Protein AF-A0A812HR71-F1 (afdb_monomer)

Nearest PDB structures (foldseek):
  1yx9-assembly1_A  TM=4.448E-01  e=2.004E-06  Sus scrofa
  5n7q-assembly2_B  TM=4.245E-01  e=3.146E-06  Ixodes ricinus
  4aa9-assembly1_A  TM=3.958E-01  e=3.393E-04  Camelus dromedarius

Solvent-accessible surface area (backbone atoms only — not comparable to full-atom values): 25412 Å² total; per-residue (Å²): 134,88,90,68,90,71,76,53,64,64,48,64,57,68,46,62,92,49,78,86,66,60,76,71,76,72,74,74,78,76,79,73,79,82,77,79,82,80,81,85,82,81,81,86,81,86,80,80,88,84,83,90,80,91,79,88,83,88,82,90,82,84,86,79,84,77,84,78,80,81,75,82,73,82,82,76,83,72,78,77,74,77,74,71,85,74,72,74,53,68,65,66,27,43,32,51,38,48,76,45,66,46,56,92,76,33,93,48,38,30,46,43,30,38,41,32,39,40,75,53,36,79,55,75,39,34,26,36,47,13,56,56,35,88,48,37,30,23,16,70,67,30,49,70,38,39,61,65,89,73,84,73,89,83,76,63,88,67,72,49,54,60,56,71,34,44,46,75,45,48,70,28,22,22,46,96,64,64,26,60,48,74,62,72,43,75,18,38,57,49,80,54,74,67,44,56,56,36,41,78,73,74,39,78,53,21,28,33,44,5,26,59,54,39,47,63,22,12,42,34,37,34,59,86,76,34,28,32,43,31,20,54,68,71,36,63,76,57,57,67,61,68,85,67,37,47,71,27,51,33,36,76,36,52,90,70,34,38,26,32,19,31,37,40,48,60,70,54,96,77,82,76,65,81,85,64,73,42,46,32,46,21,38,48,16,49,61,31,33,42,24,33,29,21,58,57,33,39,39,67,56,68,46,83,45,101,81,27,74,83,49,72,78,35,55,62,48,70,41,49,25,75,86,66,42,83,36,80,15,37,41,46,68,32,30,42,24,51,22,12,41,38,89,90,67,51,83,40,70,56,88,68,55,70,69,58,42,72,73,61,56,77,68,38,26,30,32,69,57,86,41,67,69,27,87,46,65,46,79,47,35,39,36,71,32,30,43,40,67,44,31,80,62,55,50,53,41,32,98,88,54,22,45,59,69,51,36,33,29,40,42,8,22,56,63,54,68,39,29,41,27,44,33,40,29,43,71,80,13,35,38,33,39,17,79,40,77,72,54,57,56,74,84,132

pLDDT: mean 74.42, std 21.67, range [22.12, 97.44]

Structure (mmCIF, N/CA/C/O backbone):
data_AF-A0A812HR71-F1
#
_entry.id   AF-A0A812HR71-F1
#
loop_
_atom_site.group_PDB
_atom_site.id
_atom_site.type_symbol
_atom_site.label_atom_id
_atom_site.label_alt_id
_atom_site.label_comp_id
_atom_site.label_asym_id
_atom_site.label_entity_id
_atom_site.label_seq_id
_atom_site.pdbx_PDB_ins_code
_atom_site.Cartn_x
_atom_site.Cartn_y
_atom_site.Cartn_z
_atom_site.occupancy
_atom_site.B_iso_or_equiv
_atom_site.auth_seq_id
_atom_site.auth_comp_id
_atom_site.auth_asym_id
_atom_site.auth_atom_id
_atom_site.pdbx_PDB_model_num
ATOM 1 N N . MET A 1 1 ? 0.771 29.464 -1.559 1.00 26.23 1 MET A N 1
ATOM 2 C CA . MET A 1 1 ? 1.260 28.122 -1.923 1.00 26.23 1 MET A CA 1
ATOM 3 C C . MET A 1 1 ? 0.328 27.153 -1.230 1.00 26.23 1 MET A C 1
ATOM 5 O O . MET A 1 1 ? 0.119 27.306 -0.035 1.00 26.23 1 MET A O 1
ATOM 9 N N . ALA A 1 2 ? -0.418 26.390 -2.022 1.00 23.38 2 ALA A N 1
ATOM 10 C CA . ALA A 1 2 ? -1.619 25.685 -1.595 1.00 23.38 2 ALA A CA 1
ATOM 11 C C . ALA A 1 2 ? -1.260 24.245 -1.214 1.00 23.38 2 ALA A C 1
ATOM 13 O O . ALA A 1 2 ? -1.321 23.358 -2.055 1.00 23.38 2 ALA A O 1
ATOM 14 N N . ASP A 1 3 ? -0.881 24.038 0.045 1.00 26.89 3 ASP A N 1
ATOM 15 C CA . ASP A 1 3 ? -0.683 22.703 0.607 1.00 26.89 3 ASP A CA 1
ATOM 16 C C . ASP A 1 3 ? -2.006 22.235 1.208 1.00 26.89 3 ASP A C 1
ATOM 18 O O . ASP A 1 3 ? -2.415 22.623 2.304 1.00 26.89 3 ASP A O 1
ATOM 22 N N . GLY A 1 4 ? -2.727 21.450 0.422 1.00 22.52 4 GLY A N 1
ATOM 23 C CA . GLY A 1 4 ? -4.003 20.873 0.797 1.00 22.52 4 GLY A CA 1
ATOM 24 C C . GLY A 1 4 ? -4.553 20.118 -0.392 1.00 22.52 4 GLY A C 1
ATOM 25 O O . GLY A 1 4 ? -5.139 20.720 -1.287 1.00 22.52 4 GLY A O 1
ATOM 26 N N . TRP A 1 5 ? -4.343 18.804 -0.401 1.00 28.28 5 TRP A N 1
ATOM 27 C CA . TRP A 1 5 ? -5.011 17.888 -1.313 1.00 28.28 5 TRP A CA 1
ATOM 28 C C . TRP A 1 5 ? -6.515 17.954 -1.038 1.00 28.28 5 TRP A C 1
ATOM 30 O O . TRP A 1 5 ? -7.055 17.223 -0.212 1.00 28.28 5 TRP A O 1
ATOM 40 N N . VAL A 1 6 ? -7.200 18.888 -1.694 1.00 22.12 6 VAL A N 1
ATOM 41 C CA . VAL A 1 6 ? -8.650 18.847 -1.817 1.00 22.12 6 VAL A CA 1
ATOM 42 C C . VAL A 1 6 ? -8.911 17.788 -2.873 1.00 22.12 6 VAL A C 1
ATOM 44 O O . VAL A 1 6 ? -8.836 18.064 -4.069 1.00 22.12 6 VAL A O 1
ATOM 47 N N . PHE A 1 7 ? -9.180 16.557 -2.437 1.00 28.23 7 PHE A N 1
ATOM 48 C CA . PHE A 1 7 ? -9.950 15.651 -3.275 1.00 28.23 7 PHE A CA 1
ATOM 49 C C . PHE A 1 7 ? -11.278 16.355 -3.506 1.00 28.23 7 PHE A C 1
ATOM 51 O O . PHE A 1 7 ? -12.108 16.463 -2.602 1.00 28.23 7 PHE A O 1
ATOM 58 N N . ASP A 1 8 ? -11.419 16.950 -4.687 1.00 26.59 8 ASP A N 1
ATOM 59 C CA . ASP A 1 8 ? -12.666 17.553 -5.103 1.00 26.59 8 ASP A CA 1
ATOM 60 C C . ASP A 1 8 ? -13.752 16.488 -4.914 1.00 26.59 8 ASP A C 1
ATOM 62 O O . ASP A 1 8 ? -13.660 15.384 -5.464 1.00 26.59 8 ASP A O 1
ATOM 66 N N . GLN A 1 9 ? -14.789 16.807 -4.135 1.00 28.17 9 GLN A N 1
ATOM 67 C CA . GLN A 1 9 ? -15.995 15.984 -4.069 1.00 28.17 9 GLN A CA 1
ATOM 68 C C . GLN A 1 9 ? -16.578 15.748 -5.475 1.00 28.17 9 GLN A C 1
ATOM 70 O O . GLN A 1 9 ? -17.363 14.823 -5.664 1.00 28.17 9 GLN A O 1
ATOM 75 N N . GLY A 1 10 ? -16.164 16.530 -6.482 1.00 25.84 10 GLY A N 1
ATOM 76 C CA . GLY A 1 10 ? -16.406 16.286 -7.898 1.00 25.84 10 GLY A CA 1
ATOM 77 C C . GLY A 1 10 ? -15.868 14.955 -8.438 1.00 25.84 10 GLY A C 1
ATOM 78 O O . GLY A 1 10 ? -16.496 14.402 -9.338 1.00 25.84 10 GLY A O 1
ATOM 79 N N . ILE A 1 11 ? -14.783 14.389 -7.894 1.00 33.44 11 ILE A N 1
ATOM 80 C CA . ILE A 1 11 ? -14.311 13.050 -8.283 1.00 33.44 11 ILE A CA 1
ATOM 81 C C . ILE A 1 11 ? -15.321 12.025 -7.767 1.00 33.44 11 ILE A C 1
ATOM 83 O O . ILE A 1 11 ? -15.997 11.395 -8.574 1.00 33.44 11 ILE A O 1
ATOM 87 N N . ALA A 1 12 ? -15.540 11.951 -6.449 1.00 31.22 12 ALA A N 1
ATOM 88 C CA . ALA A 1 12 ? -16.547 11.079 -5.829 1.00 31.22 12 ALA A CA 1
ATOM 89 C C . ALA A 1 12 ? -17.960 11.259 -6.431 1.00 31.22 12 ALA A C 1
ATOM 91 O O . ALA A 1 12 ? -18.694 10.288 -6.599 1.00 31.22 12 ALA A O 1
ATOM 92 N N . GLY A 1 13 ? -18.327 12.485 -6.815 1.00 31.27 13 GLY A N 1
ATOM 93 C CA . GLY A 1 13 ? -19.579 12.814 -7.499 1.00 31.27 13 GLY A CA 1
ATOM 94 C C . GLY A 1 13 ? -19.643 12.378 -8.968 1.00 31.27 13 GLY A C 1
ATOM 95 O O . GLY A 1 13 ? -20.737 12.113 -9.457 1.00 31.27 13 GLY A O 1
ATOM 96 N N . ARG A 1 14 ? -18.505 12.258 -9.667 1.00 37.59 14 ARG A N 1
ATOM 97 C CA . ARG A 1 14 ? -18.414 11.671 -11.020 1.00 37.59 14 ARG A CA 1
ATOM 98 C C . ARG A 1 14 ? -18.425 10.137 -11.011 1.00 37.59 14 ARG A C 1
ATOM 100 O O . ARG A 1 14 ? -18.769 9.555 -12.039 1.00 37.59 14 ARG A O 1
ATOM 107 N N . TRP A 1 15 ? -18.080 9.510 -9.883 1.00 37.84 15 TRP A N 1
ATOM 108 C CA . TRP A 1 15 ? -18.189 8.058 -9.664 1.00 37.84 15 TRP A CA 1
ATOM 109 C C . TRP A 1 15 ? -19.556 7.634 -9.115 1.00 37.84 15 TRP A C 1
ATOM 111 O O . TRP A 1 15 ? -20.007 6.526 -9.395 1.00 37.84 15 TRP A O 1
ATOM 121 N N . ARG A 1 16 ? -20.261 8.515 -8.386 1.00 35.53 16 ARG A N 1
ATOM 122 C CA . ARG A 1 16 ? -21.628 8.254 -7.904 1.00 35.53 16 ARG A CA 1
ATOM 123 C C . ARG A 1 16 ? -22.560 7.891 -9.067 1.00 35.53 16 ARG A C 1
ATOM 125 O O . ARG A 1 16 ? -22.911 8.739 -9.883 1.00 35.53 16 ARG A O 1
ATOM 132 N N . GLY A 1 17 ? -22.992 6.631 -9.099 1.00 37.91 17 GLY A N 1
ATOM 133 C CA . GLY A 1 17 ? -23.946 6.105 -10.081 1.00 37.91 17 GLY A CA 1
ATOM 134 C C . GLY A 1 17 ? -23.327 5.494 -11.341 1.00 37.91 17 GLY A C 1
ATOM 135 O O . GLY A 1 17 ? -24.084 5.066 -12.210 1.00 37.91 17 GLY A O 1
ATOM 136 N N . LYS A 1 18 ? -21.994 5.420 -11.450 1.00 38.53 18 LYS A N 1
ATOM 137 C CA . LYS A 1 18 ? -21.326 4.581 -12.453 1.00 38.53 18 LYS A CA 1
ATOM 138 C C . LYS A 1 18 ? -20.804 3.310 -11.777 1.00 38.53 18 LYS A C 1
ATOM 140 O O . LYS A 1 18 ? -20.190 3.429 -10.715 1.00 38.53 18 LYS A O 1
ATOM 145 N N . PRO A 1 19 ? -21.024 2.112 -12.345 1.00 36.09 19 PRO A N 1
ATOM 146 C CA . PRO A 1 19 ? -20.286 0.937 -11.904 1.00 36.09 19 PRO A CA 1
ATOM 147 C C . PRO A 1 19 ? -18.791 1.239 -12.066 1.00 36.09 19 PRO A C 1
ATOM 149 O O . PRO A 1 19 ? -18.347 1.644 -13.138 1.00 36.09 19 PRO A O 1
ATOM 152 N N . ILE A 1 20 ? -18.030 1.127 -10.972 1.00 41.75 20 ILE A N 1
ATOM 153 C CA . ILE A 1 20 ? -16.574 1.370 -10.976 1.00 41.75 20 ILE A CA 1
ATOM 154 C C . ILE A 1 20 ? -15.877 0.291 -11.819 1.00 41.75 20 ILE A C 1
ATOM 156 O O . ILE A 1 20 ? -14.780 0.505 -12.326 1.00 41.75 20 ILE A O 1
ATOM 160 N N . VAL A 1 21 ? -16.553 -0.845 -12.005 1.00 39.84 21 VAL A N 1
ATOM 161 C CA . VAL A 1 21 ? -16.034 -2.025 -12.672 1.00 39.84 21 VAL A CA 1
ATOM 162 C C . VAL A 1 21 ? -17.128 -2.609 -13.562 1.00 39.84 21 VAL A C 1
ATOM 164 O O . VAL A 1 21 ? -17.889 -3.483 -13.165 1.00 39.84 21 VAL A O 1
ATOM 167 N N . GLU A 1 22 ? -17.259 -2.074 -14.771 1.00 34.41 22 GLU A N 1
ATOM 168 C CA . GLU A 1 22 ? -17.773 -2.874 -15.879 1.00 34.41 22 GLU A CA 1
ATOM 169 C C . GLU A 1 22 ? -16.550 -3.404 -16.617 1.00 34.41 22 GLU A C 1
ATOM 171 O O . GLU A 1 22 ? -15.737 -2.621 -17.112 1.00 34.41 22 GLU A O 1
ATOM 176 N N . ALA A 1 23 ? -16.413 -4.729 -16.708 1.00 35.84 23 ALA A N 1
ATOM 177 C CA . ALA A 1 23 ? -15.609 -5.321 -17.762 1.00 35.84 23 ALA A CA 1
ATOM 178 C C . ALA A 1 23 ? -16.209 -4.828 -19.084 1.00 35.84 23 ALA A C 1
ATOM 180 O O . ALA A 1 23 ? -17.248 -5.322 -19.533 1.00 35.84 23 ALA A O 1
ATOM 181 N N . VAL A 1 24 ? -15.611 -3.791 -19.673 1.00 35.94 24 VAL A N 1
ATOM 182 C CA . VAL A 1 24 ? -16.010 -3.314 -20.993 1.00 35.94 24 VAL A CA 1
ATOM 183 C C . VAL A 1 24 ? -15.628 -4.427 -21.954 1.00 35.94 24 VAL A C 1
ATOM 185 O O . VAL A 1 24 ? -14.479 -4.525 -22.378 1.00 35.94 24 VAL A O 1
ATOM 188 N N . LYS A 1 25 ? -16.585 -5.313 -22.253 1.00 36.06 25 LYS A N 1
ATOM 189 C CA . LYS A 1 25 ? -16.440 -6.290 -23.327 1.00 36.06 25 LYS A CA 1
ATOM 190 C C . LYS A 1 25 ? -16.158 -5.496 -24.589 1.00 36.06 25 LYS A C 1
ATOM 192 O O . LYS A 1 25 ? -17.037 -4.802 -25.096 1.00 36.06 25 LYS A O 1
ATOM 197 N N . VAL A 1 26 ? -14.920 -5.569 -25.061 1.00 38.50 26 VAL A N 1
ATOM 198 C CA . VAL A 1 26 ? -14.557 -5.052 -26.372 1.00 38.50 26 VAL A CA 1
ATOM 199 C C . VAL A 1 26 ? -15.369 -5.875 -27.365 1.00 38.50 26 VAL A C 1
ATOM 201 O O . VAL A 1 26 ? -15.157 -7.080 -27.500 1.00 38.50 26 VAL A O 1
ATOM 204 N N . GLU A 1 27 ? -16.366 -5.253 -27.997 1.00 35.81 27 GLU A N 1
ATOM 205 C CA . GLU A 1 27 ? -17.019 -5.854 -29.155 1.00 35.81 27 GLU A CA 1
ATOM 206 C C . GLU A 1 27 ? -15.914 -6.180 -30.158 1.00 35.81 27 GLU A C 1
ATOM 208 O O . GLU A 1 27 ? -15.151 -5.295 -30.555 1.00 35.81 27 GLU A O 1
ATOM 213 N N . ALA A 1 28 ? -15.778 -7.465 -30.495 1.00 35.75 28 ALA A N 1
ATOM 214 C CA . ALA A 1 28 ? -14.776 -7.922 -31.442 1.00 35.75 28 ALA A CA 1
ATOM 215 C C . ALA A 1 28 ? -14.864 -7.053 -32.708 1.00 35.75 28 ALA A C 1
ATOM 217 O O . ALA A 1 28 ? -15.974 -6.844 -33.215 1.00 35.75 28 ALA A O 1
ATOM 218 N N . PRO A 1 29 ? -13.741 -6.511 -33.214 1.00 37.47 29 PRO A N 1
ATOM 219 C CA . PRO A 1 29 ? -13.772 -5.739 -34.444 1.00 37.47 29 PRO A CA 1
ATOM 220 C C . PRO A 1 29 ? -14.398 -6.604 -35.539 1.00 37.47 29 PRO A C 1
ATOM 222 O O . PRO A 1 29 ? -14.032 -7.769 -35.699 1.00 37.47 29 PRO A O 1
ATOM 225 N N . ALA A 1 30 ? -15.378 -6.036 -36.247 1.00 44.41 30 ALA A N 1
ATOM 226 C CA . ALA A 1 30 ? -16.062 -6.695 -37.351 1.00 44.41 30 ALA A CA 1
ATOM 227 C C . ALA A 1 30 ? -15.032 -7.350 -38.283 1.00 44.41 30 ALA A C 1
ATOM 229 O O . ALA A 1 30 ? -14.059 -6.696 -38.663 1.00 44.41 30 ALA A O 1
ATOM 230 N N . GLU A 1 31 ? -15.257 -8.634 -38.586 1.00 38.19 31 GLU A N 1
ATOM 231 C CA . GLU A 1 31 ? -14.375 -9.512 -39.360 1.00 38.19 31 GLU A CA 1
ATOM 232 C C . GLU A 1 31 ? -13.612 -8.748 -40.449 1.00 38.19 31 GLU A C 1
ATOM 234 O O . GLU A 1 31 ? -14.194 -8.200 -41.391 1.00 38.19 31 GLU A O 1
ATOM 239 N N . ALA A 1 32 ? -12.286 -8.704 -40.307 1.00 47.69 32 ALA A N 1
ATOM 240 C CA . ALA A 1 32 ? -11.416 -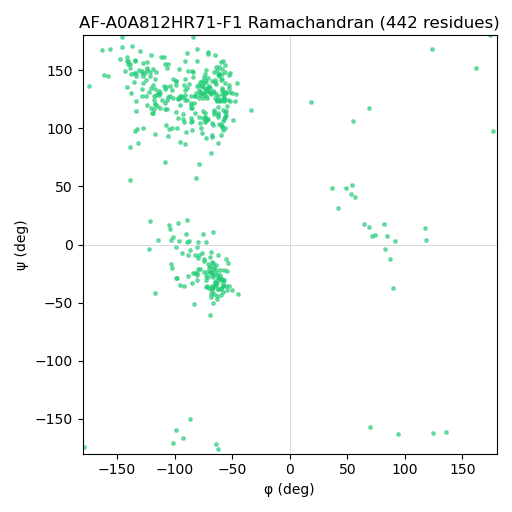8.223 -41.363 1.00 47.69 32 ALA A CA 1
ATOM 241 C C . ALA A 1 32 ? -11.604 -9.108 -42.613 1.00 47.69 32 ALA A C 1
ATOM 243 O O . ALA A 1 32 ? -11.772 -10.324 -42.486 1.00 47.69 32 ALA A O 1
ATOM 244 N N . PRO A 1 33 ? -11.583 -8.528 -43.827 1.00 44.06 33 PRO A N 1
ATOM 245 C CA . PRO A 1 33 ? -11.775 -9.287 -45.055 1.00 44.06 33 PRO A CA 1
ATOM 246 C C . PRO A 1 33 ? -10.706 -10.377 -45.190 1.00 44.06 33 PRO A C 1
ATOM 248 O O . PRO A 1 33 ? -9.518 -10.118 -45.000 1.00 44.06 33 PRO A O 1
ATOM 251 N N . ALA A 1 34 ? -11.162 -11.588 -45.522 1.00 43.38 34 ALA A N 1
ATOM 252 C CA . ALA A 1 34 ? -10.350 -12.792 -45.642 1.00 43.38 34 ALA A CA 1
ATOM 253 C C . ALA A 1 34 ? -9.076 -12.559 -46.473 1.00 43.38 34 ALA A C 1
ATOM 255 O O . ALA A 1 34 ? -9.134 -12.150 -47.636 1.00 43.38 34 ALA A O 1
ATOM 256 N N . VAL A 1 35 ? -7.928 -12.847 -45.859 1.00 53.12 35 VAL A N 1
ATOM 257 C CA . VAL A 1 35 ? -6.633 -12.940 -46.539 1.00 53.12 35 VAL A CA 1
ATOM 258 C C . VAL A 1 35 ? -6.652 -14.207 -47.409 1.00 53.12 35 VAL A C 1
ATOM 260 O O . VAL A 1 35 ? -7.069 -15.255 -46.915 1.00 53.12 35 VAL A O 1
ATOM 263 N N . PRO A 1 36 ? -6.256 -14.141 -48.694 1.00 51.78 36 PRO A N 1
ATOM 264 C CA . PRO A 1 36 ? -6.225 -15.316 -49.559 1.00 51.78 36 PRO A CA 1
ATOM 265 C C . PRO A 1 36 ? -5.193 -16.339 -49.065 1.00 51.78 36 PRO A C 1
ATOM 267 O O . PRO A 1 36 ? -4.102 -15.968 -48.631 1.00 51.78 36 PRO A O 1
ATOM 270 N N . GLU A 1 37 ? -5.568 -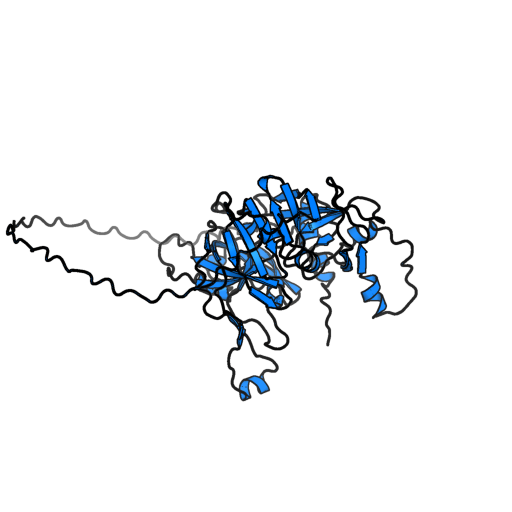17.618 -49.139 1.00 54.00 37 GLU A N 1
ATOM 271 C CA . GLU A 1 37 ? -4.756 -18.768 -48.731 1.00 54.00 37 GLU A CA 1
ATOM 272 C C . GLU A 1 37 ? -3.366 -18.755 -49.400 1.00 54.00 37 GLU A C 1
ATOM 274 O O . GLU A 1 37 ? -3.277 -18.518 -50.609 1.00 54.00 37 GLU A O 1
ATOM 279 N N . PRO A 1 38 ? -2.277 -19.017 -48.651 1.00 53.50 38 PRO A N 1
ATOM 280 C CA . PRO A 1 38 ? -0.954 -19.182 -49.238 1.00 53.50 38 PRO A CA 1
ATOM 281 C C . PRO A 1 38 ? -0.845 -20.519 -49.987 1.00 53.50 38 PRO A C 1
ATOM 283 O O . PRO A 1 38 ? -1.342 -21.551 -49.535 1.00 53.50 38 PRO A O 1
ATOM 286 N N . GLU A 1 39 ? -0.178 -20.485 -51.144 1.00 55.34 39 GLU A N 1
ATOM 287 C CA . GLU A 1 39 ? 0.136 -21.667 -51.953 1.00 55.34 39 GLU A CA 1
ATOM 288 C C . GLU A 1 39 ? 1.049 -22.649 -51.189 1.00 55.34 39 GLU A C 1
ATOM 290 O O . GLU A 1 39 ? 1.885 -22.216 -50.393 1.00 55.34 39 GLU A O 1
ATOM 295 N N . PRO A 1 40 ? 0.910 -23.969 -51.418 1.00 56.28 40 PRO A N 1
ATOM 296 C CA . PRO A 1 40 ? 1.666 -24.980 -50.686 1.00 56.28 40 PRO A CA 1
ATOM 297 C C . PRO A 1 40 ? 3.151 -24.994 -51.078 1.00 56.28 40 PRO A C 1
ATOM 299 O O . PRO A 1 40 ? 3.495 -25.054 -52.260 1.00 56.28 40 PRO A O 1
ATOM 302 N N . ASP A 1 41 ? 4.017 -25.008 -50.062 1.00 55.88 41 ASP A N 1
ATOM 303 C CA . ASP A 1 41 ? 5.461 -25.201 -50.204 1.00 55.88 41 ASP A CA 1
ATOM 304 C C . ASP A 1 41 ? 5.807 -26.575 -50.818 1.00 55.88 41 ASP A C 1
ATOM 306 O O . ASP A 1 41 ? 5.134 -27.575 -50.540 1.00 55.88 41 ASP A O 1
ATOM 310 N N . PRO A 1 42 ? 6.874 -26.662 -51.636 1.00 50.16 42 PRO A N 1
ATOM 311 C CA . PRO A 1 42 ? 7.310 -27.913 -52.240 1.00 50.16 42 PRO A CA 1
ATOM 312 C C . PRO A 1 42 ? 8.009 -28.845 -51.235 1.00 50.16 42 PRO A C 1
ATOM 314 O O . PRO A 1 42 ? 8.756 -28.416 -50.357 1.00 50.16 42 PRO A O 1
ATOM 317 N N . GLU A 1 43 ? 7.777 -30.147 -51.421 1.00 48.12 43 GLU A N 1
ATOM 318 C CA . GLU A 1 43 ? 8.278 -31.256 -50.600 1.00 48.12 43 GLU A CA 1
ATOM 319 C C . GLU A 1 43 ? 9.810 -31.259 -50.392 1.00 48.12 43 GLU A C 1
ATOM 321 O O . GLU A 1 43 ? 10.574 -30.946 -51.315 1.00 48.12 43 GLU A O 1
ATOM 326 N N . PRO A 1 44 ? 10.293 -31.700 -49.212 1.00 45.25 44 PRO A N 1
ATOM 327 C CA . PRO A 1 44 ? 11.716 -31.787 -48.927 1.00 45.25 44 PRO A CA 1
ATOM 328 C C . PRO A 1 44 ? 12.356 -32.989 -49.635 1.00 45.25 44 PRO A C 1
ATOM 330 O O . PRO A 1 44 ? 11.950 -34.139 -49.464 1.00 45.25 44 PRO A O 1
ATOM 333 N N . GLN A 1 45 ? 13.414 -32.719 -50.401 1.00 41.06 45 GLN A N 1
ATOM 334 C CA . GLN A 1 45 ? 14.272 -33.747 -50.983 1.00 41.06 45 GLN A CA 1
ATOM 335 C C . GLN A 1 45 ? 15.139 -34.412 -49.907 1.00 41.06 45 GLN A C 1
ATOM 337 O O . GLN A 1 45 ? 15.884 -33.757 -49.178 1.00 41.06 45 GLN A O 1
ATOM 342 N N . SER A 1 46 ? 15.062 -35.739 -49.861 1.00 46.25 46 SER A N 1
ATOM 343 C CA . SER A 1 46 ? 15.933 -36.636 -49.106 1.00 46.25 46 SER A CA 1
ATOM 344 C C . SER A 1 46 ? 17.403 -36.456 -49.498 1.00 46.25 46 SER A C 1
ATOM 346 O O . SER A 1 46 ? 17.748 -36.607 -50.673 1.00 46.25 46 SER A O 1
ATOM 348 N N . ARG A 1 47 ? 18.277 -36.205 -48.517 1.00 41.06 47 ARG A N 1
ATOM 349 C CA . ARG A 1 47 ? 19.726 -36.395 -48.659 1.00 41.06 47 ARG A CA 1
ATOM 350 C C . ARG A 1 47 ? 20.165 -37.628 -47.883 1.00 41.06 47 ARG A C 1
ATOM 352 O O . ARG A 1 47 ? 19.879 -37.770 -46.699 1.00 41.06 47 ARG A O 1
ATOM 359 N N . GLU A 1 48 ? 20.811 -38.509 -48.630 1.00 38.19 48 GLU A N 1
ATOM 360 C CA . GLU A 1 48 ? 21.421 -39.761 -48.216 1.00 38.19 48 GLU A CA 1
ATOM 361 C C . GLU A 1 48 ? 22.703 -39.532 -47.402 1.00 38.19 48 GLU A C 1
ATOM 363 O O . GLU A 1 48 ? 23.407 -38.546 -47.607 1.00 38.19 48 GLU A O 1
ATOM 368 N N . ASN A 1 49 ? 22.949 -40.485 -46.496 1.00 44.62 49 ASN A N 1
ATOM 369 C CA . ASN A 1 49 ? 24.224 -41.038 -46.031 1.00 44.62 49 ASN A CA 1
ATOM 370 C C . ASN A 1 49 ? 25.515 -40.247 -46.285 1.00 44.62 49 ASN A C 1
ATOM 372 O O . ASN A 1 49 ? 25.963 -40.139 -47.422 1.00 44.62 49 ASN A O 1
ATOM 376 N N . GLU A 1 50 ? 26.226 -39.943 -45.200 1.00 43.69 50 GLU A N 1
ATOM 377 C CA . GLU A 1 50 ? 27.688 -40.012 -45.190 1.00 43.69 50 GLU A CA 1
ATOM 378 C C . GLU A 1 50 ? 28.190 -40.516 -43.830 1.00 43.69 50 GLU A C 1
ATOM 380 O O . GLU A 1 50 ? 27.511 -40.418 -42.808 1.00 43.69 50 GLU A O 1
ATOM 385 N N . GLU A 1 51 ? 29.327 -41.193 -43.904 1.00 41.28 51 GLU A N 1
ATOM 386 C CA . GLU A 1 51 ? 29.760 -42.318 -43.088 1.00 41.28 51 GLU A CA 1
ATOM 387 C C . GLU A 1 51 ? 30.339 -41.941 -41.718 1.00 41.28 51 GLU A C 1
ATOM 389 O O . GLU A 1 51 ? 30.813 -40.834 -41.474 1.00 41.28 51 GLU A O 1
ATOM 394 N N . ALA A 1 52 ? 30.305 -42.929 -40.823 1.00 42.88 52 ALA A N 1
ATOM 395 C CA . ALA A 1 52 ? 30.997 -42.930 -39.548 1.00 42.88 52 ALA A CA 1
ATOM 396 C C . ALA A 1 52 ? 32.506 -43.124 -39.756 1.00 42.88 52 ALA A C 1
ATOM 398 O O . ALA A 1 52 ? 32.916 -44.066 -40.433 1.00 42.88 52 ALA A O 1
ATOM 399 N N . GLU A 1 53 ? 33.318 -42.292 -39.105 1.00 43.34 53 GLU A N 1
ATOM 400 C CA . GLU A 1 53 ? 34.753 -42.524 -38.950 1.00 43.34 53 GLU A CA 1
ATOM 401 C C . GLU A 1 53 ? 35.090 -42.589 -37.451 1.00 43.34 53 GLU A C 1
ATOM 403 O O . GLU A 1 53 ? 34.838 -41.657 -36.684 1.00 43.34 53 GLU A O 1
ATOM 408 N N . GLU A 1 54 ? 35.588 -43.756 -37.038 1.00 42.62 54 GLU A N 1
ATOM 409 C CA . GLU A 1 54 ? 36.148 -44.046 -35.720 1.00 42.62 54 GLU A CA 1
ATOM 410 C C . GLU A 1 54 ? 37.481 -43.311 -35.537 1.00 42.62 54 GLU A C 1
ATOM 412 O O . GLU A 1 54 ? 38.362 -43.392 -36.391 1.00 42.62 54 GLU A O 1
ATOM 417 N N . VAL A 1 55 ? 37.676 -42.676 -34.379 1.00 41.91 55 VAL A N 1
ATOM 418 C CA . VAL A 1 55 ? 39.009 -42.305 -33.888 1.00 41.91 55 VAL A CA 1
ATOM 419 C C . VAL A 1 55 ? 39.121 -42.719 -32.421 1.00 41.91 55 VAL A C 1
ATOM 421 O O . VAL A 1 55 ? 38.640 -42.034 -31.520 1.00 41.91 55 VAL A O 1
ATOM 424 N N . GLU A 1 56 ? 39.770 -43.859 -32.188 1.00 44.62 56 GLU A N 1
ATOM 425 C CA . GLU A 1 56 ? 40.529 -44.113 -30.961 1.00 44.62 56 GLU A CA 1
ATOM 426 C C . GLU A 1 56 ? 41.854 -43.339 -31.039 1.00 44.62 56 GLU A C 1
ATOM 428 O O . GLU A 1 56 ? 42.461 -43.307 -32.104 1.00 44.62 56 GLU A O 1
ATOM 433 N N . VAL A 1 57 ? 42.317 -42.754 -29.929 1.00 39.66 57 VAL A N 1
ATOM 434 C CA . VAL A 1 57 ? 43.649 -42.979 -29.321 1.00 39.66 57 VAL A CA 1
ATOM 435 C C . VAL A 1 57 ? 43.714 -42.222 -27.982 1.00 39.66 57 VAL A C 1
ATOM 437 O O . VAL A 1 57 ? 43.257 -41.090 -27.849 1.00 39.66 57 VAL A O 1
ATOM 440 N N . ALA A 1 58 ? 44.273 -42.921 -26.997 1.00 40.22 58 ALA A N 1
ATOM 441 C CA . ALA A 1 58 ? 44.568 -42.529 -25.626 1.00 40.22 58 ALA A CA 1
ATOM 442 C C . ALA A 1 58 ? 45.526 -41.331 -25.486 1.00 40.22 58 ALA A C 1
ATOM 444 O O . ALA A 1 58 ? 46.386 -41.137 -26.336 1.00 40.22 58 ALA A O 1
ATOM 445 N N . ASP A 1 59 ? 45.475 -40.632 -24.347 1.00 37.88 59 ASP A N 1
ATOM 446 C CA . ASP A 1 59 ? 46.674 -40.535 -23.506 1.00 37.88 59 ASP A CA 1
ATOM 447 C C . ASP A 1 59 ? 46.359 -40.116 -22.064 1.00 37.88 59 ASP A C 1
ATOM 449 O O . ASP A 1 59 ? 45.419 -39.370 -21.780 1.00 37.88 59 ASP A O 1
ATOM 453 N N . GLU A 1 60 ? 47.163 -40.665 -21.161 1.00 44.50 60 GLU A N 1
ATOM 454 C CA . GLU A 1 60 ? 47.147 -40.472 -19.716 1.00 44.50 60 GLU A CA 1
ATOM 455 C C . GLU A 1 60 ? 47.638 -39.060 -19.351 1.00 44.50 60 GLU A C 1
ATOM 457 O O . GLU A 1 60 ? 48.658 -38.596 -19.856 1.00 44.50 60 GLU A O 1
ATOM 462 N N . ALA A 1 61 ? 46.947 -38.381 -18.428 1.00 41.41 61 ALA A N 1
ATOM 463 C CA . ALA A 1 61 ? 47.437 -37.146 -17.820 1.00 41.41 61 ALA A CA 1
ATOM 464 C C . ALA A 1 61 ? 47.572 -37.311 -16.301 1.00 41.41 61 ALA A C 1
ATOM 466 O O . ALA A 1 61 ? 46.608 -37.490 -15.556 1.00 41.41 61 ALA A O 1
ATOM 467 N N . GLU A 1 62 ? 48.835 -37.265 -15.904 1.00 41.38 62 GLU A N 1
ATOM 468 C CA . GLU A 1 62 ? 49.446 -37.358 -14.589 1.00 41.38 62 GLU A CA 1
ATOM 469 C C . GLU A 1 62 ? 48.912 -36.295 -13.606 1.00 41.38 62 GLU A C 1
ATOM 471 O O . GLU A 1 62 ? 48.963 -35.090 -13.857 1.00 41.38 62 GLU A O 1
ATOM 476 N N . VAL A 1 63 ? 48.400 -36.744 -12.455 1.00 38.44 63 VAL A N 1
ATOM 477 C CA . VAL A 1 63 ? 47.923 -35.882 -11.364 1.00 38.44 63 VAL A CA 1
ATOM 478 C C . VAL A 1 63 ? 49.114 -35.507 -10.482 1.00 38.44 63 VAL A C 1
ATOM 480 O O . VAL A 1 63 ? 49.526 -36.276 -9.614 1.00 38.44 63 VAL A O 1
ATOM 483 N N . VAL A 1 64 ? 49.677 -34.319 -10.699 1.00 41.47 64 VAL A N 1
ATOM 484 C CA . VAL A 1 64 ? 50.699 -33.746 -9.814 1.00 41.47 64 VAL A CA 1
ATOM 485 C C . VAL A 1 64 ? 50.003 -33.087 -8.624 1.00 41.47 64 VAL A C 1
ATOM 487 O O . VAL A 1 64 ? 49.287 -32.097 -8.764 1.00 41.47 64 VAL A O 1
ATOM 490 N N . ALA A 1 65 ? 50.211 -33.660 -7.439 1.00 39.44 65 ALA A N 1
ATOM 491 C CA . ALA A 1 65 ? 49.797 -33.089 -6.167 1.00 39.44 65 ALA A CA 1
ATOM 492 C C . ALA A 1 65 ? 50.586 -31.798 -5.893 1.00 39.44 65 ALA A C 1
ATOM 494 O O . ALA A 1 65 ? 51.800 -31.834 -5.696 1.00 39.44 65 ALA A O 1
ATOM 495 N N . ALA A 1 66 ? 49.893 -30.661 -5.878 1.00 39.56 66 ALA A N 1
ATOM 496 C CA . ALA A 1 66 ? 50.435 -29.408 -5.376 1.00 39.56 66 ALA A CA 1
ATOM 497 C C . ALA A 1 66 ? 50.230 -29.346 -3.855 1.00 39.56 66 ALA A C 1
ATOM 499 O O . ALA A 1 66 ? 49.100 -29.356 -3.363 1.00 39.56 66 ALA A O 1
ATOM 500 N N . GLU A 1 67 ? 51.338 -29.298 -3.118 1.00 38.12 67 GLU A N 1
ATOM 501 C CA . GLU A 1 67 ? 51.376 -28.954 -1.700 1.00 38.12 67 GLU A CA 1
ATOM 502 C C . GLU A 1 67 ? 50.860 -27.519 -1.514 1.00 38.12 67 GLU A C 1
ATOM 504 O O . GLU A 1 67 ? 51.427 -26.560 -2.036 1.00 38.12 67 GLU A O 1
ATOM 509 N N . VAL A 1 68 ? 49.761 -27.373 -0.774 1.00 39.66 68 VAL A N 1
ATOM 510 C CA . VAL A 1 68 ? 49.244 -26.074 -0.339 1.00 39.66 68 VAL A CA 1
ATOM 511 C C . VAL A 1 68 ? 49.963 -25.698 0.956 1.00 39.66 68 VAL A C 1
ATOM 513 O O . VAL A 1 68 ? 49.677 -26.249 2.020 1.00 39.66 68 VAL A O 1
ATOM 516 N N . GLU A 1 69 ? 50.901 -24.754 0.867 1.00 34.97 69 GLU A N 1
ATOM 517 C CA . GLU A 1 69 ? 51.435 -24.041 2.028 1.00 34.97 69 GLU A CA 1
ATOM 518 C C . GLU A 1 69 ? 50.307 -23.249 2.703 1.00 34.97 69 GLU A C 1
ATOM 520 O O . GLU A 1 69 ? 49.783 -22.267 2.173 1.00 34.97 69 GLU A O 1
ATOM 525 N N . VAL A 1 70 ? 49.932 -23.681 3.907 1.00 40.09 70 VAL A N 1
ATOM 526 C CA . VAL A 1 70 ? 49.031 -22.949 4.798 1.00 40.09 70 VAL A CA 1
ATOM 527 C C . VAL A 1 70 ? 49.789 -21.746 5.357 1.00 40.09 70 VAL A C 1
ATOM 529 O O . VAL A 1 70 ? 50.465 -21.827 6.383 1.00 40.09 70 VAL A O 1
ATOM 532 N N . VAL A 1 71 ? 49.682 -20.608 4.672 1.00 39.84 71 VAL A N 1
ATOM 533 C CA . VAL A 1 71 ? 50.103 -19.314 5.212 1.00 39.84 71 VAL A CA 1
ATOM 534 C C . VAL A 1 71 ? 49.074 -18.893 6.260 1.00 39.84 71 VAL A C 1
ATOM 536 O O . VAL A 1 71 ? 47.946 -18.513 5.946 1.00 39.84 71 VAL A O 1
ATOM 539 N N . ALA A 1 72 ? 49.470 -19.001 7.527 1.00 39.78 72 ALA A N 1
ATOM 540 C CA . ALA A 1 72 ? 48.708 -18.527 8.670 1.00 39.78 72 ALA A CA 1
ATOM 541 C C . ALA A 1 72 ? 48.397 -17.029 8.513 1.00 39.78 72 ALA A C 1
ATOM 543 O O . ALA A 1 72 ? 49.282 -16.178 8.608 1.00 39.78 72 ALA A O 1
ATOM 544 N N . SER A 1 73 ? 47.124 -16.718 8.276 1.00 38.16 73 SER A N 1
ATOM 545 C CA . SER A 1 73 ? 46.610 -15.354 8.369 1.00 38.16 73 SER A CA 1
ATOM 546 C C . SER A 1 73 ? 46.486 -14.959 9.846 1.00 38.16 73 SER A C 1
ATOM 548 O O . SER A 1 73 ? 46.080 -15.789 10.665 1.00 38.16 73 SER A O 1
ATOM 550 N N . PRO A 1 74 ? 46.845 -13.719 10.222 1.00 37.81 74 PRO A N 1
ATOM 551 C CA . PRO A 1 74 ? 46.802 -13.275 11.606 1.00 37.81 74 PRO A CA 1
ATOM 552 C C . PRO A 1 74 ? 45.356 -13.255 12.106 1.00 37.81 74 PRO A C 1
ATOM 554 O O . PRO A 1 74 ? 44.483 -12.632 11.503 1.00 37.81 74 PRO A O 1
ATOM 557 N N . SER A 1 75 ? 45.121 -13.938 13.227 1.00 36.19 75 SER A N 1
ATOM 558 C CA . SER A 1 75 ? 43.857 -13.912 13.951 1.00 36.19 75 SER A CA 1
ATOM 559 C C . SER A 1 75 ? 43.555 -12.477 14.387 1.00 36.19 75 SER A C 1
ATOM 561 O O . SER A 1 75 ? 44.139 -11.970 15.348 1.00 36.19 75 SER A O 1
ATOM 563 N N . SER A 1 76 ? 42.643 -11.822 13.676 1.00 40.53 76 SER A N 1
ATOM 564 C CA . SER A 1 76 ? 41.943 -10.649 14.179 1.00 40.53 76 SER A CA 1
ATOM 565 C C . SER A 1 76 ? 41.040 -11.126 15.311 1.00 40.53 76 SER A C 1
ATOM 567 O O . SER A 1 76 ? 40.039 -11.804 15.087 1.00 40.53 76 SER A O 1
ATOM 569 N N . SER A 1 77 ? 41.447 -10.840 16.544 1.00 41.28 77 SER A N 1
ATOM 570 C CA . SER A 1 77 ? 40.614 -10.954 17.733 1.00 41.28 77 SER A CA 1
ATOM 571 C C . SER A 1 77 ? 39.527 -9.881 17.656 1.00 41.28 77 SER A C 1
ATOM 573 O O . SER A 1 77 ? 39.650 -8.817 18.264 1.00 41.28 77 SER A O 1
ATOM 575 N N . ALA A 1 78 ? 38.495 -10.137 16.855 1.00 42.91 78 ALA A N 1
ATOM 576 C CA . ALA A 1 78 ? 37.223 -9.462 17.006 1.00 42.91 78 ALA A CA 1
ATOM 577 C C . ALA A 1 78 ? 36.595 -10.020 18.282 1.00 42.91 78 ALA A C 1
ATOM 579 O O . ALA A 1 78 ? 36.226 -11.190 18.360 1.00 42.91 78 ALA A O 1
ATOM 580 N N . THR A 1 79 ? 36.574 -9.194 19.319 1.00 42.31 79 THR A N 1
ATOM 581 C CA . THR A 1 79 ? 35.778 -9.426 20.513 1.00 42.31 79 THR A CA 1
ATOM 582 C C . THR A 1 79 ? 34.321 -9.524 20.058 1.00 42.31 79 THR A C 1
ATOM 584 O O . THR A 1 79 ? 33.710 -8.504 19.756 1.00 42.31 79 THR A O 1
ATOM 587 N N . GLU A 1 80 ? 33.784 -10.742 19.943 1.00 46.22 80 GLU A N 1
ATOM 588 C CA . GLU A 1 80 ? 32.339 -10.970 19.941 1.00 46.22 80 GLU A CA 1
ATOM 589 C C . GLU A 1 80 ? 31.830 -10.439 21.281 1.00 46.22 80 GLU A C 1
ATOM 591 O O . GLU A 1 80 ? 31.918 -11.103 22.318 1.00 46.22 80 GLU A O 1
ATOM 596 N N . GLU A 1 81 ? 31.384 -9.184 21.290 1.00 45.03 81 GLU A N 1
ATOM 597 C CA . GLU A 1 81 ? 30.542 -8.684 22.362 1.00 45.03 81 GLU A CA 1
ATOM 598 C C . GLU A 1 81 ? 29.334 -9.613 22.409 1.00 45.03 81 GLU A C 1
ATOM 600 O O . GLU A 1 81 ? 28.535 -9.665 21.475 1.00 45.03 81 GLU A O 1
ATOM 605 N N . ALA A 1 82 ? 29.263 -10.417 23.470 1.00 45.09 82 ALA A N 1
ATOM 606 C CA . ALA A 1 82 ? 28.138 -11.288 23.733 1.00 45.09 82 ALA A CA 1
ATOM 607 C C . ALA A 1 82 ? 26.881 -10.414 23.785 1.00 45.09 82 ALA A C 1
ATOM 609 O O . ALA A 1 82 ? 26.639 -9.739 24.785 1.00 45.09 82 ALA A O 1
ATOM 610 N N . GLN A 1 83 ? 26.121 -10.389 22.686 1.00 51.22 83 GLN A N 1
ATOM 611 C CA . GLN A 1 83 ? 24.814 -9.751 22.641 1.00 51.22 83 GLN A CA 1
ATOM 612 C C . GLN A 1 83 ? 23.984 -10.367 23.762 1.00 51.22 83 GLN A C 1
ATOM 614 O O . GLN A 1 83 ? 23.730 -11.575 23.773 1.00 51.22 83 GLN A O 1
ATOM 619 N N . GLU A 1 84 ? 23.621 -9.541 24.744 1.00 58.25 84 GLU A N 1
ATOM 620 C CA . GLU A 1 84 ? 22.710 -9.956 25.800 1.00 58.25 84 GLU A CA 1
ATOM 621 C C . GLU A 1 84 ? 21.446 -10.536 25.149 1.00 58.25 84 GLU A C 1
ATOM 623 O O . GLU A 1 84 ? 20.968 -9.980 24.154 1.00 58.25 84 GLU A O 1
ATOM 628 N N . PRO A 1 85 ? 20.913 -11.659 25.664 1.00 60.38 85 PRO A N 1
ATOM 629 C CA . PRO A 1 85 ? 19.720 -12.274 25.106 1.00 60.38 85 PRO A CA 1
ATOM 630 C C . PRO A 1 85 ? 18.585 -11.252 25.139 1.00 60.38 85 PRO A C 1
ATOM 632 O O . PRO A 1 85 ? 18.056 -10.923 26.203 1.00 60.38 85 PRO A O 1
ATOM 635 N N . GLN A 1 86 ? 18.244 -10.727 23.964 1.00 64.62 86 GLN A N 1
ATOM 636 C CA . GLN A 1 86 ? 17.157 -9.775 23.820 1.00 64.62 86 GLN A CA 1
ATOM 637 C C . GLN A 1 86 ? 15.865 -10.467 24.250 1.00 64.62 86 GLN A C 1
ATOM 639 O O . GLN A 1 86 ? 15.561 -11.585 23.824 1.00 64.62 86 GLN A O 1
ATOM 644 N N . SER A 1 87 ? 15.129 -9.827 25.158 1.00 72.00 87 SER A N 1
ATOM 645 C CA . SER A 1 87 ? 13.821 -10.313 25.586 1.00 72.00 87 SER A CA 1
ATOM 646 C C . SER A 1 87 ? 12.918 -10.473 24.363 1.00 72.00 87 SER A C 1
ATOM 648 O O . SER A 1 87 ? 12.933 -9.587 23.505 1.00 72.00 87 SER A O 1
ATOM 650 N N . PRO A 1 88 ? 12.117 -11.551 24.277 1.00 76.31 88 PRO A N 1
ATOM 651 C CA . PRO A 1 88 ? 11.178 -11.701 23.177 1.00 76.31 88 PRO A CA 1
ATOM 652 C C . PRO A 1 88 ? 10.265 -10.477 23.159 1.00 76.31 88 PRO A C 1
ATOM 654 O O . PRO A 1 88 ? 9.725 -10.093 24.201 1.00 76.31 88 PRO A O 1
ATOM 657 N N . ALA A 1 89 ? 10.120 -9.851 21.992 1.00 82.31 89 ALA A N 1
ATOM 658 C CA . ALA A 1 89 ? 9.192 -8.744 21.843 1.00 82.31 89 ALA A CA 1
ATOM 659 C C . ALA A 1 89 ? 7.768 -9.204 22.226 1.00 82.31 89 ALA A C 1
ATOM 661 O O . ALA A 1 89 ? 7.436 -10.397 22.192 1.00 82.31 89 ALA A O 1
ATOM 662 N N . VAL A 1 90 ? 6.894 -8.271 22.586 1.00 86.25 90 VAL A N 1
ATOM 663 C CA . VAL A 1 90 ? 5.505 -8.578 22.951 1.00 86.25 90 VAL A CA 1
ATOM 664 C C . VAL A 1 90 ? 4.603 -7.677 22.129 1.00 86.25 90 VAL A C 1
ATOM 666 O O . VAL A 1 90 ? 4.799 -6.469 22.111 1.00 86.25 90 VAL A O 1
ATOM 669 N N . ALA A 1 91 ? 3.618 -8.261 21.443 1.00 90.62 91 ALA A N 1
ATOM 670 C CA . ALA A 1 91 ? 2.644 -7.470 20.702 1.00 90.62 91 ALA A CA 1
ATOM 671 C C . ALA A 1 91 ? 1.913 -6.525 21.667 1.00 90.62 91 ALA A C 1
ATOM 673 O O . ALA A 1 91 ? 1.393 -6.958 22.699 1.00 90.62 91 ALA A O 1
ATOM 674 N N . LEU A 1 92 ? 1.859 -5.242 21.315 1.00 91.44 92 LEU A N 1
ATOM 675 C CA . LEU A 1 92 ? 1.094 -4.221 22.029 1.00 91.44 92 LEU A CA 1
ATOM 676 C C . LEU A 1 92 ? -0.409 -4.508 21.940 1.00 91.44 92 LEU A C 1
ATOM 678 O O . LEU A 1 92 ? -1.169 -4.229 22.868 1.00 91.44 92 LEU A O 1
ATOM 682 N N . GLY A 1 93 ? -0.834 -5.094 20.822 1.00 92.81 93 GLY A N 1
ATOM 683 C CA . GLY A 1 93 ? -2.209 -5.494 20.591 1.00 92.81 93 GLY A CA 1
ATOM 684 C C . GLY A 1 93 ? -2.335 -6.477 19.438 1.00 92.81 93 GLY A C 1
ATOM 685 O O . GLY A 1 93 ? -1.402 -6.669 18.665 1.00 92.81 93 GLY A O 1
ATOM 686 N N . ALA A 1 94 ? -3.511 -7.081 19.325 1.00 94.94 94 ALA A N 1
ATOM 687 C CA . ALA A 1 94 ? -3.886 -7.883 18.172 1.00 94.94 94 ALA A CA 1
ATOM 688 C C . ALA A 1 94 ? -5.237 -7.405 17.638 1.00 94.94 94 ALA A C 1
ATOM 690 O O . ALA A 1 94 ? -6.102 -6.996 18.413 1.00 94.94 94 ALA A O 1
ATOM 691 N N . ALA A 1 95 ? -5.438 -7.493 16.332 1.00 96.31 95 ALA A N 1
ATOM 692 C CA . ALA A 1 95 ? -6.696 -7.210 15.660 1.00 96.31 95 ALA A CA 1
ATOM 693 C C . ALA A 1 95 ? -7.160 -8.447 14.898 1.00 96.31 95 ALA A C 1
ATOM 695 O O . ALA A 1 95 ? -6.346 -9.171 14.324 1.00 96.31 95 ALA A O 1
ATOM 696 N N . ARG A 1 96 ? -8.474 -8.668 14.833 1.00 96.31 96 ARG A N 1
ATOM 697 C CA . ARG A 1 96 ? -9.032 -9.547 13.805 1.00 96.31 96 ARG A CA 1
ATOM 698 C C . ARG A 1 96 ? -9.014 -8.789 12.479 1.00 96.31 96 ARG A C 1
ATOM 700 O O . ARG A 1 96 ? -9.489 -7.657 12.428 1.00 96.31 96 ARG A O 1
ATOM 707 N N . VAL A 1 97 ? -8.487 -9.424 11.439 1.00 96.25 97 VAL A N 1
AT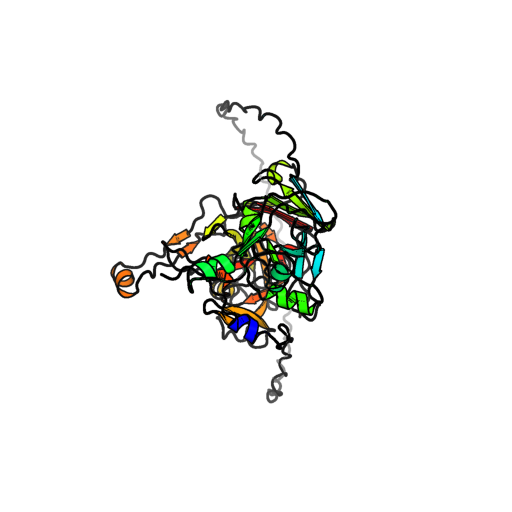OM 708 C CA . VAL A 1 97 ? -8.464 -8.872 10.082 1.00 96.25 97 VAL A CA 1
ATOM 709 C C . VAL A 1 97 ? -9.525 -9.575 9.256 1.00 96.25 97 VAL A C 1
ATOM 711 O O . VAL A 1 97 ? -9.580 -10.804 9.206 1.00 96.25 97 VAL A O 1
ATOM 714 N N . GLU A 1 98 ? -10.373 -8.790 8.610 1.00 94.75 98 GLU A N 1
ATOM 715 C CA . GLU A 1 98 ? -11.298 -9.273 7.597 1.00 94.75 98 GLU A CA 1
ATOM 716 C C . GLU A 1 98 ? -10.700 -8.996 6.220 1.00 94.75 98 GLU A C 1
ATOM 718 O O . GLU A 1 98 ? -10.512 -7.847 5.827 1.00 94.75 98 GLU A O 1
ATOM 723 N N . MET A 1 99 ? -10.366 -10.067 5.504 1.00 92.19 99 MET A N 1
ATOM 724 C CA . MET A 1 99 ? -9.929 -9.985 4.117 1.00 92.19 99 MET A CA 1
ATOM 725 C C . MET A 1 99 ? -11.146 -10.124 3.215 1.00 92.19 99 MET A C 1
ATOM 727 O O . MET A 1 99 ? -11.860 -11.127 3.271 1.00 92.19 99 MET A O 1
ATOM 731 N N . VAL A 1 100 ? -11.336 -9.144 2.344 1.00 90.44 100 VAL A N 1
ATOM 732 C CA . VAL A 1 100 ? -12.393 -9.157 1.338 1.00 90.44 100 VAL A CA 1
ATOM 733 C C . VAL A 1 100 ? -11.718 -9.259 -0.007 1.00 90.44 100 VAL A C 1
ATOM 735 O O . VAL A 1 100 ? -10.972 -8.359 -0.382 1.00 90.44 100 VAL A O 1
ATOM 738 N N . ARG A 1 101 ? -11.982 -10.350 -0.723 1.00 88.19 101 ARG A N 1
ATOM 739 C CA . ARG A 1 101 ? -11.541 -10.501 -2.107 1.00 88.19 101 ARG A CA 1
ATOM 740 C C . ARG A 1 101 ? -12.531 -9.841 -3.049 1.00 88.19 101 ARG A C 1
ATOM 742 O O . ARG A 1 101 ? -13.735 -9.869 -2.792 1.00 88.19 101 ARG A O 1
ATOM 749 N N . LEU A 1 102 ? -12.014 -9.254 -4.119 1.00 83.56 102 LEU A N 1
ATOM 750 C CA . LEU A 1 102 ? -12.872 -8.786 -5.198 1.00 83.56 102 LEU A CA 1
ATOM 751 C C . LEU A 1 102 ? -13.443 -10.003 -5.950 1.00 83.56 102 LEU A C 1
ATOM 753 O O . LEU A 1 102 ? -12.756 -11.023 -6.036 1.00 83.56 102 LEU A O 1
ATOM 757 N N . PRO A 1 103 ? -14.707 -9.944 -6.413 1.00 78.81 103 PRO A N 1
ATOM 758 C CA . PRO A 1 103 ? -15.277 -10.973 -7.282 1.00 78.81 103 PRO A CA 1
ATOM 759 C C . PRO A 1 103 ? -14.430 -11.171 -8.543 1.00 78.81 103 PRO A C 1
ATOM 761 O O . PRO A 1 103 ? -13.788 -10.224 -8.980 1.00 78.81 103 PRO A O 1
ATOM 764 N N . ASP A 1 104 ? -14.476 -12.353 -9.161 1.00 71.31 104 ASP A N 1
ATOM 765 C CA . ASP A 1 104 ? -13.675 -12.658 -10.360 1.00 71.31 104 ASP A CA 1
ATOM 766 C C . ASP A 1 104 ? -14.001 -11.716 -11.539 1.00 71.31 104 ASP A C 1
ATOM 768 O O . ASP A 1 104 ? -13.153 -11.445 -12.384 1.00 71.31 104 ASP A O 1
ATOM 772 N N . GLU A 1 105 ? -15.220 -11.165 -11.584 1.00 68.25 105 GLU A N 1
ATOM 773 C CA . GLU A 1 105 ? -15.632 -10.177 -12.589 1.00 68.25 105 GLU A CA 1
ATOM 774 C C . GLU A 1 105 ? -15.038 -8.780 -12.349 1.00 68.25 105 GLU A C 1
ATOM 776 O O . GLU A 1 105 ? -15.144 -7.894 -13.205 1.00 68.25 105 GLU A O 1
ATOM 781 N N . VAL A 1 106 ? -14.453 -8.565 -11.171 1.00 69.75 106 VAL A N 1
ATOM 782 C CA . VAL A 1 106 ? -13.834 -7.318 -10.756 1.00 69.75 106 VAL A CA 1
ATOM 783 C C . VAL A 1 106 ? -12.327 -7.500 -10.724 1.00 69.75 106 VAL A C 1
ATOM 785 O O . VAL A 1 106 ? -11.779 -8.247 -9.923 1.00 69.75 106 VAL A O 1
ATOM 788 N N . LEU A 1 107 ? -11.639 -6.744 -11.573 1.00 69.94 107 LEU A N 1
ATOM 789 C CA . LEU A 1 107 ? -10.187 -6.693 -11.548 1.00 69.94 107 LEU A CA 1
ATOM 790 C C . LEU A 1 107 ? -9.711 -6.241 -10.149 1.00 69.94 107 LEU A C 1
ATOM 792 O O . LEU A 1 107 ? -10.218 -5.264 -9.592 1.00 69.94 107 LEU A O 1
ATOM 796 N N . GLY A 1 108 ? -8.734 -6.974 -9.603 1.00 74.31 108 GLY A N 1
ATOM 797 C CA . GLY A 1 108 ? -8.010 -6.654 -8.367 1.00 74.31 108 GLY A CA 1
ATOM 798 C C . GLY A 1 108 ? -8.097 -7.776 -7.340 1.00 74.31 108 GLY A C 1
ATOM 799 O O . GLY A 1 108 ? -8.877 -8.709 -7.488 1.00 74.31 108 GLY A O 1
ATOM 800 N N . ALA A 1 109 ? -7.285 -7.710 -6.286 1.00 81.44 109 ALA A N 1
ATOM 801 C CA . ALA A 1 109 ? -7.255 -8.792 -5.299 1.00 81.44 109 ALA A CA 1
ATOM 802 C C . ALA A 1 109 ? -8.215 -8.589 -4.127 1.00 81.44 109 ALA A C 1
ATOM 804 O O . ALA A 1 109 ? -8.774 -9.566 -3.626 1.00 81.44 109 ALA A O 1
ATOM 805 N N . GLY A 1 110 ? -8.410 -7.344 -3.677 1.00 89.56 110 GLY A N 1
ATOM 806 C CA . GLY A 1 110 ? -9.213 -7.055 -2.493 1.00 89.56 110 GLY A CA 1
ATOM 807 C C . GLY A 1 110 ? -8.620 -6.039 -1.534 1.00 89.56 110 GLY A C 1
ATOM 808 O O . GLY A 1 110 ? -7.740 -5.259 -1.890 1.00 89.56 110 GLY A O 1
ATOM 809 N N . PHE A 1 111 ? -9.144 -6.067 -0.309 1.00 93.44 111 PHE A N 1
ATOM 810 C CA . PHE A 1 111 ? -8.774 -5.171 0.783 1.00 93.44 111 PHE A CA 1
ATOM 811 C C . PHE A 1 111 ? -8.734 -5.910 2.122 1.00 93.44 111 PHE A C 1
ATOM 813 O O . PHE A 1 111 ? -9.376 -6.948 2.306 1.00 93.44 111 PHE A O 1
ATOM 820 N N . GLU A 1 112 ? -7.999 -5.337 3.071 1.00 95.94 112 GLU A N 1
ATOM 821 C CA . GLU A 1 112 ? -7.932 -5.797 4.456 1.00 95.94 112 GLU A CA 1
ATOM 822 C C . GLU A 1 112 ? -8.562 -4.757 5.377 1.00 95.94 112 GLU A C 1
ATOM 824 O O . GLU A 1 112 ? -8.238 -3.566 5.317 1.00 95.94 112 GLU A O 1
ATOM 829 N N . PHE A 1 113 ? -9.459 -5.226 6.239 1.00 97.06 113 PHE A N 1
ATOM 830 C CA . PHE A 1 113 ? -10.203 -4.399 7.172 1.00 97.06 113 PHE A CA 1
ATOM 831 C C . PHE A 1 113 ? -9.962 -4.822 8.614 1.00 97.06 113 PHE A C 1
ATOM 833 O O . PHE A 1 113 ? -9.793 -6.001 8.926 1.00 97.06 113 PHE A O 1
ATOM 840 N N . VAL A 1 114 ? -10.023 -3.844 9.508 1.00 97.44 114 VAL A N 1
ATOM 841 C CA . VAL A 1 114 ? -10.102 -4.037 10.956 1.00 97.44 114 VAL A CA 1
ATOM 842 C C . VAL A 1 114 ? -11.331 -3.314 11.485 1.00 97.44 114 VAL A C 1
ATOM 844 O O . VAL A 1 114 ? -11.773 -2.315 10.920 1.00 97.44 114 VAL A O 1
ATOM 847 N N . GLN A 1 115 ? -11.888 -3.803 12.587 1.00 97.19 115 GLN A N 1
ATOM 848 C CA . GLN A 1 115 ? -12.993 -3.137 13.269 1.00 97.19 115 GLN A CA 1
ATOM 849 C C . GLN A 1 115 ? -12.506 -2.515 14.570 1.00 97.19 115 GLN A C 1
ATOM 851 O O . GLN A 1 115 ? -11.760 -3.141 15.327 1.00 97.19 115 GLN A O 1
ATOM 856 N N . LEU A 1 116 ? -12.933 -1.281 14.817 1.00 96.19 116 LEU A N 1
ATOM 857 C CA . LEU A 1 116 ? -12.508 -0.467 15.944 1.00 96.19 116 LEU A CA 1
ATOM 858 C C . LEU A 1 116 ? -13.706 -0.083 16.812 1.00 96.19 116 LEU A C 1
ATOM 860 O O . LEU A 1 116 ? -14.732 0.370 16.308 1.00 96.19 116 LEU A O 1
ATOM 864 N N . GLU A 1 117 ? -13.554 -0.211 18.124 1.00 95.12 117 GLU A N 1
ATOM 865 C CA . GLU A 1 117 ? -14.395 0.471 19.104 1.00 95.12 117 GLU A CA 1
ATOM 866 C C . GLU A 1 117 ? -13.735 1.807 19.453 1.00 95.12 117 GLU A C 1
ATOM 868 O O . GLU A 1 117 ? -12.550 1.855 19.782 1.00 95.12 117 GLU A O 1
ATOM 873 N N . VAL A 1 118 ? -14.499 2.895 19.380 1.00 92.00 118 VAL A N 1
ATOM 874 C CA . VAL A 1 118 ? -14.046 4.252 19.720 1.00 92.00 118 VAL A CA 1
ATOM 875 C C . VAL A 1 118 ? -14.916 4.750 20.868 1.00 92.00 118 VAL A C 1
ATOM 877 O O . VAL A 1 118 ? -16.127 4.546 20.836 1.00 92.00 118 VAL A O 1
ATOM 880 N N . ALA A 1 119 ? -14.342 5.408 21.881 1.00 87.62 119 ALA A N 1
ATOM 881 C CA . ALA A 1 119 ? -15.075 5.745 23.111 1.00 87.62 119 ALA A CA 1
ATOM 882 C C . ALA A 1 119 ? -16.341 6.599 22.898 1.00 87.62 119 ALA A C 1
ATOM 884 O O . ALA A 1 119 ? -17.296 6.477 23.661 1.00 87.62 119 ALA A O 1
ATOM 885 N N . LYS A 1 120 ? -16.358 7.447 21.862 1.00 84.00 120 LYS A N 1
ATOM 886 C CA . LYS A 1 120 ? -17.514 8.272 21.449 1.00 84.00 120 LYS A CA 1
ATOM 887 C C . LYS A 1 120 ? -18.219 7.719 20.198 1.00 84.00 120 LYS A C 1
ATOM 889 O O . LYS A 1 120 ? -18.986 8.423 19.551 1.00 84.00 120 LYS A O 1
ATOM 894 N N . GLY A 1 121 ? -17.919 6.483 19.809 1.00 87.50 121 GLY A N 1
ATOM 895 C CA . GLY A 1 121 ? -18.552 5.811 18.681 1.00 87.50 121 GLY A CA 1
ATOM 896 C C . GLY A 1 121 ? -19.934 5.282 19.059 1.00 87.50 121 GLY A C 1
ATOM 897 O O . GLY A 1 121 ? -20.094 4.616 20.079 1.00 87.50 121 GLY A O 1
ATOM 898 N N . LEU A 1 122 ? -20.929 5.540 18.213 1.00 90.12 122 LEU A N 1
ATOM 899 C CA . LEU A 1 122 ? -22.281 4.987 18.340 1.00 90.12 122 LEU A CA 1
ATOM 900 C C . LEU A 1 122 ? -22.316 3.475 18.060 1.00 90.12 122 LEU A C 1
ATOM 902 O O . LEU A 1 122 ? -23.223 2.781 18.516 1.00 90.12 122 LEU A O 1
ATOM 906 N N . GLN A 1 123 ? -21.341 2.974 17.299 1.00 93.19 123 GLN A N 1
ATOM 907 C CA . GLN A 1 123 ? -21.159 1.566 16.954 1.00 93.19 123 GLN A CA 1
ATOM 908 C C . GLN A 1 123 ? -19.689 1.282 16.593 1.00 93.19 123 GLN A C 1
ATOM 910 O O . GLN A 1 123 ? -18.924 2.234 16.396 1.00 93.19 123 GLN A O 1
ATOM 915 N N . PRO A 1 124 ? -19.279 0.004 16.475 1.00 95.19 124 PRO A N 1
ATOM 916 C CA . PRO A 1 124 ? -17.975 -0.339 15.924 1.00 95.19 124 PRO A CA 1
ATOM 917 C C . PRO A 1 124 ? -17.799 0.194 14.500 1.00 95.19 124 PRO A C 1
ATOM 919 O O . PRO A 1 124 ? -18.731 0.180 13.696 1.00 95.19 124 PRO A O 1
ATOM 922 N N . LEU A 1 125 ? -16.588 0.642 14.188 1.00 95.94 125 LEU A N 1
ATOM 923 C CA . LEU A 1 125 ? -16.240 1.261 12.916 1.00 95.94 125 LEU A CA 1
ATOM 924 C C . LEU A 1 125 ? -15.264 0.373 12.141 1.00 95.94 125 LEU A C 1
ATOM 926 O O . LEU A 1 125 ? -14.221 -0.020 12.655 1.00 95.94 125 LEU A O 1
ATOM 930 N N . THR A 1 126 ? -15.586 0.087 10.887 1.00 97.31 126 THR A N 1
ATOM 931 C CA . THR A 1 126 ? -14.733 -0.649 9.941 1.00 97.31 126 THR A CA 1
ATOM 932 C C . THR A 1 126 ? -13.712 0.277 9.284 1.00 97.31 126 THR A C 1
ATOM 934 O O . THR A 1 126 ? -14.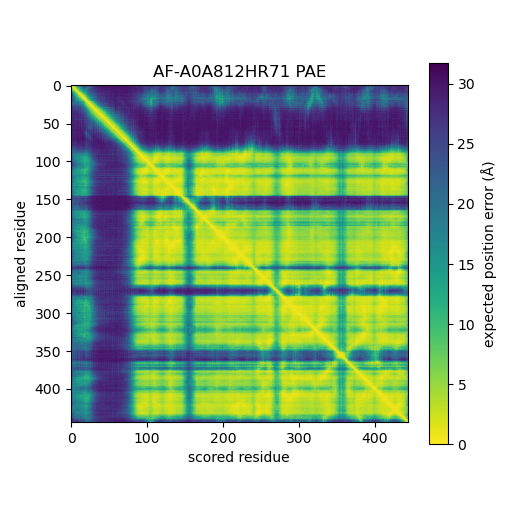089 1.233 8.603 1.00 97.31 126 THR A O 1
ATOM 937 N N . PHE A 1 127 ? -12.429 -0.031 9.440 1.00 97.38 127 PHE A N 1
ATOM 938 C CA . PHE A 1 127 ? -11.322 0.701 8.837 1.00 97.38 127 PHE A CA 1
ATOM 939 C C . PHE A 1 127 ? -10.544 -0.181 7.867 1.00 97.38 127 PHE A C 1
ATOM 941 O O . PHE A 1 127 ? -10.179 -1.305 8.202 1.00 97.38 127 PHE A O 1
ATOM 948 N N . MET A 1 128 ? -10.252 0.352 6.684 1.00 97.38 128 MET A N 1
ATOM 949 C CA . MET A 1 128 ? -9.304 -0.251 5.745 1.00 97.38 128 MET A CA 1
ATOM 950 C C . MET A 1 128 ? -7.866 -0.058 6.239 1.00 97.38 128 MET A C 1
ATOM 952 O O . MET A 1 128 ? -7.547 0.975 6.829 1.00 97.38 128 MET A O 1
ATOM 956 N N . LEU A 1 129 ? -6.988 -1.020 5.972 1.00 97.06 129 LEU A N 1
ATOM 957 C CA . LEU A 1 129 ? -5.549 -0.906 6.210 1.00 97.06 129 LEU A CA 1
ATOM 958 C C . LEU A 1 129 ? -4.838 -0.391 4.946 1.00 97.06 129 LEU A C 1
ATOM 960 O O . LEU A 1 129 ? -4.782 -1.101 3.944 1.00 97.06 129 LEU A O 1
ATOM 964 N N . GLY A 1 130 ? -4.286 0.828 4.976 1.00 95.38 130 GLY A N 1
ATOM 965 C CA . GLY A 1 130 ? -3.676 1.472 3.803 1.00 95.38 130 GLY A CA 1
ATOM 966 C C . GLY A 1 130 ? -2.302 2.082 4.039 1.00 95.38 130 GLY A C 1
ATOM 967 O O . GLY A 1 130 ? -2.197 3.281 4.290 1.00 95.38 130 GLY A O 1
ATOM 968 N N . SER A 1 131 ? -1.238 1.292 3.891 1.00 95.06 131 SER A N 1
ATOM 969 C CA . SER A 1 131 ? 0.145 1.752 4.093 1.00 95.06 131 SER A CA 1
ATOM 970 C C . SER A 1 131 ? 0.544 2.928 3.194 1.00 95.06 131 SER A C 1
ATOM 972 O O . SER A 1 131 ? 1.303 3.788 3.638 1.00 95.06 131 SER A O 1
ATOM 974 N N . GLY A 1 132 ? 0.012 2.994 1.967 1.00 90.56 132 GLY A N 1
ATOM 975 C CA . GLY A 1 132 ? 0.281 4.071 1.008 1.00 90.56 132 GLY A CA 1
ATOM 976 C C . GLY A 1 132 ? -0.635 5.290 1.154 1.00 90.56 132 GLY A C 1
ATOM 977 O O . GLY A 1 132 ? -0.433 6.300 0.479 1.00 90.56 132 GLY A O 1
ATOM 978 N N . PHE A 1 133 ? -1.639 5.241 2.038 1.00 90.19 133 PHE A N 1
ATOM 979 C CA . PHE A 1 133 ? -2.561 6.358 2.225 1.00 90.19 133 PHE A CA 1
ATOM 980 C C . PHE A 1 133 ? -1.944 7.411 3.168 1.00 90.19 133 PHE A C 1
ATOM 982 O O . PHE A 1 133 ? -1.520 7.072 4.272 1.00 90.19 133 PHE A O 1
ATOM 989 N N . PRO A 1 134 ? -1.885 8.705 2.802 1.00 88.06 134 PRO A N 1
ATOM 990 C CA . PRO A 1 134 ? -1.011 9.679 3.472 1.00 88.06 134 PRO A CA 1
ATOM 991 C C . PRO A 1 134 ? -1.419 10.050 4.907 1.00 88.06 134 PRO A C 1
ATOM 993 O O . PRO A 1 134 ? -0.598 10.562 5.670 1.00 88.06 134 PRO A O 1
ATOM 996 N N . SER A 1 135 ? -2.675 9.826 5.296 1.00 90.56 135 SER A N 1
ATOM 997 C CA . SER A 1 135 ? -3.212 10.201 6.608 1.00 90.56 135 SER A CA 1
ATOM 998 C C . SER A 1 135 ? -4.161 9.140 7.166 1.00 90.56 135 SER A C 1
ATOM 1000 O O . SER A 1 135 ? -4.699 8.325 6.433 1.00 90.56 135 SER A O 1
ATOM 1002 N N . ASN A 1 136 ? -4.416 9.148 8.474 1.00 94.19 136 ASN A N 1
ATOM 1003 C CA . ASN A 1 136 ? -5.605 8.461 8.977 1.00 94.19 136 ASN A CA 1
ATOM 1004 C C . ASN A 1 136 ? -6.832 9.284 8.575 1.00 94.19 136 ASN A C 1
ATOM 1006 O O . ASN A 1 136 ? -6.839 10.513 8.742 1.00 94.19 136 ASN A O 1
ATOM 1010 N N . ALA A 1 137 ? -7.861 8.624 8.057 1.00 92.81 137 ALA A N 1
ATOM 1011 C CA . ALA A 1 137 ? -9.066 9.302 7.608 1.00 92.81 137 ALA A CA 1
ATOM 1012 C C . ALA A 1 137 ? -10.341 8.552 7.994 1.00 92.81 137 ALA A C 1
ATOM 1014 O O . ALA A 1 137 ? -10.350 7.331 8.130 1.00 92.81 137 ALA A O 1
ATOM 1015 N N . VAL A 1 138 ? -11.421 9.311 8.157 1.00 93.31 138 VAL A N 1
ATOM 1016 C CA . VAL A 1 138 ? -12.787 8.825 8.355 1.00 93.31 138 VAL A CA 1
ATOM 1017 C C . VAL A 1 138 ? -13.657 9.286 7.193 1.00 93.31 138 VAL A C 1
ATOM 1019 O O . VAL A 1 138 ? -13.510 10.408 6.704 1.00 93.31 138 VAL A O 1
ATOM 1022 N N . THR A 1 139 ? -14.575 8.434 6.756 1.00 91.56 139 THR A N 1
ATOM 1023 C CA . THR A 1 139 ? -15.566 8.802 5.741 1.00 91.56 139 THR A CA 1
ATOM 1024 C C . THR A 1 139 ? -16.583 9.780 6.322 1.00 91.56 139 THR A C 1
ATOM 1026 O O . THR A 1 139 ? -16.702 9.933 7.546 1.00 91.56 139 THR A O 1
ATOM 1029 N N . SER A 1 140 ? -17.364 10.427 5.454 1.00 88.75 140 SER A N 1
ATOM 1030 C CA . SER A 1 140 ? -18.489 11.266 5.896 1.00 88.75 140 SER A CA 1
ATOM 1031 C C . SER A 1 140 ? -19.432 10.473 6.810 1.00 88.75 140 SER A C 1
ATOM 1033 O O . SER A 1 140 ? -19.866 10.967 7.850 1.00 88.75 140 SER A O 1
ATOM 1035 N N . ARG A 1 141 ? -19.658 9.200 6.466 1.00 88.50 141 ARG A N 1
ATOM 1036 C CA . ARG A 1 141 ? -20.458 8.260 7.248 1.00 88.50 141 ARG A CA 1
ATOM 1037 C C . ARG A 1 141 ? -19.802 7.877 8.577 1.00 88.50 141 ARG A C 1
ATOM 1039 O O . ARG A 1 141 ? -20.469 7.893 9.607 1.00 88.50 141 ARG A O 1
ATOM 1046 N N . GLY A 1 142 ? -18.502 7.580 8.579 1.00 91.00 142 GLY A N 1
ATOM 1047 C CA . GLY A 1 142 ? -17.754 7.296 9.807 1.00 91.00 142 GLY A CA 1
ATOM 1048 C C . GLY A 1 142 ? -17.822 8.451 10.806 1.00 91.00 142 GLY A C 1
ATOM 1049 O O . GLY A 1 142 ? -18.054 8.227 11.991 1.00 91.00 142 GLY A O 1
ATOM 1050 N N . ARG A 1 143 ? -17.726 9.695 10.320 1.00 90.06 143 ARG A N 1
ATOM 1051 C CA . ARG A 1 143 ? -17.899 10.898 11.144 1.00 90.06 143 ARG A CA 1
ATOM 1052 C C . ARG A 1 143 ? -19.277 10.978 11.801 1.00 90.06 143 ARG A C 1
ATOM 1054 O O . ARG A 1 143 ? -19.340 11.346 12.965 1.00 90.06 143 ARG A O 1
ATOM 1061 N N . GLU A 1 144 ? -20.360 10.675 11.087 1.00 88.00 144 GLU A N 1
ATOM 1062 C CA . GLU A 1 144 ? -21.721 10.701 11.660 1.00 88.00 144 GLU A CA 1
ATOM 1063 C C . GLU A 1 144 ? -21.888 9.722 12.828 1.00 88.00 144 GLU A C 1
ATOM 1065 O O . GLU A 1 144 ? -22.713 9.941 13.712 1.00 88.00 144 GLU A O 1
ATOM 1070 N N . LEU A 1 145 ? -21.116 8.636 12.816 1.00 90.38 145 LEU A N 1
ATOM 1071 C CA . LEU A 1 145 ? -21.161 7.584 13.825 1.00 90.38 145 LEU A CA 1
ATOM 1072 C C . LEU A 1 145 ? -20.234 7.844 15.010 1.00 90.38 145 LEU A C 1
ATOM 1074 O O . LEU A 1 145 ? -20.304 7.122 16.001 1.00 90.38 145 LEU A O 1
ATOM 1078 N N . ILE A 1 146 ? -19.374 8.853 14.924 1.00 88.19 146 ILE A N 1
ATOM 1079 C CA . ILE A 1 146 ? -18.557 9.329 16.034 1.00 88.19 146 ILE A CA 1
ATOM 1080 C C . ILE A 1 146 ? -19.305 10.538 16.589 1.00 88.19 146 ILE A C 1
ATOM 1082 O O . ILE A 1 146 ? -19.286 11.614 15.995 1.00 88.19 146 ILE A O 1
ATOM 1086 N N . ASP A 1 147 ? -20.035 10.340 17.685 1.00 65.56 147 ASP A N 1
ATOM 1087 C CA . ASP A 1 147 ? -20.929 11.342 18.262 1.00 65.56 147 ASP A CA 1
ATOM 1088 C C . ASP A 1 147 ? -20.120 12.516 18.823 1.00 65.56 147 ASP A C 1
ATOM 1090 O O . ASP A 1 147 ? -19.635 12.507 19.958 1.00 65.56 147 ASP A O 1
ATOM 1094 N N . ILE A 1 148 ? -19.924 13.537 17.992 1.00 58.94 148 ILE A N 1
ATOM 1095 C CA . ILE A 1 148 ? -19.412 14.824 18.441 1.00 58.94 148 ILE A CA 1
ATOM 1096 C C . ILE A 1 148 ? -20.629 15.676 18.789 1.00 58.94 148 ILE A C 1
ATOM 1098 O O . ILE A 1 148 ? -21.101 16.477 17.972 1.00 58.94 148 ILE A O 1
ATOM 1102 N N . GLU A 1 149 ? -21.114 15.557 20.026 1.00 49.62 149 GLU A N 1
ATOM 1103 C CA . GLU A 1 149 ? -21.852 16.652 20.649 1.00 49.62 149 GLU A CA 1
ATOM 1104 C C . GLU A 1 149 ? -21.025 17.942 20.461 1.00 49.62 149 GLU A C 1
ATOM 1106 O O . GLU A 1 149 ? -19.991 18.138 21.096 1.00 49.62 149 GLU A O 1
ATOM 1111 N N . GLY A 1 150 ? -21.458 18.846 19.574 1.00 47.81 150 GLY A N 1
ATOM 1112 C CA . GLY A 1 150 ? -21.053 20.251 19.669 1.00 47.81 150 GLY A CA 1
ATOM 1113 C C . GLY A 1 150 ? -20.244 20.896 18.544 1.00 47.81 150 GLY A C 1
ATOM 1114 O O . GLY A 1 150 ? -19.820 22.031 18.742 1.00 47.81 150 GLY A O 1
ATOM 1115 N N . ALA A 1 151 ? -20.112 20.331 17.343 1.00 45.03 151 ALA A N 1
ATOM 1116 C CA . ALA A 1 151 ? -19.662 21.141 16.198 1.00 45.03 151 ALA A CA 1
ATOM 1117 C C . ALA A 1 151 ? -20.831 21.945 15.577 1.00 45.03 151 ALA A C 1
ATOM 1119 O O . ALA A 1 151 ? -21.147 21.812 14.395 1.00 45.03 151 ALA A O 1
ATOM 1120 N N . LYS A 1 152 ? -21.515 22.784 16.373 1.00 43.59 152 LYS A N 1
ATOM 1121 C CA . LYS A 1 152 ? -22.403 23.818 15.814 1.00 43.59 152 LYS A CA 1
ATOM 1122 C C . LYS A 1 152 ? -21.524 24.916 15.224 1.00 43.59 152 LYS A C 1
ATOM 1124 O O . LYS A 1 152 ? -20.869 25.650 15.952 1.00 43.59 152 LYS A O 1
ATOM 1129 N N . PHE A 1 153 ? -21.517 25.001 13.898 1.00 43.91 153 PHE A N 1
ATOM 1130 C CA . PHE A 1 153 ? -20.777 25.991 13.123 1.00 43.91 153 PHE A CA 1
ATOM 1131 C C . PHE A 1 153 ? -21.151 27.425 13.536 1.00 43.91 153 PHE A C 1
ATOM 1133 O O . PHE A 1 153 ? -22.281 27.866 13.318 1.00 43.91 153 PHE A O 1
ATOM 1140 N N . THR A 1 154 ? -20.201 28.156 14.123 1.00 36.66 154 THR A N 1
ATOM 1141 C CA . THR A 1 154 ? -20.354 29.575 14.477 1.00 36.66 154 THR A CA 1
ATOM 1142 C C . THR A 1 154 ? -19.077 30.379 14.168 1.00 36.66 154 THR A C 1
ATOM 1144 O O . THR A 1 154 ? -18.542 31.017 15.068 1.00 36.66 154 THR A O 1
ATOM 1147 N N . GLY A 1 155 ? -18.553 30.371 12.930 1.00 34.84 155 GLY A N 1
ATOM 1148 C CA . GLY A 1 155 ? -17.432 31.261 12.551 1.00 34.84 155 GLY A CA 1
ATOM 1149 C C . GLY A 1 155 ? -16.629 30.888 11.289 1.00 34.84 155 GLY A C 1
ATOM 1150 O O . GLY A 1 155 ? -16.590 29.730 10.910 1.00 34.84 155 GLY A O 1
ATOM 1151 N N . GLY A 1 156 ? -16.057 31.911 10.621 1.00 35.16 156 GLY A N 1
ATOM 1152 C CA . GLY A 1 156 ? -14.829 31.909 9.786 1.00 35.16 156 GLY A CA 1
ATOM 1153 C C . GLY A 1 156 ? -14.639 30.939 8.595 1.00 35.16 156 GLY A C 1
ATOM 1154 O O . GLY A 1 156 ? -14.235 29.800 8.769 1.00 35.16 156 GLY A O 1
ATOM 1155 N N . TRP A 1 157 ? -14.739 31.427 7.344 1.00 34.34 157 TRP A N 1
ATOM 1156 C CA . TRP A 1 157 ? -14.796 30.604 6.108 1.00 34.34 157 TRP A CA 1
ATOM 1157 C C . TRP A 1 157 ? -13.570 29.711 5.771 1.00 34.34 157 TRP A C 1
ATOM 1159 O O . TRP A 1 157 ? -13.770 28.700 5.110 1.00 34.34 157 TRP A O 1
ATOM 1169 N N . LEU A 1 158 ? -12.319 30.012 6.164 1.00 37.00 158 LEU A N 1
ATOM 1170 C CA . LEU A 1 158 ? -11.148 29.277 5.614 1.00 37.00 158 LEU A CA 1
ATOM 1171 C C . LEU A 1 158 ? -10.298 28.454 6.597 1.00 37.00 158 LEU A C 1
ATOM 1173 O O . LEU A 1 158 ? -9.921 27.340 6.250 1.00 37.00 158 LEU A O 1
ATOM 1177 N N . SER A 1 159 ? -9.991 28.939 7.802 1.00 39.69 159 SER A N 1
ATOM 1178 C CA . SER A 1 159 ? -9.150 28.188 8.755 1.00 39.69 159 SER A CA 1
ATOM 1179 C C . SER A 1 159 ? -9.948 27.183 9.590 1.00 39.69 159 SER A C 1
ATOM 1181 O O . SER A 1 159 ? -9.459 26.102 9.907 1.00 39.69 159 SER A O 1
ATOM 1183 N N . GLU A 1 160 ? -11.203 27.504 9.909 1.00 43.44 160 GLU A N 1
ATOM 1184 C CA . GLU A 1 160 ? -12.085 26.636 10.698 1.00 43.44 160 GLU A CA 1
ATOM 1185 C C . GLU A 1 160 ? -12.745 25.552 9.837 1.00 43.44 160 GLU A C 1
ATOM 1187 O O . GLU A 1 160 ? -13.025 24.478 10.349 1.00 43.44 160 GLU A O 1
ATOM 1192 N N . ALA A 1 161 ? -12.892 25.753 8.520 1.00 45.25 161 ALA A N 1
ATOM 1193 C CA . ALA A 1 161 ? -13.337 24.707 7.591 1.00 45.25 161 ALA A CA 1
ATOM 1194 C C . ALA A 1 161 ? -12.334 23.540 7.497 1.00 45.25 161 ALA A C 1
ATOM 1196 O O . ALA A 1 161 ? -12.735 22.384 7.390 1.00 45.25 161 ALA A O 1
ATOM 1197 N N . GLN A 1 162 ? -11.029 23.825 7.598 1.00 47.69 162 GLN A N 1
ATOM 1198 C CA . GLN A 1 162 ? -9.987 22.793 7.655 1.00 47.69 162 GLN A CA 1
ATOM 1199 C C . GLN A 1 162 ? -9.966 22.056 9.004 1.00 47.69 162 GLN A C 1
ATOM 1201 O O . GLN A 1 162 ? -9.768 20.844 9.021 1.00 47.69 162 GLN A O 1
ATOM 1206 N N . ALA A 1 163 ? -10.215 22.748 10.125 1.00 50.25 163 ALA A N 1
ATOM 1207 C CA . ALA A 1 163 ? -10.346 22.121 11.447 1.00 50.25 163 ALA A CA 1
ATOM 1208 C C . ALA A 1 163 ? -11.659 21.325 11.593 1.00 50.25 163 ALA A C 1
ATOM 1210 O O . ALA A 1 163 ? -11.669 20.243 12.171 1.00 50.25 163 ALA A O 1
ATOM 1211 N N . ALA A 1 164 ? -12.753 21.806 10.995 1.00 55.94 164 ALA A N 1
ATOM 1212 C CA . ALA A 1 164 ? -14.043 21.120 10.930 1.00 55.94 164 ALA A CA 1
ATOM 1213 C C . ALA A 1 164 ? -14.023 19.872 10.031 1.00 55.94 164 ALA A C 1
ATOM 1215 O O . ALA A 1 164 ? -14.982 19.100 10.061 1.00 55.94 164 ALA A O 1
ATOM 1216 N N . ASN A 1 165 ? -12.953 19.669 9.257 1.00 72.38 165 ASN A N 1
ATOM 1217 C CA . ASN A 1 165 ? -12.696 18.473 8.453 1.00 72.38 165 ASN A CA 1
ATOM 1218 C C . ASN A 1 165 ? -11.773 17.479 9.163 1.00 72.38 165 ASN A C 1
ATOM 1220 O O . ASN A 1 165 ? -11.200 16.614 8.505 1.00 72.38 165 ASN A O 1
ATOM 1224 N N . LYS A 1 166 ? -11.612 17.586 10.485 1.00 82.75 166 LYS A N 1
ATOM 1225 C CA . LYS A 1 166 ? -10.912 16.582 11.280 1.00 82.75 166 LYS A CA 1
ATOM 1226 C C . LYS A 1 166 ? -11.789 16.049 12.404 1.00 82.75 166 LYS A C 1
ATOM 1228 O O . LYS A 1 166 ? -12.666 16.749 12.908 1.00 82.75 166 LYS A O 1
ATOM 1233 N N . VAL A 1 167 ? -11.555 14.797 12.772 1.00 87.00 167 VAL A N 1
ATOM 1234 C CA . VAL A 1 167 ? -12.225 14.096 13.869 1.00 87.00 167 VAL A CA 1
ATOM 1235 C C . VAL A 1 167 ? -11.158 13.398 14.698 1.00 87.00 167 VAL A C 1
ATOM 1237 O O . VAL A 1 167 ? -10.379 12.614 14.164 1.00 87.00 167 VAL A O 1
ATOM 1240 N N . GLY A 1 168 ? -11.119 13.690 15.995 1.00 88.12 168 GLY A N 1
ATOM 1241 C CA . GLY A 1 168 ? -10.248 12.985 16.930 1.00 88.12 168 GLY A CA 1
ATOM 1242 C C . GLY A 1 168 ? -10.790 11.589 17.228 1.00 88.12 168 GLY A C 1
ATOM 1243 O O . GLY A 1 168 ? -11.965 11.448 17.574 1.00 88.12 168 GLY A O 1
ATOM 1244 N N . LEU A 1 169 ? -9.940 10.569 17.108 1.00 89.62 169 LEU A N 1
ATOM 1245 C CA . LEU A 1 169 ? -10.251 9.205 17.540 1.00 89.62 169 LEU A CA 1
ATOM 1246 C C . LEU A 1 169 ? -9.448 8.883 18.806 1.00 89.62 169 LEU A C 1
ATOM 1248 O O . LEU A 1 169 ? -8.246 8.616 18.744 1.00 89.62 169 LEU A O 1
ATOM 1252 N N . GLU A 1 170 ? -10.135 8.936 19.944 1.00 90.06 170 GLU A N 1
ATOM 1253 C CA . GLU A 1 170 ? -9.587 8.709 21.286 1.00 90.06 170 GLU A CA 1
ATOM 1254 C C . GLU A 1 170 ? -10.034 7.347 21.836 1.00 90.06 170 GLU A C 1
ATOM 1256 O O . GLU A 1 170 ? -11.126 6.862 21.507 1.00 90.06 170 GLU A O 1
ATOM 1261 N N . ASP A 1 171 ? -9.214 6.759 22.714 1.00 89.44 171 ASP A N 1
ATOM 1262 C CA . ASP A 1 171 ? -9.529 5.515 23.437 1.00 89.44 171 ASP A CA 1
ATOM 1263 C C . ASP A 1 171 ? -9.953 4.362 22.507 1.00 89.44 171 ASP A C 1
ATOM 1265 O O . ASP A 1 171 ? -10.903 3.617 22.765 1.00 89.44 171 ASP A O 1
ATOM 1269 N N . VAL A 1 172 ? -9.217 4.216 21.408 1.00 92.81 172 VAL A N 1
ATOM 1270 C CA . VAL A 1 172 ? -9.526 3.258 20.349 1.00 92.81 172 VAL A CA 1
ATOM 1271 C C . VAL A 1 172 ? -9.100 1.842 20.750 1.00 92.81 172 VAL A C 1
ATOM 1273 O O . VAL A 1 172 ? -8.040 1.627 21.350 1.00 92.81 172 VAL A O 1
ATOM 1276 N N . ARG A 1 173 ? -9.929 0.849 20.422 1.00 95.50 173 ARG A N 1
ATOM 1277 C CA . ARG A 1 173 ? -9.653 -0.575 20.667 1.00 95.50 173 ARG A CA 1
ATOM 1278 C C . ARG A 1 173 ? -9.999 -1.412 19.452 1.00 95.50 173 ARG A C 1
ATOM 1280 O O . ARG A 1 173 ? -10.965 -1.112 18.760 1.00 95.50 173 ARG A O 1
ATOM 1287 N N . PHE A 1 174 ? -9.270 -2.498 19.228 1.00 96.19 174 PHE A N 1
ATOM 1288 C CA . PHE A 1 174 ? -9.674 -3.484 18.229 1.00 96.19 174 PHE A CA 1
ATOM 1289 C C . PHE A 1 174 ? -10.872 -4.294 18.721 1.00 96.19 174 PHE A C 1
ATOM 1291 O O . PHE A 1 174 ? -10.842 -4.887 19.805 1.00 96.19 174 PHE A O 1
ATOM 1298 N N . LEU A 1 175 ? -11.919 -4.356 17.901 1.00 93.81 175 LEU A N 1
ATOM 1299 C CA . LEU A 1 175 ? -13.080 -5.189 18.175 1.00 93.81 175 LEU A CA 1
ATOM 1300 C C . LEU A 1 175 ? -12.678 -6.674 18.160 1.00 93.81 175 LEU A C 1
ATOM 1302 O O . LEU A 1 175 ? -11.875 -7.127 17.344 1.00 93.81 175 LEU A O 1
ATOM 1306 N N . GLY A 1 176 ? -13.256 -7.452 19.075 1.00 89.25 176 GLY A N 1
ATOM 1307 C CA . GLY A 1 176 ? -13.035 -8.896 19.194 1.00 89.25 176 GLY A CA 1
ATOM 1308 C C . GLY A 1 176 ? -11.872 -9.279 20.110 1.00 89.25 176 GLY A C 1
ATOM 1309 O O . GLY A 1 176 ? -12.005 -10.238 20.867 1.00 89.25 176 GLY A O 1
ATOM 1310 N N . THR A 1 177 ? -10.772 -8.522 20.107 1.00 90.44 177 THR A N 1
ATOM 1311 C CA . THR A 1 177 ? -9.639 -8.737 21.030 1.00 90.44 177 THR A CA 1
ATOM 1312 C C . THR A 1 177 ? -9.679 -7.797 22.235 1.00 90.44 177 THR A C 1
ATOM 1314 O O . THR A 1 177 ? -9.182 -8.149 23.304 1.00 90.44 177 THR A O 1
ATOM 1317 N N . GLY A 1 178 ? -10.263 -6.603 22.079 1.00 90.56 178 GLY A N 1
ATOM 1318 C CA . GLY A 1 178 ? -10.278 -5.553 23.097 1.00 90.56 178 GLY A CA 1
ATOM 1319 C C . GLY A 1 178 ? -8.916 -4.887 23.321 1.00 90.56 178 GLY A C 1
ATOM 1320 O O . GLY A 1 178 ? -8.785 -4.090 24.254 1.00 90.56 178 GLY A O 1
ATOM 1321 N N . SER A 1 179 ? -7.909 -5.203 22.497 1.00 92.31 179 SER A N 1
ATOM 1322 C CA . SER A 1 179 ? -6.578 -4.601 22.575 1.00 92.31 179 SER A CA 1
ATOM 1323 C C . SER A 1 179 ? -6.675 -3.094 22.369 1.00 92.31 179 SER A C 1
ATOM 1325 O O . SER A 1 179 ? -7.216 -2.635 21.362 1.00 92.31 179 SER A O 1
ATOM 1327 N N . LYS A 1 180 ? -6.155 -2.329 23.332 1.00 91.50 180 LYS A N 1
ATOM 1328 C CA . LYS A 1 180 ? -6.087 -0.872 23.233 1.00 91.50 180 LYS A CA 1
ATOM 1329 C C . LYS A 1 180 ? -4.981 -0.490 22.253 1.00 91.50 180 LYS A C 1
ATOM 1331 O O . LYS A 1 180 ? -3.880 -1.024 22.344 1.00 91.50 180 LYS A O 1
ATOM 1336 N N . ILE A 1 181 ? -5.282 0.446 21.365 1.00 86.81 181 ILE A N 1
ATOM 1337 C CA . ILE A 1 181 ? -4.267 1.182 20.614 1.00 86.81 181 ILE A CA 1
ATOM 1338 C C . ILE A 1 181 ? -4.182 2.593 21.184 1.00 86.81 181 ILE A C 1
ATOM 1340 O O . ILE A 1 181 ? -5.128 3.079 21.811 1.00 86.81 181 ILE A O 1
ATOM 1344 N N . ASP A 1 182 ? -3.040 3.246 21.017 1.00 85.81 182 ASP A N 1
ATOM 1345 C CA . ASP A 1 182 ? -2.946 4.649 21.405 1.00 85.81 182 ASP A CA 1
ATOM 1346 C C . ASP A 1 182 ? -3.876 5.494 20.530 1.00 85.81 182 ASP A C 1
ATOM 1348 O O . ASP A 1 182 ? -4.251 5.095 19.424 1.00 85.81 182 ASP A O 1
ATOM 1352 N N . ASP A 1 183 ? -4.166 6.711 20.987 1.00 85.88 183 ASP A N 1
ATOM 1353 C CA . ASP A 1 183 ? -4.978 7.656 20.229 1.00 85.88 183 ASP A CA 1
ATOM 1354 C C . ASP A 1 183 ? -4.428 7.828 18.804 1.00 85.88 183 ASP A C 1
ATOM 1356 O O . ASP A 1 183 ? -3.222 8.036 18.585 1.00 85.88 183 ASP A O 1
ATOM 1360 N N . LEU A 1 184 ? -5.334 7.724 17.827 1.00 86.06 184 LEU A N 1
ATOM 1361 C CA . LEU A 1 184 ? -5.013 7.866 16.403 1.00 86.06 184 LEU A CA 1
ATOM 1362 C C . LEU A 1 184 ? -4.908 9.341 15.982 1.00 86.06 184 LEU A C 1
ATOM 1364 O O . LEU A 1 184 ? -4.570 9.628 14.832 1.00 86.06 184 LEU A O 1
ATOM 1368 N N . GLY A 1 185 ? -5.158 10.259 16.923 1.00 83.00 185 GLY A N 1
ATOM 1369 C CA . GLY A 1 185 ? -5.085 11.703 16.739 1.00 83.00 185 GLY A CA 1
ATOM 1370 C C . GLY A 1 185 ? -6.193 12.245 15.839 1.00 83.00 185 GLY A C 1
ATOM 1371 O O . GLY A 1 185 ? -7.253 11.634 15.680 1.00 83.00 185 GLY A O 1
ATOM 1372 N N . ASP A 1 186 ? -5.933 13.414 15.253 1.00 85.62 186 ASP A N 1
ATOM 1373 C CA . ASP A 1 186 ? -6.845 14.059 14.315 1.00 85.62 186 ASP A CA 1
ATOM 1374 C C . ASP A 1 186 ? -6.873 13.309 12.973 1.00 85.62 186 ASP A C 1
ATOM 1376 O O . ASP A 1 186 ? -5.946 13.410 12.162 1.00 85.62 186 ASP A O 1
ATOM 1380 N N . CYS A 1 187 ? -7.966 12.599 12.709 1.00 90.19 187 CYS A N 1
ATOM 1381 C CA . CYS A 1 187 ? -8.224 11.942 11.432 1.00 90.19 187 CYS A CA 1
ATOM 1382 C C . CYS A 1 187 ? -8.907 12.907 10.46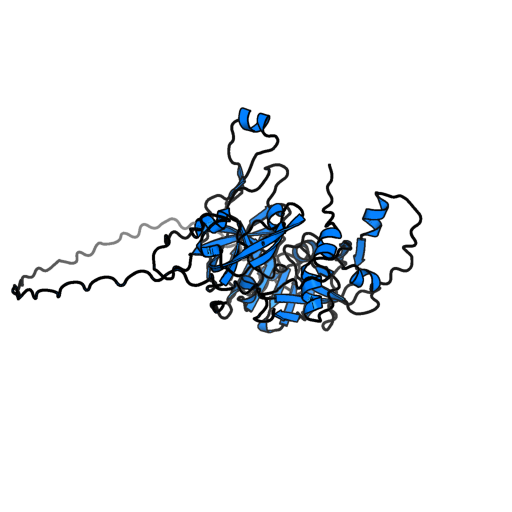4 1.00 90.19 187 CYS A C 1
ATOM 1384 O O . CYS A 1 187 ? -9.811 13.646 10.852 1.00 90.19 187 CYS A O 1
ATOM 1386 N N . SER A 1 188 ? -8.503 12.900 9.195 1.00 89.81 188 SER A N 1
ATOM 1387 C CA . SER A 1 188 ? -9.136 13.741 8.168 1.00 89.81 188 SER A CA 1
ATOM 1388 C C . SER A 1 188 ? -10.509 13.185 7.789 1.00 89.81 188 SER A C 1
ATOM 1390 O O . SER A 1 188 ? -10.675 11.976 7.689 1.00 89.81 188 SER A O 1
ATOM 1392 N N . VAL A 1 189 ? -11.495 14.044 7.551 1.00 88.69 189 VAL A N 1
ATOM 1393 C CA . VAL A 1 189 ? -12.820 13.642 7.066 1.00 88.69 189 VAL A CA 1
ATOM 1394 C C . VAL A 1 189 ? -12.813 13.716 5.547 1.00 88.69 189 VAL A C 1
ATOM 1396 O O . VAL A 1 189 ? -12.789 14.813 4.983 1.00 88.69 189 VAL A O 1
ATOM 1399 N N . MET A 1 190 ? -12.819 12.564 4.885 1.00 85.62 190 MET A N 1
ATOM 1400 C CA . MET A 1 190 ? -12.845 12.479 3.427 1.00 85.62 190 MET A CA 1
ATOM 1401 C C . MET A 1 190 ? -13.378 11.129 2.955 1.00 85.62 190 MET A C 1
ATOM 1403 O O . MET A 1 190 ? -13.105 10.092 3.554 1.00 85.62 190 MET A O 1
ATOM 1407 N N . ASP A 1 191 ? -14.097 11.149 1.838 1.00 80.75 191 ASP A N 1
ATOM 1408 C CA . ASP A 1 191 ? -14.487 9.934 1.132 1.00 80.75 191 ASP A CA 1
ATOM 1409 C C . ASP A 1 191 ? -13.413 9.589 0.094 1.00 80.75 191 ASP A C 1
ATOM 1411 O O . ASP A 1 191 ? -12.837 10.474 -0.544 1.00 80.75 191 ASP A O 1
ATOM 1415 N N . PHE A 1 192 ? -13.142 8.298 -0.078 1.00 81.44 192 PHE A N 1
ATOM 1416 C CA . PHE A 1 192 ? -12.110 7.786 -0.979 1.00 81.44 192 PHE A CA 1
ATOM 1417 C C . PHE A 1 192 ? -12.675 6.665 -1.870 1.00 81.44 192 PHE A C 1
ATOM 1419 O O . PHE A 1 192 ? -13.609 5.973 -1.453 1.00 81.44 192 PHE A O 1
ATOM 1426 N N . PRO A 1 193 ? -12.155 6.476 -3.102 1.00 81.25 193 PRO A N 1
ATOM 1427 C CA . PRO A 1 193 ? -12.725 5.532 -4.070 1.00 81.25 193 PRO A CA 1
ATOM 1428 C C . PRO A 1 193 ? -12.846 4.096 -3.549 1.00 81.25 193 PRO A C 1
ATOM 1430 O O . PRO A 1 193 ? -13.831 3.417 -3.828 1.00 81.25 193 PRO A O 1
ATOM 1433 N N . GLN A 1 194 ? -11.889 3.648 -2.737 1.00 82.81 194 GLN A N 1
ATOM 1434 C CA . GLN A 1 194 ? -11.885 2.296 -2.183 1.00 82.81 194 GLN A CA 1
ATOM 1435 C C . GLN A 1 194 ? -13.061 2.046 -1.226 1.00 82.81 194 GLN A C 1
ATOM 1437 O O . GLN A 1 194 ? -13.594 0.941 -1.202 1.00 82.81 194 GLN A O 1
ATOM 1442 N N . ALA A 1 195 ? -13.523 3.064 -0.485 1.00 85.44 195 ALA A N 1
ATOM 1443 C CA . ALA A 1 195 ? -14.725 2.945 0.344 1.00 85.44 195 ALA A CA 1
ATOM 1444 C C . ALA A 1 195 ? -15.987 2.757 -0.513 1.00 85.44 195 ALA A C 1
ATOM 1446 O O . ALA A 1 195 ? -16.856 1.972 -0.151 1.00 85.44 195 ALA A O 1
ATOM 1447 N N . GLN A 1 196 ? -16.066 3.428 -1.668 1.00 82.38 196 GLN A N 1
ATOM 1448 C CA . GLN A 1 196 ? -17.192 3.278 -2.598 1.00 82.38 196 GLN A CA 1
ATOM 1449 C C . GLN A 1 196 ? -17.215 1.886 -3.235 1.00 82.38 196 GLN A C 1
ATOM 1451 O O . GLN A 1 196 ? -18.281 1.294 -3.380 1.00 82.38 196 GLN A O 1
ATOM 1456 N N . LEU A 1 197 ? -16.043 1.351 -3.595 1.00 80.56 197 LEU A N 1
ATOM 1457 C CA . LEU A 1 197 ? -15.931 -0.014 -4.105 1.00 80.56 197 LEU A CA 1
ATOM 1458 C C . LEU A 1 197 ? -16.350 -1.038 -3.040 1.00 80.56 197 LEU A C 1
ATOM 1460 O O . LEU A 1 197 ? -17.126 -1.939 -3.333 1.00 80.56 197 LEU A O 1
ATOM 1464 N N . ALA A 1 198 ? -15.903 -0.872 -1.794 1.00 86.25 198 ALA A N 1
ATOM 1465 C CA . ALA A 1 198 ? -16.317 -1.740 -0.693 1.00 86.25 198 ALA A CA 1
ATOM 1466 C C . ALA A 1 198 ? -17.835 -1.672 -0.423 1.00 86.25 198 ALA A C 1
ATOM 1468 O O . ALA A 1 198 ? -18.465 -2.706 -0.203 1.00 86.25 198 ALA A O 1
ATOM 1469 N N . GLU A 1 199 ? -18.448 -0.489 -0.527 1.00 86.88 199 GLU A N 1
ATOM 1470 C CA . GLU A 1 199 ? -19.901 -0.318 -0.385 1.00 86.88 199 GLU A CA 1
ATOM 1471 C C . GLU A 1 199 ? -20.679 -1.091 -1.466 1.00 86.88 199 GLU A C 1
ATOM 1473 O O . GLU A 1 199 ? -21.694 -1.718 -1.163 1.00 86.88 199 GLU A O 1
ATOM 1478 N N . GLN A 1 200 ? -20.177 -1.133 -2.708 1.00 84.44 200 GLN A N 1
ATOM 1479 C CA . GLN A 1 200 ? -20.764 -1.944 -3.790 1.00 84.44 200 GLN A CA 1
ATOM 1480 C C . GLN A 1 200 ? -20.724 -3.451 -3.494 1.00 84.44 200 GLN A C 1
ATOM 1482 O O . GLN A 1 200 ? -21.576 -4.194 -3.980 1.00 84.44 200 GLN A O 1
ATOM 1487 N N . LEU A 1 201 ? -19.780 -3.890 -2.661 1.00 85.06 201 LEU A N 1
ATOM 1488 C CA . LEU A 1 201 ? -19.667 -5.267 -2.171 1.00 85.06 201 LEU A CA 1
ATOM 1489 C C . LEU A 1 201 ? -20.492 -5.510 -0.894 1.00 85.06 201 LEU A C 1
ATOM 1491 O O . LEU A 1 201 ? -20.450 -6.602 -0.331 1.00 85.06 201 LEU A O 1
ATOM 1495 N N . GLY A 1 202 ? -21.240 -4.507 -0.423 1.00 89.31 202 GLY A N 1
ATOM 1496 C CA . GLY A 1 202 ? -22.052 -4.587 0.791 1.00 89.31 202 GLY A CA 1
ATOM 1497 C C . GLY A 1 202 ? -21.274 -4.368 2.091 1.00 89.31 202 GLY A C 1
ATOM 1498 O O . GLY A 1 202 ? -21.775 -4.725 3.157 1.00 89.31 202 GLY A O 1
ATOM 1499 N N . ILE A 1 203 ? -20.069 -3.793 2.025 1.00 91.38 203 ILE A N 1
ATOM 1500 C CA . ILE A 1 203 ? -19.224 -3.520 3.193 1.00 91.38 203 ILE A CA 1
ATOM 1501 C C . ILE A 1 203 ? -19.231 -2.022 3.489 1.00 91.38 203 ILE A C 1
ATOM 1503 O O . ILE A 1 203 ? -18.754 -1.209 2.700 1.00 91.38 203 ILE A O 1
ATOM 1507 N N . GLU A 1 204 ? -19.741 -1.648 4.662 1.00 93.81 204 GLU A N 1
ATOM 1508 C CA . GLU A 1 204 ? -19.719 -0.257 5.121 1.00 93.81 204 GLU A CA 1
ATOM 1509 C C . GLU A 1 204 ? -18.325 0.094 5.666 1.00 93.81 204 GLU A C 1
ATOM 1511 O O . GLU A 1 204 ? -17.906 -0.386 6.726 1.00 93.81 204 GLU A O 1
ATOM 1516 N N . VAL A 1 205 ? -17.597 0.938 4.930 1.00 94.25 205 VAL A N 1
ATOM 1517 C CA . VAL A 1 205 ? -16.271 1.435 5.320 1.00 94.25 205 VAL A CA 1
ATOM 1518 C C . VAL A 1 205 ? -16.394 2.809 5.970 1.00 94.25 205 VAL A C 1
ATOM 1520 O O . VAL A 1 205 ? -16.926 3.765 5.402 1.00 94.25 205 VAL A O 1
ATOM 1523 N N . HIS A 1 206 ? -15.851 2.917 7.177 1.00 95.88 206 HIS A N 1
ATOM 1524 C CA . HIS A 1 206 ? -15.950 4.103 8.022 1.00 95.88 206 HIS A CA 1
ATOM 1525 C C . HIS A 1 206 ? -14.668 4.937 8.024 1.00 95.88 206 HIS A C 1
ATOM 1527 O O . HIS A 1 206 ? -14.693 6.105 8.410 1.00 95.88 206 HIS A O 1
ATOM 1533 N N . GLY A 1 207 ? -13.552 4.363 7.579 1.00 95.69 207 GLY A N 1
ATOM 1534 C CA . GLY A 1 207 ? -12.277 5.056 7.501 1.00 95.69 207 GLY A CA 1
ATOM 1535 C C . GLY A 1 207 ? -11.153 4.197 6.940 1.00 95.69 207 GLY A C 1
ATOM 1536 O O . GLY A 1 207 ? -11.361 3.067 6.495 1.00 95.69 207 GLY A O 1
ATOM 1537 N N . ILE A 1 208 ? -9.952 4.756 6.969 1.00 96.06 208 ILE A N 1
ATOM 1538 C CA . ILE A 1 208 ? -8.705 4.117 6.558 1.00 96.06 208 ILE A CA 1
ATOM 1539 C C . ILE A 1 208 ? -7.611 4.464 7.571 1.00 96.06 208 ILE A C 1
ATOM 1541 O O . ILE A 1 208 ? -7.436 5.627 7.953 1.00 96.06 208 ILE A O 1
ATOM 1545 N N . LEU A 1 209 ? -6.906 3.437 8.044 1.00 96.94 209 LEU A N 1
ATOM 1546 C CA . LEU A 1 209 ? -5.679 3.583 8.819 1.00 96.94 209 LEU A CA 1
ATOM 1547 C C . LEU A 1 209 ? -4.536 3.730 7.823 1.00 96.94 209 LEU A C 1
ATOM 1549 O O . LEU A 1 209 ? -4.176 2.774 7.136 1.00 96.94 209 LEU A O 1
ATOM 1553 N N . GLY A 1 210 ? -4.037 4.955 7.710 1.00 95.19 210 GLY A N 1
ATOM 1554 C CA . GLY A 1 210 ? -3.021 5.331 6.744 1.00 95.19 210 GLY A CA 1
ATOM 1555 C C . GLY A 1 210 ? -1.607 5.222 7.297 1.00 95.19 210 GLY A C 1
ATOM 1556 O O . GLY A 1 210 ? -1.358 4.727 8.399 1.00 95.19 210 GLY A O 1
ATOM 1557 N N . LYS A 1 211 ? -0.669 5.811 6.566 1.00 93.12 211 LYS A N 1
ATOM 1558 C CA . LYS A 1 211 ? 0.744 5.919 6.913 1.00 93.12 211 LYS A CA 1
ATOM 1559 C C . LYS A 1 211 ? 1.014 6.328 8.375 1.00 93.12 211 LYS A C 1
ATOM 1561 O O . LYS A 1 211 ? 1.900 5.715 8.972 1.00 93.12 211 LYS A O 1
ATOM 1566 N N . PRO A 1 212 ? 0.316 7.300 9.007 1.00 94.12 212 PRO A N 1
ATOM 1567 C CA . PRO A 1 212 ? 0.588 7.639 10.407 1.00 94.12 212 PRO A CA 1
ATOM 1568 C C . PRO A 1 212 ? 0.432 6.453 11.365 1.00 94.12 212 PRO A C 1
ATOM 1570 O O . PRO A 1 212 ? 1.212 6.335 12.307 1.00 94.12 212 PRO A O 1
ATOM 1573 N N . PHE A 1 213 ? -0.527 5.556 11.109 1.00 96.00 213 PHE A N 1
ATOM 1574 C CA . PHE A 1 213 ? -0.692 4.323 11.877 1.00 96.00 213 PHE A CA 1
ATOM 1575 C C . PHE A 1 213 ? 0.498 3.374 11.670 1.00 96.00 213 PHE A C 1
ATOM 1577 O O . PHE A 1 213 ? 1.135 2.979 12.643 1.00 96.00 213 PHE A O 1
ATOM 1584 N N . PHE A 1 214 ? 0.870 3.100 10.418 1.00 95.81 214 PHE A N 1
ATOM 1585 C CA . PHE A 1 214 ? 1.994 2.211 10.091 1.00 95.81 214 PHE A CA 1
ATOM 1586 C C . PHE A 1 214 ? 3.385 2.784 10.417 1.00 95.81 214 PHE A C 1
ATOM 1588 O O . PHE A 1 214 ? 4.365 2.054 10.473 1.00 95.81 214 PHE A O 1
ATOM 1595 N N . THR A 1 215 ? 3.500 4.097 10.622 1.00 93.94 215 THR A N 1
ATOM 1596 C CA . THR A 1 215 ? 4.737 4.727 11.122 1.00 93.94 215 THR A CA 1
ATOM 1597 C C . THR A 1 215 ? 4.847 4.587 12.641 1.00 93.94 215 THR A C 1
ATOM 1599 O O . THR A 1 215 ? 5.944 4.555 13.197 1.00 93.94 215 THR A O 1
ATOM 1602 N N . LYS A 1 216 ? 3.700 4.547 13.329 1.00 94.44 216 LYS A N 1
ATOM 1603 C CA . LYS A 1 216 ? 3.621 4.437 14.788 1.00 94.44 216 LYS A CA 1
ATOM 1604 C C . LYS A 1 216 ? 3.798 3.002 15.274 1.00 94.44 216 LYS A C 1
ATOM 1606 O O . LYS A 1 216 ? 4.243 2.823 16.404 1.00 94.44 216 LYS A O 1
ATOM 1611 N N . TYR A 1 217 ? 3.469 2.021 14.441 1.00 95.62 217 TYR A N 1
ATOM 1612 C CA . TYR A 1 217 ? 3.505 0.609 14.791 1.00 95.62 217 TYR A CA 1
ATOM 1613 C C . TYR A 1 217 ? 4.094 -0.235 13.673 1.00 95.62 217 TYR A C 1
ATOM 1615 O O . TYR A 1 217 ? 3.813 0.020 12.502 1.00 95.62 217 TYR A O 1
ATOM 1623 N N . ASP A 1 218 ? 4.794 -1.302 14.050 1.00 95.25 218 ASP A N 1
ATOM 1624 C CA . ASP A 1 218 ? 4.993 -2.406 13.118 1.00 95.25 218 ASP A CA 1
ATOM 1625 C C . ASP A 1 218 ? 3.694 -3.212 13.048 1.00 95.25 218 ASP A C 1
ATOM 1627 O O . ASP A 1 218 ? 3.068 -3.503 14.077 1.00 95.25 218 ASP A O 1
ATOM 1631 N N . VAL A 1 219 ? 3.293 -3.587 11.837 1.00 95.94 219 VAL A N 1
ATOM 1632 C CA . VAL A 1 219 ? 2.053 -4.333 11.596 1.00 95.94 219 VAL A CA 1
ATOM 1633 C C . VAL A 1 219 ? 2.396 -5.676 10.977 1.00 95.94 219 VAL A C 1
ATOM 1635 O O . VAL A 1 219 ? 2.922 -5.730 9.868 1.00 95.94 219 VAL A O 1
ATOM 1638 N N . ASP A 1 220 ? 2.081 -6.752 11.691 1.00 95.50 220 ASP A N 1
ATOM 1639 C CA . ASP A 1 220 ? 2.267 -8.137 11.263 1.00 95.50 220 ASP A CA 1
ATOM 1640 C C . ASP A 1 220 ? 0.924 -8.759 10.878 1.00 95.50 220 ASP A C 1
ATOM 1642 O O . ASP A 1 220 ? 0.138 -9.171 11.731 1.00 95.50 220 ASP A O 1
ATOM 1646 N N . LEU A 1 221 ? 0.658 -8.799 9.577 1.00 95.38 221 LEU A N 1
ATOM 1647 C CA . LEU A 1 221 ? -0.528 -9.391 8.978 1.00 95.38 221 LEU A CA 1
ATOM 1648 C C . LEU A 1 221 ? -0.309 -10.889 8.770 1.00 95.38 221 LEU A C 1
ATOM 1650 O O . LEU A 1 221 ? 0.433 -11.307 7.882 1.00 95.38 221 LEU A O 1
ATOM 1654 N N . ASP A 1 222 ? -1.002 -11.701 9.562 1.00 93.56 222 ASP A N 1
ATOM 1655 C CA . ASP A 1 222 ? -1.035 -13.160 9.479 1.00 93.56 222 ASP A CA 1
ATOM 1656 C C . ASP A 1 222 ? -2.384 -13.583 8.887 1.00 93.56 222 ASP A C 1
ATOM 1658 O O . ASP A 1 222 ? -3.397 -13.718 9.588 1.00 93.56 222 ASP A O 1
ATOM 1662 N N . ARG A 1 223 ? -2.404 -13.757 7.562 1.00 92.00 223 ARG A N 1
ATOM 1663 C CA . ARG A 1 223 ? -3.631 -14.018 6.791 1.00 92.00 223 ARG A CA 1
ATOM 1664 C C . ARG A 1 223 ? -4.159 -15.423 7.011 1.00 92.00 223 ARG A C 1
ATOM 1666 O O . ARG A 1 223 ? -5.372 -15.613 7.024 1.00 92.00 223 ARG A O 1
ATOM 1673 N N . TYR A 1 224 ? -3.274 -16.385 7.277 1.00 89.50 224 TYR A N 1
ATOM 1674 C CA . TYR A 1 224 ? -3.671 -17.742 7.652 1.00 89.50 224 TYR A CA 1
ATOM 1675 C C . TYR A 1 224 ? -4.511 -17.746 8.937 1.00 89.50 224 TYR A C 1
ATOM 1677 O O . TYR A 1 224 ? -5.481 -18.497 9.049 1.00 89.50 224 TYR A O 1
ATOM 1685 N N . ARG A 1 225 ? -4.168 -16.887 9.907 1.00 91.62 225 ARG A N 1
ATOM 1686 C CA . ARG A 1 225 ? -4.926 -16.733 11.161 1.00 91.62 225 ARG A CA 1
ATOM 1687 C C . ARG A 1 225 ? -5.934 -15.579 11.150 1.00 91.62 225 ARG A C 1
ATOM 1689 O O . ARG A 1 225 ? -6.566 -15.354 12.181 1.00 91.62 225 ARG A O 1
ATOM 1696 N N . ALA A 1 226 ? -6.092 -14.875 10.027 1.00 94.44 226 ALA A N 1
ATOM 1697 C CA . ALA A 1 226 ? -6.962 -13.706 9.877 1.00 94.44 226 ALA A CA 1
ATOM 1698 C C . ALA A 1 226 ? -6.773 -12.665 11.001 1.00 94.44 226 ALA A C 1
ATOM 1700 O O . ALA A 1 226 ? -7.734 -12.219 11.641 1.00 94.44 226 ALA A O 1
ATOM 1701 N N . ARG A 1 227 ? -5.514 -12.310 11.286 1.00 95.25 227 ARG A N 1
ATOM 1702 C CA . ARG A 1 227 ? -5.157 -11.396 12.379 1.00 95.25 227 ARG A CA 1
ATOM 1703 C C . ARG A 1 227 ? -4.027 -10.442 12.005 1.00 95.25 227 ARG A C 1
ATOM 1705 O O . ARG A 1 227 ? -3.198 -10.771 11.163 1.00 95.25 227 ARG A O 1
ATOM 1712 N N . ALA A 1 228 ? -3.985 -9.306 12.690 1.00 95.81 228 ALA A N 1
ATOM 1713 C CA . ALA A 1 228 ? -2.852 -8.393 12.695 1.00 95.81 228 ALA A CA 1
ATOM 1714 C C . ALA A 1 228 ? -2.290 -8.310 14.113 1.00 95.81 228 ALA A C 1
ATOM 1716 O O . ALA A 1 228 ? -3.027 -7.929 15.023 1.00 95.81 228 ALA A O 1
ATOM 1717 N N . ASP A 1 229 ? -1.020 -8.646 14.310 1.00 95.12 229 ASP A N 1
ATOM 1718 C CA . ASP A 1 229 ? -0.312 -8.356 15.557 1.00 95.12 229 ASP A CA 1
ATOM 1719 C C . ASP A 1 229 ? 0.374 -6.978 15.411 1.00 95.12 229 ASP A C 1
ATOM 1721 O O . ASP A 1 229 ? 0.968 -6.667 14.377 1.00 95.12 229 ASP A O 1
ATOM 1725 N N . ILE A 1 230 ? 0.232 -6.118 16.421 1.00 95.62 230 ILE A N 1
ATOM 1726 C CA . ILE A 1 230 ? 0.711 -4.728 16.419 1.00 95.62 230 ILE A CA 1
ATOM 1727 C C . ILE A 1 230 ? 1.859 -4.607 17.414 1.00 95.62 230 ILE A C 1
ATOM 1729 O O . ILE A 1 230 ? 1.679 -4.919 18.594 1.00 95.62 230 ILE A O 1
ATOM 1733 N N . TYR A 1 231 ? 3.017 -4.127 16.969 1.00 94.31 231 TYR A N 1
ATOM 1734 C CA . TYR A 1 231 ? 4.215 -3.988 17.802 1.00 94.31 231 TYR A CA 1
ATOM 1735 C C . TYR A 1 231 ? 4.686 -2.539 17.874 1.00 94.31 231 TYR A C 1
ATOM 1737 O O . TYR A 1 231 ? 4.302 -1.700 17.054 1.00 94.31 231 TYR A O 1
ATOM 1745 N N . ALA A 1 232 ? 5.537 -2.238 18.856 1.00 92.19 232 ALA A N 1
ATOM 1746 C CA . ALA A 1 232 ? 6.272 -0.984 18.821 1.00 92.19 232 ALA A CA 1
ATOM 1747 C C . ALA A 1 232 ? 7.224 -0.976 17.606 1.00 92.19 232 ALA A C 1
ATOM 1749 O O . ALA A 1 232 ? 7.658 -2.046 17.174 1.00 92.19 232 ALA A O 1
ATOM 1750 N N . PRO A 1 233 ? 7.568 0.201 17.055 1.00 90.31 233 PRO A N 1
ATOM 1751 C CA . PRO A 1 233 ? 8.425 0.272 15.878 1.00 90.31 233 PRO A CA 1
ATOM 1752 C C . PRO A 1 233 ? 9.781 -0.412 16.082 1.00 90.31 233 PRO A C 1
ATOM 1754 O O . PRO A 1 233 ? 10.495 -0.077 17.033 1.00 90.31 233 PRO A O 1
ATOM 1757 N N . GLY A 1 234 ? 10.134 -1.329 15.183 1.00 86.69 234 GLY A N 1
ATOM 1758 C CA . GLY A 1 234 ? 11.363 -2.128 15.222 1.00 86.69 234 GLY A CA 1
ATOM 1759 C C . GLY A 1 234 ? 11.264 -3.426 16.031 1.00 86.69 234 GLY A C 1
ATOM 1760 O O . GLY A 1 234 ? 12.145 -4.281 15.921 1.00 86.69 234 GLY A O 1
ATOM 1761 N N . GLU A 1 235 ? 10.212 -3.624 16.829 1.00 89.38 235 GLU A N 1
ATOM 1762 C CA . GLU A 1 235 ? 10.086 -4.812 17.680 1.00 89.38 235 GLU A CA 1
ATOM 1763 C C . GLU A 1 235 ? 9.587 -6.047 16.928 1.00 89.38 235 GLU A C 1
ATOM 1765 O O . GLU A 1 235 ? 9.897 -7.170 17.341 1.00 89.38 235 GLU A O 1
ATOM 1770 N N . ALA A 1 236 ? 8.862 -5.886 15.815 1.00 84.88 236 ALA A N 1
ATOM 1771 C CA . ALA A 1 236 ? 8.408 -7.041 15.038 1.00 84.88 236 ALA A CA 1
ATOM 1772 C C . ALA A 1 236 ? 9.596 -7.841 14.468 1.00 84.88 236 ALA A C 1
ATOM 1774 O O . ALA A 1 236 ? 9.536 -9.069 14.379 1.00 84.88 236 ALA A O 1
ATOM 1775 N N . ALA A 1 237 ? 10.713 -7.164 14.181 1.00 77.25 237 ALA A N 1
ATOM 1776 C CA . ALA A 1 237 ? 11.963 -7.792 13.759 1.00 77.25 237 ALA A CA 1
ATOM 1777 C C . ALA A 1 237 ? 12.599 -8.663 14.864 1.00 77.25 237 ALA A C 1
ATOM 1779 O O . ALA A 1 237 ? 13.326 -9.610 14.571 1.00 77.25 237 ALA A O 1
ATOM 1780 N N . LEU A 1 238 ? 12.330 -8.403 16.147 1.00 76.56 238 LEU A N 1
ATOM 1781 C CA . LEU A 1 238 ? 12.960 -9.124 17.265 1.00 76.56 238 LEU A CA 1
ATOM 1782 C C . LEU A 1 238 ? 12.290 -10.470 17.583 1.00 76.56 238 LEU A C 1
ATOM 1784 O O . LEU A 1 238 ? 12.808 -11.267 18.361 1.00 76.56 238 LEU A O 1
ATOM 1788 N N . GLN A 1 239 ? 11.141 -10.754 16.977 1.00 70.56 239 GLN A N 1
ATOM 1789 C CA . GLN A 1 239 ? 10.285 -11.900 17.304 1.00 70.56 239 GLN A CA 1
ATOM 1790 C C . GLN A 1 239 ? 10.816 -13.273 16.860 1.00 70.56 239 GLN A C 1
ATOM 1792 O O . GLN A 1 239 ? 10.136 -14.285 17.029 1.00 70.56 239 GLN A O 1
ATOM 1797 N N . GLY A 1 240 ? 12.004 -13.351 16.254 1.00 57.84 240 GLY A N 1
ATOM 1798 C CA . GLY A 1 240 ? 12.538 -14.630 15.780 1.00 57.84 240 GLY A CA 1
ATOM 1799 C C . GLY A 1 240 ? 11.706 -15.261 14.651 1.00 57.84 240 GLY A C 1
ATOM 1800 O O . GLY A 1 240 ? 11.847 -16.453 14.376 1.00 57.84 240 GLY A O 1
ATOM 1801 N N . PHE A 1 241 ? 10.852 -14.478 13.972 1.00 62.31 241 PHE A N 1
ATOM 1802 C CA . PHE A 1 241 ? 10.012 -14.934 12.853 1.00 62.31 241 PHE A CA 1
ATOM 1803 C C . PHE A 1 241 ? 10.814 -15.442 11.643 1.00 62.31 241 PHE A C 1
ATOM 1805 O O . PHE A 1 241 ? 10.238 -16.052 10.747 1.00 62.31 241 PHE A O 1
ATOM 1812 N N . TYR A 1 242 ? 12.136 -15.251 11.649 1.00 60.12 242 TYR A N 1
ATOM 1813 C CA . TYR A 1 242 ? 13.100 -15.571 10.593 1.00 60.12 242 TYR A CA 1
ATOM 1814 C C . TYR A 1 242 ? 13.107 -17.026 10.102 1.00 60.12 242 TYR A C 1
ATOM 1816 O O . TYR A 1 242 ? 13.672 -17.306 9.049 1.00 60.12 242 TYR A O 1
ATOM 1824 N N . SER A 1 243 ? 12.452 -17.965 10.794 1.00 60.91 243 SER A N 1
ATOM 1825 C CA . SER A 1 243 ? 12.222 -19.311 10.251 1.00 60.91 243 SER A CA 1
ATOM 1826 C C . SER A 1 243 ? 11.049 -19.311 9.257 1.00 60.91 243 SER A C 1
ATOM 1828 O O . SER A 1 243 ? 9.975 -19.848 9.512 1.00 60.91 243 SER A O 1
ATOM 1830 N N . GLY A 1 244 ? 11.247 -18.677 8.098 1.00 76.25 244 GLY A N 1
ATOM 1831 C CA . GLY A 1 244 ? 10.333 -18.782 6.953 1.00 76.25 244 GLY A CA 1
ATOM 1832 C C . GLY A 1 244 ? 9.675 -17.485 6.485 1.00 76.25 244 GLY A C 1
ATOM 1833 O O . GLY A 1 244 ? 8.858 -17.544 5.571 1.00 76.25 244 GLY A O 1
ATOM 1834 N N . VAL A 1 245 ? 10.015 -16.333 7.066 1.00 86.12 245 VAL A N 1
ATOM 1835 C CA . VAL A 1 245 ? 9.809 -15.028 6.413 1.00 86.12 245 VAL A CA 1
ATOM 1836 C C . VAL A 1 245 ? 11.127 -14.588 5.784 1.00 86.12 245 VAL A C 1
ATOM 1838 O O . VAL A 1 245 ? 12.191 -14.772 6.377 1.00 86.12 245 VAL A O 1
ATOM 1841 N N . LYS A 1 246 ? 11.064 -13.998 4.596 1.00 90.00 246 LYS A N 1
ATOM 1842 C CA . LYS A 1 246 ? 12.196 -13.349 3.944 1.00 90.00 246 LYS A CA 1
ATOM 1843 C C . LYS A 1 246 ? 12.148 -11.860 4.257 1.00 90.00 246 LYS A C 1
ATOM 1845 O O . LYS A 1 246 ? 11.113 -11.222 4.077 1.00 90.00 246 LYS A O 1
ATOM 1850 N N . HIS A 1 247 ? 13.248 -11.343 4.783 1.00 91.31 247 HIS A N 1
ATOM 1851 C CA . HIS A 1 247 ? 13.434 -9.918 5.012 1.00 91.31 247 HIS A CA 1
ATOM 1852 C C . HIS A 1 247 ? 13.741 -9.249 3.672 1.00 91.31 247 HIS A C 1
ATOM 1854 O O . HIS A 1 247 ? 14.506 -9.798 2.892 1.00 91.31 247 HIS A O 1
ATOM 1860 N N . LEU A 1 248 ? 13.140 -8.099 3.389 1.00 91.62 248 LEU A N 1
ATOM 1861 C CA . LEU A 1 248 ? 13.524 -7.256 2.263 1.00 91.62 248 LEU A CA 1
ATOM 1862 C C . LEU A 1 248 ? 13.762 -5.842 2.808 1.00 91.62 248 LEU A C 1
ATOM 1864 O O . LEU A 1 248 ? 12.801 -5.112 3.064 1.00 91.62 248 LEU A O 1
ATOM 1868 N N . PRO A 1 249 ? 15.026 -5.442 3.020 1.00 91.56 249 PRO A N 1
ATOM 1869 C CA . PRO A 1 249 ? 15.354 -4.046 3.268 1.00 91.56 249 PRO A CA 1
ATOM 1870 C C . PRO A 1 249 ? 14.794 -3.170 2.147 1.00 91.56 249 PRO A C 1
ATOM 1872 O O . PRO A 1 249 ? 15.056 -3.423 0.969 1.00 91.56 249 PRO A O 1
ATOM 1875 N N . GLY A 1 250 ? 13.992 -2.173 2.505 1.00 92.50 250 GLY A N 1
ATOM 1876 C CA . GLY A 1 250 ? 13.444 -1.211 1.564 1.00 92.50 250 GLY A CA 1
ATOM 1877 C C . GLY A 1 250 ? 14.228 0.092 1.551 1.00 92.50 250 GLY A C 1
ATOM 1878 O O . GLY A 1 250 ? 15.383 0.177 1.967 1.00 92.50 250 GLY A O 1
ATOM 1879 N N . LEU A 1 251 ? 13.564 1.127 1.059 1.00 90.50 251 LEU A N 1
ATOM 1880 C CA . LEU A 1 251 ? 14.061 2.489 0.996 1.00 90.50 251 LEU A CA 1
ATOM 1881 C C . LEU A 1 251 ? 12.968 3.447 1.461 1.00 90.50 251 LEU A C 1
ATOM 1883 O O . LEU A 1 251 ? 11.811 3.319 1.059 1.00 90.50 251 LEU A O 1
ATOM 1887 N N . GLU A 1 252 ? 13.357 4.463 2.224 1.00 90.50 252 GLU A N 1
ATOM 1888 C CA . GLU A 1 252 ? 12.477 5.586 2.523 1.00 90.50 252 GLU A CA 1
ATOM 1889 C C . GLU A 1 252 ? 12.319 6.488 1.285 1.00 90.50 252 GLU A C 1
ATOM 1891 O O . GLU A 1 252 ? 13.257 7.140 0.820 1.00 90.50 252 GLU A O 1
ATOM 1896 N N . LEU A 1 253 ? 11.107 6.522 0.742 1.00 88.69 253 LEU A N 1
ATOM 1897 C CA . LEU A 1 253 ? 10.690 7.398 -0.349 1.00 88.69 253 LEU A CA 1
ATOM 1898 C C . LEU A 1 253 ? 10.157 8.731 0.198 1.00 88.69 253 LEU A C 1
ATOM 1900 O O . LEU A 1 253 ? 9.817 8.817 1.385 1.00 88.69 253 LEU A O 1
ATOM 1904 N N . PRO A 1 254 ? 10.021 9.778 -0.646 1.00 85.81 254 PRO A N 1
ATOM 1905 C CA . PRO A 1 254 ? 9.467 11.049 -0.205 1.00 85.81 254 PRO A CA 1
ATOM 1906 C C . PRO A 1 254 ? 8.128 10.876 0.508 1.00 85.81 254 PRO A C 1
ATOM 1908 O O . PRO A 1 254 ? 7.338 9.976 0.212 1.00 85.81 254 PRO A O 1
ATOM 1911 N N . GLN A 1 255 ? 7.893 11.757 1.481 1.00 83.75 255 GLN A N 1
ATOM 1912 C CA . GLN A 1 255 ? 6.768 11.644 2.404 1.00 83.75 255 GLN A CA 1
ATOM 1913 C C . GLN A 1 255 ? 6.783 10.300 3.152 1.00 83.75 255 GLN A C 1
ATOM 1915 O O . GLN A 1 255 ? 5.722 9.717 3.341 1.00 83.75 255 GLN A O 1
ATOM 1920 N N . ASN A 1 256 ? 7.959 9.827 3.594 1.00 86.94 256 ASN A N 1
ATOM 1921 C CA . ASN A 1 256 ? 8.269 8.577 4.320 1.00 86.94 256 ASN A CA 1
ATOM 1922 C C . ASN A 1 256 ? 7.425 7.378 3.863 1.00 86.94 256 ASN A C 1
ATOM 1924 O O . ASN A 1 256 ? 6.768 6.707 4.660 1.00 86.94 256 ASN A O 1
ATOM 1928 N N . ASN A 1 257 ? 7.359 7.194 2.555 1.00 89.81 257 ASN A N 1
ATOM 1929 C CA . ASN A 1 257 ? 6.715 6.038 1.965 1.00 89.81 257 ASN A CA 1
ATOM 1930 C C . ASN A 1 257 ? 7.710 4.874 1.903 1.00 89.81 257 ASN A C 1
ATOM 1932 O O . ASN A 1 257 ? 8.905 5.100 1.729 1.00 89.81 257 ASN A O 1
ATOM 1936 N N . LEU A 1 258 ? 7.231 3.635 2.007 1.00 93.25 258 LEU A N 1
ATOM 1937 C CA . LEU A 1 258 ? 8.090 2.460 1.875 1.00 93.25 258 LEU A CA 1
ATOM 1938 C C . LEU A 1 258 ? 8.261 2.086 0.400 1.00 93.25 258 LEU A C 1
ATOM 1940 O O . LEU A 1 258 ? 7.293 1.746 -0.284 1.00 93.25 258 LEU A O 1
ATOM 1944 N N . GLY A 1 259 ? 9.503 2.161 -0.071 1.00 93.69 259 GLY A N 1
ATOM 1945 C CA . GLY A 1 259 ? 9.932 1.725 -1.391 1.00 93.69 259 GLY A CA 1
ATOM 1946 C C . GLY A 1 259 ? 10.635 0.371 -1.371 1.00 93.69 259 GLY A C 1
ATOM 1947 O O . GLY A 1 259 ? 11.425 0.093 -0.474 1.00 93.69 259 GLY A O 1
ATOM 1948 N N . LEU A 1 260 ? 10.395 -0.450 -2.389 1.00 94.19 260 LEU A N 1
ATOM 1949 C CA . LEU A 1 260 ? 11.103 -1.709 -2.641 1.00 94.19 260 LEU A CA 1
ATOM 1950 C C . LEU A 1 260 ? 11.631 -1.733 -4.072 1.00 94.19 260 LEU A C 1
ATOM 1952 O O . LEU A 1 260 ? 11.081 -1.069 -4.949 1.00 94.19 260 LEU A O 1
ATOM 1956 N N . ALA A 1 261 ? 12.669 -2.522 -4.334 1.00 93.38 261 ALA A N 1
ATOM 1957 C CA . ALA A 1 261 ? 13.052 -2.806 -5.709 1.00 93.38 261 ALA A CA 1
ATOM 1958 C C . ALA A 1 261 ? 12.055 -3.813 -6.301 1.00 93.38 261 ALA A C 1
ATOM 1960 O O . ALA A 1 261 ? 11.776 -4.853 -5.710 1.00 93.38 261 ALA A O 1
ATOM 1961 N N . VAL A 1 262 ? 11.514 -3.512 -7.473 1.00 92.88 262 VAL A N 1
ATOM 1962 C CA . VAL A 1 262 ? 10.665 -4.414 -8.251 1.00 92.88 262 VAL A CA 1
ATOM 1963 C C . VAL A 1 262 ? 11.475 -4.870 -9.448 1.00 92.88 262 VAL A C 1
ATOM 1965 O O . VAL A 1 262 ? 11.929 -4.037 -10.233 1.00 92.88 262 VAL A O 1
ATOM 1968 N N . LYS A 1 263 ? 11.660 -6.182 -9.588 1.00 90.12 263 LYS A N 1
ATOM 1969 C CA . LYS A 1 263 ? 12.205 -6.790 -10.805 1.00 90.12 263 LYS A CA 1
ATOM 1970 C C . LYS A 1 263 ? 11.050 -7.324 -11.631 1.00 90.12 263 LYS A C 1
ATOM 1972 O O . LYS A 1 263 ? 10.111 -7.903 -11.094 1.00 90.12 263 LYS A O 1
ATOM 1977 N N . GLY A 1 264 ? 11.107 -7.095 -12.932 1.00 81.62 264 GLY A N 1
ATOM 1978 C CA . GLY A 1 264 ? 10.072 -7.526 -13.852 1.00 81.62 264 GLY A CA 1
ATOM 1979 C C . GLY A 1 264 ? 10.631 -8.330 -15.009 1.00 81.62 264 GLY A C 1
ATOM 1980 O O . GLY A 1 264 ? 11.708 -8.019 -15.519 1.00 81.62 264 GLY A O 1
ATOM 1981 N N . ALA A 1 265 ? 9.858 -9.318 -15.447 1.00 73.12 265 ALA A N 1
ATOM 1982 C CA . ALA A 1 265 ? 10.017 -9.949 -16.747 1.00 73.12 265 ALA A CA 1
ATOM 1983 C C . ALA A 1 265 ? 8.664 -9.946 -17.466 1.00 73.12 265 ALA A C 1
ATOM 1985 O O . ALA A 1 265 ? 7.623 -10.261 -16.879 1.00 73.12 265 ALA A O 1
ATOM 1986 N N . ALA A 1 266 ? 8.667 -9.563 -18.741 1.00 63.34 266 ALA A N 1
ATOM 1987 C CA . ALA A 1 266 ? 7.468 -9.674 -19.556 1.00 63.34 266 ALA A CA 1
ATOM 1988 C C . ALA A 1 266 ? 7.175 -11.155 -19.823 1.00 63.34 266 ALA A C 1
ATOM 1990 O O . ALA A 1 266 ? 8.083 -11.925 -20.135 1.00 63.34 266 ALA A O 1
ATOM 1991 N N . VAL A 1 267 ? 5.908 -11.554 -19.717 1.00 61.41 267 VAL A N 1
ATOM 1992 C CA . VAL A 1 267 ? 5.479 -12.886 -20.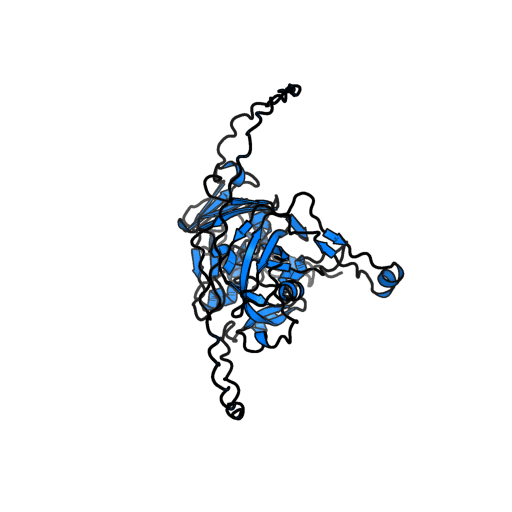151 1.00 61.41 267 VAL A CA 1
ATOM 1993 C C . VAL A 1 267 ? 5.365 -12.826 -21.670 1.00 61.41 267 VAL A C 1
ATOM 1995 O O . VAL A 1 267 ? 4.458 -12.185 -22.190 1.00 61.41 267 VAL A O 1
ATOM 1998 N N . SER A 1 268 ? 6.314 -13.408 -22.404 1.00 56.31 268 SER A N 1
ATOM 1999 C CA . SER A 1 268 ? 6.156 -13.536 -23.855 1.00 56.31 268 SER A CA 1
ATOM 2000 C C . SER A 1 268 ? 5.445 -14.846 -24.176 1.00 56.31 268 SER A C 1
ATOM 2002 O O . SER A 1 268 ? 5.958 -15.906 -23.822 1.00 56.31 268 SER A O 1
ATOM 2004 N N . GLU A 1 269 ? 4.335 -14.784 -24.905 1.00 50.53 269 GLU A N 1
ATOM 2005 C CA . GLU A 1 269 ? 3.718 -15.976 -25.506 1.00 50.53 269 GLU A CA 1
ATOM 2006 C C . GLU A 1 269 ? 4.596 -16.574 -26.629 1.00 50.53 269 GLU A C 1
ATOM 2008 O O . GLU A 1 269 ? 4.537 -17.771 -26.883 1.00 50.53 269 GLU A O 1
ATOM 2013 N N . GLU A 1 270 ? 5.481 -15.773 -27.246 1.00 48.16 270 GLU A N 1
ATOM 2014 C CA . GLU A 1 270 ? 6.304 -16.161 -28.412 1.00 48.16 270 GLU A CA 1
ATOM 2015 C C . GLU A 1 270 ? 7.836 -16.048 -28.209 1.00 48.16 270 GLU A C 1
ATOM 2017 O O . GLU A 1 270 ? 8.602 -15.987 -29.166 1.00 48.16 270 GLU A O 1
ATOM 2022 N N . GLY A 1 271 ? 8.332 -16.025 -26.969 1.00 40.62 271 GLY A N 1
ATOM 2023 C CA . GLY A 1 271 ? 9.775 -16.140 -26.669 1.00 40.62 271 GLY A CA 1
ATOM 2024 C C . GLY A 1 271 ? 10.672 -14.954 -27.073 1.00 40.62 271 GLY A C 1
ATOM 2025 O O . GLY A 1 271 ? 11.887 -15.119 -27.144 1.00 40.62 271 GLY A O 1
ATOM 2026 N N . GLY A 1 272 ? 10.111 -13.777 -27.377 1.00 44.19 272 GLY A N 1
ATOM 2027 C CA . GLY A 1 272 ? 10.840 -12.690 -28.053 1.00 44.19 272 GLY A CA 1
ATOM 2028 C C . GLY A 1 272 ? 11.077 -11.387 -27.278 1.00 44.19 272 GLY A C 1
ATOM 2029 O O . GLY A 1 272 ? 11.588 -10.438 -27.873 1.00 44.19 272 GLY A O 1
ATOM 2030 N N . LEU A 1 273 ? 10.699 -11.278 -26.000 1.00 47.31 273 LEU A N 1
ATOM 2031 C CA . LEU A 1 273 ? 10.963 -10.057 -25.220 1.00 47.31 273 LEU A CA 1
ATOM 2032 C C . LEU A 1 273 ? 12.301 -10.180 -24.476 1.00 47.31 273 LEU A C 1
ATOM 2034 O O . LEU A 1 273 ? 12.600 -11.253 -23.957 1.00 47.31 273 LEU A O 1
ATOM 2038 N N . PRO A 1 274 ? 13.131 -9.119 -24.447 1.00 44.09 274 PRO A N 1
ATOM 2039 C CA . PRO A 1 274 ? 14.483 -9.205 -23.909 1.00 44.09 274 PRO A CA 1
ATOM 2040 C C . PRO A 1 274 ? 14.471 -9.642 -22.439 1.00 44.09 274 PRO A C 1
ATOM 2042 O O . PRO A 1 274 ? 13.875 -8.984 -21.590 1.00 44.09 274 PRO A O 1
ATOM 2045 N N . GLU A 1 275 ? 15.193 -10.729 -22.158 1.00 53.19 275 GLU A N 1
ATOM 2046 C CA . GLU A 1 275 ? 15.393 -11.344 -20.838 1.00 53.19 275 GLU A CA 1
ATOM 2047 C C . GLU A 1 275 ? 16.194 -10.476 -19.855 1.00 53.19 275 GLU A C 1
ATOM 2049 O O . GLU A 1 275 ? 16.621 -10.974 -18.821 1.00 53.19 275 GLU A O 1
ATOM 2054 N N . THR A 1 276 ? 16.466 -9.200 -20.140 1.00 54.25 276 THR A N 1
ATOM 2055 C CA . THR A 1 276 ? 17.193 -8.356 -19.185 1.00 54.25 276 THR A CA 1
ATOM 2056 C C . THR A 1 276 ? 16.267 -7.991 -18.028 1.00 54.25 276 THR A C 1
ATOM 2058 O O . THR A 1 276 ? 15.371 -7.161 -18.229 1.00 54.25 276 THR A O 1
ATOM 2061 N N . PRO A 1 277 ? 16.469 -8.571 -16.825 1.00 62.31 277 PRO A N 1
ATOM 2062 C CA . PRO A 1 277 ? 15.637 -8.260 -15.680 1.00 62.31 277 PRO A CA 1
ATOM 2063 C C . PRO A 1 277 ? 15.832 -6.784 -15.377 1.00 62.31 277 PRO A C 1
ATOM 2065 O O . PRO A 1 277 ? 16.924 -6.331 -15.032 1.00 62.31 277 PRO A O 1
ATOM 2068 N N . SER A 1 278 ? 14.768 -6.021 -15.577 1.00 75.25 278 SER A N 1
ATOM 2069 C CA . SER A 1 278 ? 14.794 -4.589 -15.340 1.00 75.25 278 SER A CA 1
ATOM 2070 C C . SER A 1 278 ? 14.267 -4.336 -13.938 1.00 75.25 278 SER A C 1
ATOM 2072 O O . SER A 1 278 ? 13.207 -4.845 -13.568 1.00 75.25 278 SER A O 1
ATOM 2074 N N . ALA A 1 279 ? 15.036 -3.586 -13.153 1.00 87.69 279 ALA A N 1
ATOM 2075 C CA . ALA A 1 279 ? 14.683 -3.222 -11.792 1.00 87.69 279 ALA A CA 1
ATOM 2076 C C . ALA A 1 279 ? 14.222 -1.762 -11.737 1.00 87.69 279 ALA A C 1
ATOM 2078 O O . ALA A 1 279 ? 14.831 -0.881 -12.346 1.00 87.69 279 ALA A O 1
ATOM 2079 N N . PHE A 1 280 ? 13.151 -1.503 -11.002 1.00 91.75 280 PHE A N 1
ATOM 2080 C CA . PHE A 1 280 ? 12.598 -0.169 -10.791 1.00 91.75 280 PHE A CA 1
ATOM 2081 C C . PHE A 1 280 ? 12.005 -0.055 -9.387 1.00 91.75 280 PHE A C 1
ATOM 2083 O O . PHE A 1 280 ? 11.924 -1.042 -8.663 1.00 91.75 280 PHE A O 1
ATOM 2090 N N . ILE A 1 281 ? 11.638 1.152 -8.957 1.00 93.44 281 ILE A N 1
ATOM 2091 C CA . ILE A 1 281 ? 11.114 1.353 -7.601 1.00 93.44 281 ILE A CA 1
ATOM 2092 C C . ILE A 1 281 ? 9.630 0.975 -7.527 1.00 93.44 281 ILE A C 1
ATOM 2094 O O . ILE A 1 281 ? 8.841 1.350 -8.389 1.00 93.44 281 ILE A O 1
ATOM 2098 N N . GLY A 1 282 ? 9.224 0.268 -6.484 1.00 95.00 282 GLY A N 1
ATOM 2099 C CA . GLY A 1 282 ? 7.828 0.022 -6.148 1.00 95.00 282 GLY A CA 1
ATOM 2100 C C . GLY A 1 282 ? 7.458 0.700 -4.837 1.00 95.00 282 GLY A C 1
ATOM 2101 O O . GLY A 1 282 ? 8.161 0.542 -3.846 1.00 95.00 282 GLY A O 1
ATOM 2102 N N . LEU A 1 283 ? 6.358 1.443 -4.829 1.00 95.38 283 LEU A N 1
ATOM 2103 C CA . LEU A 1 283 ? 5.732 2.036 -3.653 1.00 95.38 283 LEU A CA 1
ATOM 2104 C C . LEU A 1 283 ? 4.781 1.019 -3.011 1.00 95.38 283 LEU A C 1
ATOM 2106 O O . LEU A 1 283 ? 3.835 0.588 -3.664 1.00 95.38 283 LEU A O 1
ATOM 2110 N N . LEU A 1 284 ? 4.988 0.662 -1.745 1.00 95.69 284 LEU A N 1
ATOM 2111 C CA . LEU A 1 284 ? 4.115 -0.277 -1.037 1.00 95.69 284 LEU A CA 1
ATOM 2112 C C . LEU A 1 284 ? 2.781 0.371 -0.621 1.00 95.69 284 LEU A C 1
ATOM 2114 O O . LEU A 1 284 ? 2.758 1.233 0.262 1.00 95.69 284 LEU A O 1
ATOM 2118 N N . ASP A 1 285 ? 1.663 -0.101 -1.178 1.00 95.25 285 ASP A N 1
ATOM 2119 C CA . ASP A 1 285 ? 0.324 0.398 -0.846 1.00 95.25 285 ASP A CA 1
ATOM 2120 C C . ASP A 1 285 ? -0.690 -0.734 -0.614 1.00 95.25 285 ASP A C 1
ATOM 2122 O O . ASP A 1 285 ? -1.336 -1.233 -1.536 1.00 95.25 285 ASP A O 1
ATOM 2126 N N . SER A 1 286 ? -0.912 -1.085 0.656 1.00 94.50 286 SER A N 1
ATOM 2127 C CA . SER A 1 286 ? -1.919 -2.081 1.049 1.00 94.50 286 SER A CA 1
ATOM 2128 C C . SER A 1 286 ? -3.375 -1.634 0.821 1.00 94.50 286 SER A C 1
ATOM 2130 O O . SER A 1 286 ? -4.293 -2.433 0.995 1.00 94.50 286 SER A O 1
ATOM 2132 N N . SER A 1 287 ? -3.624 -0.379 0.435 1.00 91.69 287 SER A N 1
ATOM 2133 C CA . SER A 1 287 ? -4.961 0.095 0.045 1.00 91.69 287 SER A CA 1
ATOM 2134 C C . SER A 1 287 ? -5.182 0.138 -1.464 1.00 91.69 287 SER A C 1
ATOM 2136 O O . SER A 1 287 ? -6.284 0.462 -1.916 1.00 91.69 287 SER A O 1
ATOM 2138 N N . ALA A 1 288 ? -4.171 -0.204 -2.263 1.00 90.75 288 ALA A N 1
ATOM 2139 C CA . ALA A 1 288 ? -4.329 -0.377 -3.695 1.00 90.75 288 ALA A CA 1
ATOM 2140 C C . ALA A 1 288 ? -4.807 -1.805 -3.990 1.00 90.75 288 ALA A C 1
ATOM 2142 O O . ALA A 1 288 ? -4.121 -2.778 -3.690 1.00 90.75 288 ALA A O 1
ATOM 2143 N N . ALA A 1 289 ? -5.972 -1.945 -4.626 1.00 88.19 289 ALA A N 1
ATOM 2144 C CA . ALA A 1 289 ? -6.474 -3.252 -5.063 1.00 88.19 289 ALA A CA 1
ATOM 2145 C C . ALA A 1 289 ? -5.603 -3.894 -6.164 1.00 88.19 289 ALA A C 1
ATOM 2147 O O . ALA A 1 289 ? -5.684 -5.104 -6.381 1.00 88.19 289 ALA A O 1
ATOM 2148 N N . HIS A 1 290 ? -4.790 -3.073 -6.839 1.00 89.31 290 HIS A N 1
ATOM 2149 C CA . HIS A 1 290 ? -3.959 -3.415 -7.986 1.00 89.31 290 HIS A CA 1
ATOM 2150 C C . HIS A 1 290 ? -2.545 -2.885 -7.856 1.00 89.31 290 HIS A C 1
ATOM 2152 O O . HIS A 1 290 ? -2.332 -1.762 -7.391 1.00 89.31 290 HIS A O 1
ATOM 2158 N N . THR A 1 291 ? -1.614 -3.641 -8.414 1.00 93.94 291 THR A N 1
ATOM 2159 C CA . THR A 1 291 ? -0.297 -3.162 -8.782 1.00 93.94 291 THR A CA 1
ATOM 2160 C C . THR A 1 291 ? -0.412 -2.353 -10.067 1.00 93.94 291 THR A C 1
ATOM 2162 O O . THR A 1 291 ? -1.029 -2.776 -11.048 1.00 93.94 291 THR A O 1
ATOM 2165 N N . VAL A 1 292 ? 0.171 -1.157 -10.054 1.00 94.88 292 VAL A N 1
ATOM 2166 C CA . VAL A 1 292 ? 0.107 -0.220 -11.181 1.00 94.88 292 VAL A CA 1
ATOM 2167 C C . VAL A 1 292 ? 1.515 0.148 -11.605 1.00 94.88 292 VAL A C 1
ATOM 2169 O O . VAL A 1 292 ? 2.258 0.714 -10.809 1.00 94.88 292 VAL A O 1
ATOM 2172 N N . LEU A 1 293 ? 1.878 -0.138 -12.851 1.00 95.38 293 LEU A N 1
ATOM 2173 C CA . LEU A 1 293 ? 3.136 0.285 -13.456 1.00 95.38 293 LEU A CA 1
ATOM 2174 C C . LEU A 1 293 ? 2.961 1.657 -14.108 1.00 95.38 293 LEU A C 1
ATOM 2176 O O . LEU A 1 293 ? 2.012 1.868 -14.867 1.00 95.38 293 LEU A O 1
ATOM 2180 N N . ASN A 1 294 ? 3.907 2.571 -13.892 1.00 94.44 294 ASN A N 1
ATOM 2181 C CA . ASN A 1 294 ? 3.954 3.779 -14.705 1.00 94.44 294 ASN A CA 1
ATOM 2182 C C . ASN A 1 294 ? 4.407 3.481 -16.138 1.00 94.44 294 ASN A C 1
ATOM 2184 O O . ASN A 1 294 ? 4.979 2.430 -16.432 1.00 94.44 294 ASN A O 1
ATOM 2188 N N . TRP A 1 295 ? 4.173 4.426 -17.050 1.00 93.56 295 TRP A N 1
ATOM 2189 C CA . TRP A 1 295 ? 4.548 4.229 -18.454 1.00 93.56 295 TRP A CA 1
ATOM 2190 C C . TRP A 1 295 ? 6.056 4.032 -18.654 1.00 93.56 295 TRP A C 1
ATOM 2192 O O . TRP A 1 295 ? 6.453 3.339 -19.585 1.00 93.56 295 TRP A O 1
ATOM 2202 N N . GLU A 1 296 ? 6.903 4.600 -17.791 1.00 92.44 296 GLU A N 1
ATOM 2203 C CA . GLU A 1 296 ? 8.352 4.371 -17.846 1.00 92.44 296 GLU A CA 1
ATOM 2204 C C . GLU A 1 296 ? 8.728 2.944 -17.419 1.00 92.44 296 GLU A C 1
ATOM 2206 O O . GLU A 1 296 ? 9.590 2.336 -18.047 1.00 92.44 296 GLU A O 1
ATOM 2211 N N . ALA A 1 297 ? 8.048 2.369 -16.424 1.00 92.94 297 ALA A N 1
ATOM 2212 C CA . ALA A 1 297 ? 8.207 0.972 -16.034 1.00 92.94 297 ALA A CA 1
ATOM 2213 C C . ALA A 1 297 ? 7.678 0.035 -17.120 1.00 92.94 297 ALA A C 1
ATOM 2215 O O . ALA A 1 297 ? 8.363 -0.911 -17.485 1.00 92.94 297 ALA A O 1
ATOM 2216 N N . ALA A 1 298 ? 6.521 0.331 -17.715 1.00 93.00 298 ALA A N 1
ATOM 2217 C CA . ALA A 1 298 ? 5.954 -0.468 -18.801 1.00 93.00 298 ALA A CA 1
ATOM 2218 C C . ALA A 1 298 ? 6.901 -0.592 -20.014 1.00 93.00 298 ALA A C 1
ATOM 2220 O O . ALA A 1 298 ? 6.993 -1.660 -20.621 1.00 93.00 298 ALA A O 1
ATOM 2221 N N . LYS A 1 299 ? 7.677 0.452 -20.338 1.00 90.94 299 LYS A N 1
ATOM 2222 C CA . LYS A 1 299 ? 8.702 0.379 -21.398 1.00 90.94 299 LYS A CA 1
ATOM 2223 C C . LYS A 1 299 ? 9.772 -0.676 -21.128 1.00 90.94 299 LYS A C 1
ATOM 2225 O O . LYS A 1 299 ? 10.280 -1.264 -22.078 1.00 90.94 299 LYS A O 1
ATOM 2230 N N . LEU A 1 300 ? 10.082 -0.952 -19.860 1.00 88.31 300 LEU A N 1
ATOM 2231 C CA . LEU A 1 300 ? 11.026 -2.005 -19.470 1.00 88.31 300 LEU A CA 1
ATOM 2232 C C . LEU A 1 300 ? 10.488 -3.412 -19.777 1.00 8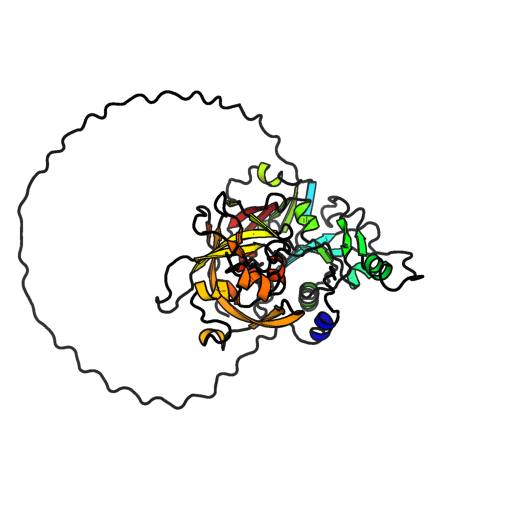8.31 300 LEU A C 1
ATOM 2234 O O . LEU A 1 300 ? 11.266 -4.328 -20.008 1.00 88.31 300 LEU A O 1
ATOM 2238 N N . PHE A 1 301 ? 9.164 -3.564 -19.870 1.00 86.69 301 PHE A N 1
ATOM 2239 C CA . PHE A 1 301 ? 8.487 -4.779 -20.344 1.00 86.69 301 PHE A CA 1
ATOM 2240 C C . PHE A 1 301 ? 8.252 -4.768 -21.867 1.00 86.69 301 PHE A C 1
ATOM 2242 O O . PHE A 1 301 ? 7.539 -5.611 -22.410 1.00 86.69 301 PHE A O 1
ATOM 2249 N N . GLY A 1 302 ? 8.838 -3.799 -22.574 1.00 88.00 302 GLY A N 1
ATOM 2250 C CA . GLY A 1 302 ? 8.746 -3.657 -24.022 1.00 88.00 302 GLY A CA 1
ATOM 2251 C C . GLY A 1 302 ? 7.507 -2.915 -24.520 1.00 88.00 302 GLY A C 1
ATOM 2252 O O . GLY A 1 302 ? 7.308 -2.886 -25.733 1.00 88.00 302 GLY A O 1
ATOM 2253 N N . PHE A 1 303 ? 6.669 -2.327 -23.656 1.00 89.56 303 PHE A N 1
ATOM 2254 C CA . PHE A 1 303 ? 5.509 -1.537 -24.092 1.00 89.56 303 PHE A CA 1
ATOM 2255 C C . PHE A 1 303 ? 5.919 -0.186 -24.690 1.00 89.56 303 PHE A C 1
ATOM 2257 O O . PHE A 1 303 ? 6.715 0.550 -24.111 1.00 89.56 303 PHE A O 1
ATOM 2264 N N . SER A 1 304 ? 5.350 0.185 -25.839 1.00 89.88 304 SER A N 1
ATOM 2265 C CA . SER A 1 304 ? 5.688 1.435 -26.536 1.00 89.88 304 SER A CA 1
ATOM 2266 C C . SER A 1 304 ? 5.028 2.685 -25.937 1.00 89.88 304 SER A C 1
ATOM 2268 O O . SER A 1 304 ? 5.357 3.800 -26.339 1.00 89.88 304 SER A O 1
ATOM 2270 N N . GLY A 1 305 ? 4.091 2.521 -24.996 1.00 91.81 305 GLY A N 1
ATOM 2271 C CA . GLY A 1 305 ? 3.365 3.612 -24.336 1.00 91.81 305 GLY A CA 1
ATOM 2272 C C . GLY A 1 305 ? 1.836 3.499 -24.457 1.00 91.81 305 GLY A C 1
ATOM 2273 O O . GLY A 1 305 ? 1.335 2.430 -24.802 1.00 91.81 305 GLY A O 1
ATOM 2274 N N . PRO A 1 306 ? 1.087 4.599 -24.226 1.00 91.38 306 PRO A N 1
ATOM 2275 C CA . PRO A 1 306 ? -0.385 4.612 -24.219 1.00 91.38 306 PRO A CA 1
ATOM 2276 C C . PRO A 1 306 ? -1.070 4.118 -25.495 1.00 91.38 306 PRO A C 1
ATOM 2278 O O . PRO A 1 306 ? -2.238 3.748 -25.466 1.00 91.38 306 PRO A O 1
ATOM 2281 N N . THR A 1 307 ? -0.362 4.143 -26.623 1.00 92.31 307 THR A N 1
ATOM 2282 C CA . THR A 1 307 ? -0.868 3.712 -27.932 1.00 92.31 307 THR A CA 1
ATOM 2283 C C . THR A 1 307 ? -0.310 2.354 -28.360 1.00 92.31 307 THR A C 1
ATOM 2285 O O . THR A 1 307 ? -0.329 2.050 -29.551 1.00 92.31 307 THR A O 1
ATOM 2288 N N . ASP A 1 308 ? 0.254 1.568 -27.436 1.00 92.19 308 ASP A N 1
ATOM 2289 C CA . ASP A 1 308 ? 0.754 0.226 -27.747 1.00 92.19 308 ASP A CA 1
ATOM 2290 C C . ASP A 1 308 ? -0.389 -0.668 -28.270 1.00 92.19 308 ASP A C 1
ATOM 2292 O O . ASP A 1 308 ? -1.393 -0.833 -27.570 1.00 92.19 308 ASP A O 1
ATOM 2296 N N . PRO A 1 309 ? -0.266 -1.260 -29.476 1.00 90.69 309 PRO A N 1
ATOM 2297 C CA . PRO A 1 309 ? -1.321 -2.084 -30.066 1.00 90.69 309 PRO A CA 1
ATOM 2298 C C . PRO A 1 309 ? -1.752 -3.268 -29.195 1.00 90.69 309 PRO A C 1
ATOM 2300 O O . PRO A 1 309 ? -2.923 -3.641 -29.232 1.00 90.69 309 PRO A O 1
ATOM 2303 N N . ARG A 1 310 ? -0.845 -3.829 -28.381 1.00 89.38 310 ARG A N 1
ATOM 2304 C CA . ARG A 1 310 ? -1.155 -4.956 -27.483 1.00 89.38 310 ARG A CA 1
ATOM 2305 C C . ARG A 1 310 ? -2.114 -4.561 -26.363 1.00 89.38 310 ARG A C 1
ATOM 2307 O O . ARG A 1 310 ? -2.844 -5.403 -25.859 1.00 89.38 310 ARG A O 1
ATOM 2314 N N . LEU A 1 311 ? -2.134 -3.281 -25.991 1.00 90.94 311 LEU A N 1
ATOM 2315 C CA . LEU A 1 311 ? -2.977 -2.755 -24.916 1.00 90.94 311 LEU A CA 1
ATOM 2316 C C . LEU A 1 311 ? -4.317 -2.206 -25.427 1.00 90.94 311 LEU A C 1
ATOM 2318 O O . LEU A 1 311 ? -5.181 -1.856 -24.626 1.00 90.94 311 LEU A O 1
ATOM 2322 N N . ALA A 1 312 ? -4.520 -2.128 -26.747 1.00 88.62 312 ALA A N 1
ATOM 2323 C CA . ALA A 1 312 ? -5.713 -1.512 -27.330 1.00 88.62 312 ALA A CA 1
ATOM 2324 C C . ALA A 1 312 ? -7.012 -2.269 -26.993 1.00 88.62 312 ALA A C 1
ATOM 2326 O O . ALA A 1 312 ? -8.052 -1.639 -26.810 1.00 88.62 312 ALA A O 1
ATOM 2327 N N . ALA A 1 313 ? -6.938 -3.601 -26.900 1.00 86.88 313 ALA A N 1
ATOM 2328 C CA . ALA A 1 313 ? -8.061 -4.482 -26.567 1.00 86.88 313 ALA A CA 1
ATOM 2329 C C . ALA A 1 313 ? -8.022 -5.000 -25.117 1.00 86.88 313 ALA A C 1
ATOM 2331 O O . ALA A 1 313 ? -8.858 -5.818 -24.739 1.00 86.88 313 ALA A O 1
ATOM 2332 N N . ALA A 1 314 ? -7.057 -4.545 -24.314 1.00 87.88 314 ALA A N 1
ATOM 2333 C CA . ALA A 1 314 ? -6.921 -4.970 -22.930 1.00 87.88 314 ALA A CA 1
ATOM 2334 C C . ALA A 1 314 ? -8.113 -4.502 -22.084 1.00 87.88 314 ALA A C 1
ATOM 2336 O O . ALA A 1 314 ? -8.664 -3.416 -22.307 1.00 87.88 314 ALA A O 1
ATOM 2337 N N . ALA A 1 315 ? -8.473 -5.294 -21.071 1.00 88.62 315 ALA A N 1
ATOM 2338 C CA . ALA A 1 315 ? -9.376 -4.829 -20.028 1.00 88.62 315 ALA A CA 1
ATOM 2339 C C . ALA A 1 315 ? -8.772 -3.598 -19.339 1.00 88.62 315 ALA A C 1
ATOM 2341 O O . ALA A 1 315 ? -7.554 -3.428 -19.293 1.00 88.62 315 ALA A O 1
ATOM 2342 N N . LYS A 1 316 ? -9.621 -2.715 -18.820 1.00 88.19 316 LYS A N 1
ATOM 2343 C CA . LYS A 1 316 ? -9.188 -1.446 -18.235 1.00 88.19 316 LYS A CA 1
ATOM 2344 C C . LYS A 1 316 ? -9.703 -1.320 -16.819 1.00 88.19 316 LYS A C 1
ATOM 2346 O O . LYS A 1 316 ? -10.852 -1.653 -16.539 1.00 88.19 316 LYS A O 1
ATOM 2351 N N . VAL A 1 317 ? -8.867 -0.760 -15.960 1.00 84.62 317 VAL A N 1
ATOM 2352 C CA . VAL A 1 317 ? -9.269 -0.262 -14.645 1.00 84.62 317 VAL A CA 1
ATOM 2353 C C . VAL A 1 317 ? -9.225 1.255 -14.654 1.00 84.62 317 VAL A C 1
ATOM 2355 O O . VAL A 1 317 ? -8.592 1.869 -15.513 1.00 84.62 317 VAL A O 1
ATOM 2358 N N . LEU A 1 318 ? -9.904 1.876 -13.698 1.00 81.25 318 LEU A N 1
ATOM 2359 C CA . LEU A 1 318 ? -9.896 3.322 -13.558 1.00 81.25 318 LEU A CA 1
ATOM 2360 C C . LEU A 1 318 ? -9.107 3.728 -12.311 1.00 81.25 318 LEU A C 1
ATOM 2362 O O . LEU A 1 318 ? -9.300 3.166 -11.234 1.00 81.25 318 LEU A O 1
ATOM 2366 N N . ALA A 1 319 ? -8.271 4.753 -12.439 1.00 78.50 319 ALA A N 1
ATOM 2367 C CA . ALA A 1 319 ? -7.616 5.413 -11.311 1.00 78.50 319 ALA A CA 1
ATOM 2368 C C . ALA A 1 319 ? -7.788 6.930 -11.377 1.00 78.50 319 ALA A C 1
ATOM 2370 O O . ALA A 1 319 ? -8.194 7.493 -12.391 1.00 78.50 319 ALA A O 1
ATOM 2371 N N . ALA A 1 320 ? -7.482 7.617 -10.279 1.00 77.25 320 ALA A N 1
ATOM 2372 C CA . ALA A 1 320 ? -7.300 9.062 -10.312 1.00 77.25 320 ALA A CA 1
ATOM 2373 C C . ALA A 1 320 ? -5.911 9.374 -10.886 1.00 77.25 320 ALA A C 1
ATOM 2375 O O . ALA A 1 320 ? -4.931 8.809 -10.417 1.00 77.25 320 ALA A O 1
ATOM 2376 N N . SER A 1 321 ? -5.820 10.282 -11.855 1.00 74.75 321 SER A N 1
ATOM 2377 C CA . SER A 1 321 ? -4.558 10.838 -12.364 1.00 74.75 321 SER A CA 1
ATOM 2378 C C . SER A 1 321 ? -4.019 11.942 -11.451 1.00 74.75 321 SER A C 1
ATOM 2380 O O . SER A 1 321 ? -4.755 12.504 -10.635 1.00 74.75 321 SER A O 1
ATOM 2382 N N . ALA A 1 322 ? -2.765 12.354 -11.662 1.00 70.00 322 ALA A N 1
ATOM 2383 C CA . ALA A 1 322 ? -2.158 13.509 -10.983 1.00 70.00 322 ALA A CA 1
ATOM 2384 C C . ALA A 1 322 ? -2.967 14.822 -11.118 1.00 70.00 322 ALA A C 1
ATOM 2386 O O . ALA A 1 322 ? -2.848 15.721 -10.292 1.00 70.00 322 ALA A O 1
ATOM 2387 N N . THR A 1 323 ? -3.819 14.933 -12.144 1.00 69.31 323 THR A N 1
ATOM 2388 C CA . THR A 1 323 ? -4.700 16.097 -12.364 1.00 69.31 323 THR A CA 1
ATOM 2389 C C . THR A 1 323 ? -6.065 15.976 -11.677 1.00 69.31 323 THR A C 1
ATOM 2391 O O . THR A 1 323 ? -6.923 16.842 -11.846 1.00 69.31 323 THR A O 1
ATOM 2394 N N . GLY A 1 324 ? -6.300 14.888 -10.936 1.00 66.88 324 GLY A N 1
ATOM 2395 C CA . GLY A 1 324 ? -7.587 14.574 -10.317 1.00 66.88 324 GLY A CA 1
ATOM 2396 C C . GLY A 1 324 ? -8.653 14.085 -11.306 1.00 66.88 324 GLY A C 1
ATOM 2397 O O . GLY A 1 324 ? -9.816 13.948 -10.943 1.00 66.88 324 GLY A O 1
ATOM 2398 N N . GLN A 1 325 ? -8.303 13.824 -12.566 1.00 75.88 325 GLN A N 1
ATOM 2399 C CA . GLN A 1 325 ? -9.228 13.233 -13.539 1.00 75.88 325 GLN A CA 1
ATOM 2400 C C . GLN A 1 325 ? -9.172 11.708 -13.490 1.00 75.88 325 GLN A C 1
ATOM 2402 O O . GLN A 1 325 ? -8.113 11.155 -13.205 1.00 75.88 325 GLN A O 1
ATOM 2407 N N . ALA A 1 326 ? -10.289 11.044 -13.791 1.00 76.62 326 ALA A N 1
ATOM 2408 C CA . ALA A 1 326 ? -10.296 9.599 -13.991 1.00 76.62 326 ALA A CA 1
ATOM 2409 C C . ALA A 1 326 ? -9.444 9.242 -15.221 1.00 76.62 326 ALA A C 1
ATOM 2411 O O . ALA A 1 326 ? -9.618 9.838 -16.285 1.00 76.62 326 ALA A O 1
ATOM 2412 N N . GLU A 1 327 ? -8.536 8.290 -15.053 1.00 82.38 327 GLU A N 1
ATOM 2413 C CA . GLU A 1 327 ? -7.638 7.756 -16.074 1.00 82.38 327 GLU A CA 1
ATOM 2414 C C . GLU A 1 327 ? -7.942 6.271 -16.258 1.00 82.38 327 GLU A C 1
ATOM 2416 O O . GLU A 1 327 ? -7.986 5.515 -15.287 1.00 82.38 327 GLU A O 1
ATOM 2421 N N . GLU A 1 328 ? -8.176 5.872 -17.506 1.00 88.38 328 GLU A N 1
ATOM 2422 C CA . GLU A 1 328 ? -8.269 4.468 -17.895 1.00 88.38 328 GLU A CA 1
ATOM 2423 C C . GLU A 1 328 ? -6.867 3.882 -18.016 1.00 88.38 328 GLU A C 1
ATOM 2425 O O . GLU A 1 328 ? -6.035 4.398 -18.763 1.00 88.38 328 GLU A O 1
ATOM 2430 N N . MET A 1 329 ? -6.631 2.782 -17.315 1.00 91.19 329 MET A N 1
ATOM 2431 C CA . MET A 1 329 ? -5.357 2.080 -17.300 1.00 91.19 329 MET A CA 1
ATOM 2432 C C . MET A 1 329 ? -5.575 0.665 -17.840 1.00 91.19 329 MET A C 1
ATOM 2434 O O . MET A 1 329 ? -6.300 -0.106 -17.202 1.00 91.19 329 MET A O 1
ATOM 2438 N N . PRO A 1 330 ? -5.017 0.311 -19.013 1.00 93.44 330 PRO A N 1
ATOM 2439 C CA . PRO A 1 330 ? -5.088 -1.055 -19.515 1.00 93.44 330 PRO A CA 1
ATOM 2440 C C . PRO A 1 330 ? -4.387 -2.017 -18.556 1.00 93.44 330 PRO A C 1
ATOM 2442 O O . PRO A 1 330 ? -3.389 -1.665 -17.925 1.00 93.44 330 PRO A 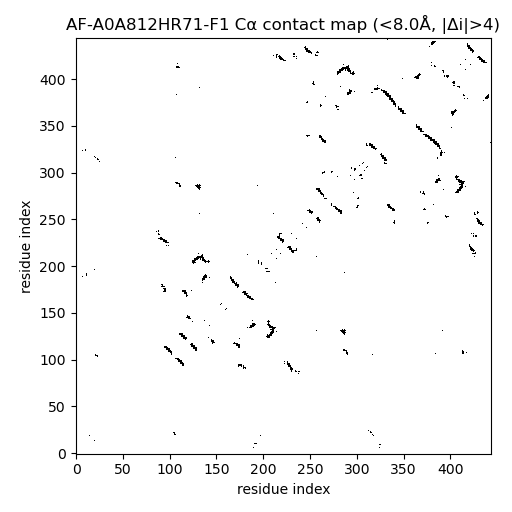O 1
ATOM 2445 N N . VAL A 1 331 ? -4.914 -3.232 -18.472 1.00 90.88 331 VAL A N 1
ATOM 2446 C CA . VAL A 1 331 ? -4.410 -4.309 -17.626 1.00 90.88 331 VAL A CA 1
ATOM 2447 C C . VAL A 1 331 ? -3.763 -5.379 -18.487 1.00 90.88 331 VAL A C 1
ATOM 2449 O O . VAL A 1 331 ? -4.310 -5.789 -19.507 1.00 90.88 331 VAL A O 1
ATOM 2452 N N . THR A 1 332 ? -2.584 -5.827 -18.078 1.00 90.38 332 THR A N 1
ATOM 2453 C CA . THR A 1 332 ? -1.825 -6.865 -18.772 1.00 90.38 332 THR A CA 1
ATOM 2454 C C . THR A 1 332 ? -1.181 -7.801 -17.766 1.00 90.38 332 THR A C 1
ATOM 2456 O O . THR A 1 332 ? -0.936 -7.433 -16.617 1.00 90.38 332 THR A O 1
ATOM 2459 N N . LEU A 1 333 ? -0.863 -9.007 -18.217 1.00 88.62 333 LEU A N 1
ATOM 2460 C CA . LEU A 1 333 ? -0.171 -9.996 -17.413 1.00 88.62 333 LEU A CA 1
ATOM 2461 C C . LEU A 1 333 ? 1.347 -9.739 -17.433 1.00 88.62 333 LEU A C 1
ATOM 2463 O O . LEU A 1 333 ? 1.947 -9.622 -18.504 1.00 88.62 333 LEU A O 1
ATOM 2467 N N . VAL A 1 334 ? 1.981 -9.657 -16.262 1.00 88.19 334 VAL A N 1
ATOM 2468 C CA . VAL A 1 334 ? 3.449 -9.575 -16.113 1.00 88.19 334 VAL A CA 1
ATOM 2469 C C . VAL A 1 334 ? 3.916 -10.446 -14.951 1.00 88.19 334 VAL A C 1
ATOM 2471 O O . VAL A 1 334 ? 3.155 -10.686 -14.017 1.00 88.19 334 VAL A O 1
ATOM 2474 N N . ARG A 1 335 ? 5.176 -10.891 -14.963 1.00 88.88 335 ARG A N 1
ATOM 2475 C CA . ARG A 1 335 ? 5.804 -11.516 -13.788 1.00 88.88 335 ARG A CA 1
ATOM 2476 C C . ARG A 1 335 ? 6.619 -10.470 -13.046 1.00 88.88 335 ARG A C 1
ATOM 2478 O O . ARG A 1 335 ? 7.469 -9.812 -13.653 1.00 88.88 335 ARG A O 1
ATOM 2485 N N . LEU A 1 336 ? 6.352 -10.322 -11.752 1.00 90.62 336 LEU A N 1
ATOM 2486 C CA . LEU A 1 336 ? 7.081 -9.411 -10.875 1.00 90.62 336 LEU A CA 1
ATOM 2487 C C . LEU A 1 336 ? 7.763 -10.178 -9.750 1.00 90.62 336 LEU A C 1
ATOM 2489 O O . LEU A 1 336 ? 7.244 -11.173 -9.255 1.00 90.62 336 LEU A O 1
ATOM 2493 N N . SER A 1 337 ? 8.872 -9.630 -9.283 1.00 91.75 337 SER A N 1
ATOM 2494 C CA . SER A 1 337 ? 9.535 -10.036 -8.054 1.00 91.75 337 SER A CA 1
ATOM 2495 C C . SER A 1 337 ? 9.747 -8.805 -7.183 1.00 91.75 337 SER A C 1
ATOM 2497 O O . SER A 1 337 ? 10.122 -7.742 -7.686 1.00 91.75 337 SER A O 1
ATOM 2499 N N . LEU A 1 338 ? 9.528 -8.938 -5.876 1.00 93.44 338 LEU A N 1
ATOM 2500 C CA . LEU A 1 338 ? 9.897 -7.905 -4.907 1.00 93.44 338 LEU A CA 1
ATOM 2501 C C . LEU A 1 338 ? 11.269 -8.228 -4.340 1.00 93.44 338 LEU A C 1
ATOM 2503 O O . LEU A 1 338 ? 11.494 -9.336 -3.856 1.00 93.44 338 LEU A O 1
ATOM 2507 N N . CYS A 1 339 ? 12.171 -7.262 -4.386 1.00 92.19 339 CYS A N 1
ATOM 2508 C CA . CYS A 1 339 ? 13.550 -7.416 -3.969 1.00 92.19 339 CYS A CA 1
ATOM 2509 C C . CYS A 1 339 ? 13.935 -6.392 -2.908 1.00 92.19 339 CYS A C 1
ATOM 2511 O O . CYS A 1 339 ? 13.355 -5.304 -2.817 1.00 92.19 339 CYS A O 1
ATOM 2513 N N . SER A 1 340 ? 14.964 -6.740 -2.141 1.00 90.75 340 SER A N 1
ATOM 2514 C CA . SER A 1 340 ? 15.669 -5.782 -1.306 1.00 90.75 340 SER A CA 1
ATOM 2515 C C . SER A 1 340 ? 16.258 -4.650 -2.149 1.00 90.75 340 SER A C 1
ATOM 2517 O O . SER A 1 340 ? 16.666 -4.840 -3.299 1.00 90.75 340 SER A O 1
ATOM 2519 N N . VAL A 1 341 ? 16.295 -3.453 -1.573 1.00 88.69 341 VAL A N 1
ATOM 2520 C CA . VAL A 1 341 ? 17.037 -2.329 -2.138 1.00 88.69 341 VAL A CA 1
ATOM 2521 C C . VAL A 1 341 ? 18.513 -2.492 -1.741 1.00 88.69 341 VAL A C 1
ATOM 2523 O O . VAL A 1 341 ? 18.787 -2.722 -0.561 1.00 88.69 341 VAL A O 1
ATOM 2526 N N . PRO A 1 342 ? 19.472 -2.400 -2.684 1.00 84.56 342 PRO A N 1
ATOM 2527 C CA . PRO A 1 342 ? 20.890 -2.521 -2.353 1.00 84.56 342 PRO A CA 1
ATOM 2528 C C . PRO A 1 342 ? 21.344 -1.424 -1.381 1.00 84.56 342 PRO A C 1
ATOM 2530 O O . PRO A 1 342 ? 20.889 -0.279 -1.457 1.00 84.56 342 PRO A O 1
ATOM 2533 N N . GLU A 1 343 ? 22.277 -1.757 -0.487 1.00 83.50 343 GLU A N 1
ATOM 2534 C CA . GLU A 1 343 ? 22.823 -0.792 0.470 1.00 83.50 343 GLU A CA 1
ATOM 2535 C C . GLU A 1 343 ? 23.471 0.399 -0.257 1.00 83.50 343 GLU A C 1
ATOM 2537 O O . GLU A 1 343 ? 24.221 0.238 -1.220 1.00 83.50 343 GLU A O 1
ATOM 2542 N N . GLY A 1 344 ? 23.174 1.614 0.208 1.00 79.81 344 GLY A N 1
ATOM 2543 C CA . GLY A 1 344 ? 23.716 2.851 -0.360 1.00 79.81 344 GLY A CA 1
ATOM 2544 C C . GLY A 1 344 ? 22.976 3.383 -1.591 1.00 79.81 344 GLY A C 1
ATOM 2545 O O . GLY A 1 344 ? 23.293 4.489 -2.034 1.00 79.81 344 GLY A O 1
ATOM 2546 N N . VAL A 1 345 ? 21.969 2.672 -2.114 1.00 80.75 345 VAL A N 1
ATOM 2547 C CA . VAL A 1 345 ? 21.138 3.188 -3.210 1.00 80.75 345 VAL A CA 1
ATOM 2548 C C . VAL A 1 345 ? 20.278 4.353 -2.727 1.00 80.75 345 VAL A C 1
ATOM 2550 O O . VAL A 1 345 ? 19.571 4.270 -1.725 1.00 80.75 345 VAL A O 1
ATOM 2553 N N . GLY A 1 346 ? 20.307 5.448 -3.487 1.00 75.94 346 GLY A N 1
ATOM 2554 C CA . GLY A 1 346 ? 19.517 6.644 -3.223 1.00 75.94 346 GLY A CA 1
ATOM 2555 C C . GLY A 1 346 ? 19.065 7.357 -4.502 1.00 75.94 346 GLY A C 1
ATOM 2556 O O . GLY A 1 346 ? 19.378 6.923 -5.616 1.00 75.94 346 GLY A O 1
ATOM 2557 N N . PRO A 1 347 ? 18.307 8.457 -4.365 1.00 72.88 347 PRO A N 1
ATOM 2558 C CA . PRO A 1 347 ? 17.861 9.254 -5.500 1.00 72.88 347 PRO A CA 1
ATOM 2559 C C . PRO A 1 347 ? 19.042 9.944 -6.209 1.00 72.88 347 PRO A C 1
ATOM 2561 O O . PRO A 1 347 ? 19.860 10.621 -5.585 1.00 72.88 347 PRO A O 1
ATOM 2564 N N . LYS A 1 348 ? 19.094 9.839 -7.540 1.00 69.31 348 LYS A N 1
ATOM 2565 C CA . LYS A 1 348 ? 19.976 10.589 -8.443 1.00 69.31 348 LYS A CA 1
ATOM 2566 C C . LYS A 1 348 ? 19.220 11.727 -9.113 1.00 69.31 348 LYS A C 1
ATOM 2568 O O . LYS A 1 348 ? 18.212 11.508 -9.783 1.00 69.31 348 LYS A O 1
ATOM 2573 N N . ILE A 1 349 ? 19.751 12.941 -8.991 1.00 65.50 349 ILE A N 1
ATOM 2574 C CA . ILE A 1 349 ? 19.238 14.119 -9.698 1.00 65.50 349 ILE A CA 1
ATOM 2575 C C . ILE A 1 349 ? 19.721 14.065 -11.148 1.00 65.50 349 ILE A C 1
ATOM 2577 O O . ILE A 1 349 ? 20.920 13.922 -11.399 1.00 65.50 349 ILE A O 1
ATOM 2581 N N . LEU A 1 350 ? 18.807 14.213 -12.106 1.00 64.75 350 LEU A N 1
ATOM 2582 C CA . LEU A 1 350 ? 19.179 14.389 -13.507 1.00 64.75 350 LEU A CA 1
ATOM 2583 C C . LEU A 1 350 ? 19.901 15.734 -13.645 1.00 64.75 350 LEU A C 1
ATOM 2585 O O . LEU A 1 350 ? 19.302 16.791 -13.451 1.00 64.75 350 LEU A O 1
ATOM 2589 N N . SER A 1 351 ? 21.200 15.701 -13.948 1.00 55.75 351 SER A N 1
ATOM 2590 C CA . SER A 1 351 ? 21.983 16.915 -14.169 1.00 55.75 351 SER A CA 1
ATOM 2591 C C . SER A 1 351 ? 21.488 17.623 -15.432 1.00 55.75 351 SER A C 1
ATOM 2593 O O . SER A 1 351 ? 21.808 17.199 -16.542 1.00 55.75 351 SER A O 1
ATOM 2595 N N . VAL A 1 352 ? 20.712 18.692 -15.269 1.00 55.38 352 VAL A N 1
ATOM 2596 C CA . VAL A 1 352 ? 20.372 19.624 -16.353 1.00 55.38 352 VAL A CA 1
ATOM 2597 C C . VAL A 1 352 ? 21.308 20.828 -16.331 1.00 55.38 352 VAL A C 1
ATOM 2599 O O . VAL A 1 352 ? 21.838 21.206 -15.282 1.00 55.38 352 VAL A O 1
ATOM 2602 N N . SER A 1 353 ? 21.539 21.427 -17.500 1.00 58.19 353 SER A N 1
ATOM 2603 C CA . SER A 1 353 ? 22.325 22.661 -17.595 1.00 58.19 353 SER A CA 1
ATOM 2604 C C . SER A 1 353 ? 21.658 23.802 -16.812 1.00 58.19 353 SER A C 1
ATOM 2606 O O . SER A 1 353 ? 20.437 23.830 -16.632 1.00 58.19 353 SER A O 1
ATOM 2608 N N . LYS A 1 354 ? 22.451 24.772 -16.340 1.00 54.09 354 LYS A N 1
ATOM 2609 C CA . LYS A 1 354 ? 21.939 25.933 -15.594 1.00 54.09 354 LYS A CA 1
ATOM 2610 C C . LYS A 1 354 ? 20.935 26.736 -16.434 1.00 54.09 354 LYS A C 1
ATOM 2612 O O . LYS A 1 354 ? 19.920 27.188 -15.911 1.00 54.09 354 LYS A O 1
ATOM 2617 N N . GLU A 1 355 ? 21.184 26.858 -17.735 1.00 63.09 355 GLU A N 1
ATOM 2618 C CA . GLU A 1 355 ? 20.296 27.538 -18.678 1.00 63.09 355 GLU A CA 1
ATOM 2619 C C . GLU A 1 355 ? 18.955 26.791 -18.883 1.00 63.09 355 GLU A C 1
ATOM 2621 O O . GLU A 1 355 ? 17.898 27.420 -18.998 1.00 63.09 355 GLU A O 1
ATOM 2626 N N . GLU A 1 356 ? 18.950 25.451 -18.875 1.00 58.22 356 GLU A N 1
ATOM 2627 C CA . GLU A 1 356 ? 17.708 24.654 -18.882 1.00 58.22 356 GLU A CA 1
ATOM 2628 C C . GLU A 1 356 ? 16.932 24.780 -17.572 1.00 58.22 356 GLU A C 1
ATOM 2630 O O . GLU A 1 356 ? 15.701 24.855 -17.586 1.00 58.22 356 GLU A O 1
ATOM 2635 N N . PHE A 1 357 ? 17.641 24.839 -16.445 1.00 55.62 357 PHE A N 1
ATOM 2636 C CA . PHE A 1 357 ? 17.029 25.017 -15.134 1.00 55.62 357 PHE A CA 1
ATOM 2637 C C . PHE A 1 357 ? 16.310 26.370 -15.022 1.00 55.62 357 PHE A C 1
ATOM 2639 O O . PHE A 1 357 ? 15.147 26.434 -14.613 1.00 55.62 357 PHE A O 1
ATOM 2646 N N . GLU A 1 358 ? 16.976 27.449 -15.443 1.00 56.56 358 GLU A N 1
ATOM 2647 C CA . GLU A 1 358 ? 16.451 28.818 -15.375 1.00 56.56 358 GLU A CA 1
ATOM 2648 C C . GLU A 1 358 ? 15.306 29.077 -16.372 1.00 56.56 358 GLU A C 1
ATOM 2650 O O . GLU A 1 358 ? 14.426 29.890 -16.091 1.00 56.56 358 GLU A O 1
ATOM 2655 N N . SER A 1 359 ? 15.265 28.368 -17.506 1.00 63.62 359 SER A N 1
ATOM 2656 C CA . SER A 1 359 ? 14.199 28.520 -18.511 1.00 63.62 359 SER A CA 1
ATOM 2657 C C . SER A 1 359 ? 12.935 27.703 -18.224 1.00 63.62 359 SER A C 1
ATOM 2659 O O . SER A 1 359 ? 11.859 28.076 -18.695 1.00 63.62 359 SER A O 1
ATOM 2661 N N . ARG A 1 360 ? 13.038 26.603 -17.464 1.00 54.97 360 ARG A N 1
ATOM 2662 C CA . ARG A 1 360 ? 11.907 25.691 -17.208 1.00 54.97 360 ARG A CA 1
ATOM 2663 C C . ARG A 1 360 ? 11.256 25.841 -15.835 1.00 54.97 360 ARG A C 1
ATOM 2665 O O . ARG A 1 360 ? 10.103 25.448 -15.709 1.00 54.97 360 ARG A O 1
ATOM 2672 N N . GLY A 1 361 ? 11.947 26.436 -14.857 1.00 47.84 361 GLY A N 1
ATOM 2673 C CA . GLY A 1 361 ? 11.461 26.584 -13.481 1.00 47.84 361 GLY A CA 1
ATOM 2674 C C . GLY A 1 361 ? 11.378 25.236 -12.753 1.00 47.84 361 GLY A C 1
ATOM 2675 O O . GLY A 1 361 ? 10.665 24.343 -13.187 1.00 47.84 361 GLY A O 1
ATOM 2676 N N . SER A 1 362 ? 12.151 25.061 -11.673 1.00 46.09 362 SER A N 1
ATOM 2677 C CA . SER A 1 362 ? 12.130 23.883 -10.772 1.00 46.09 362 SER A CA 1
ATOM 2678 C C . SER A 1 362 ? 12.024 22.496 -11.446 1.00 46.09 362 SER A C 1
ATOM 2680 O O . SER A 1 362 ? 11.463 21.570 -10.873 1.00 46.09 362 SER A O 1
ATOM 2682 N N . ALA A 1 363 ? 12.566 22.331 -12.657 1.00 51.81 363 ALA A N 1
ATOM 2683 C CA . ALA A 1 363 ? 12.421 21.125 -13.479 1.00 51.81 363 ALA A CA 1
ATOM 2684 C C . ALA A 1 363 ? 13.507 20.065 -13.221 1.00 51.81 363 ALA A C 1
ATOM 2686 O O . ALA A 1 363 ? 13.763 19.223 -14.084 1.00 51.81 363 ALA A O 1
ATOM 2687 N N . ASN A 1 364 ? 14.159 20.110 -12.057 1.00 59.16 364 ASN A N 1
ATOM 2688 C CA . ASN A 1 364 ? 15.032 19.023 -11.639 1.00 59.16 364 ASN A CA 1
ATOM 2689 C C . ASN A 1 364 ? 14.140 17.787 -11.483 1.00 59.16 364 ASN A C 1
ATOM 2691 O O . ASN A 1 364 ? 13.089 17.844 -10.863 1.00 59.16 364 ASN A O 1
ATOM 2695 N N . GLY A 1 365 ? 14.469 16.711 -12.178 1.00 68.56 365 GLY A N 1
ATOM 2696 C CA . GLY A 1 365 ? 13.809 15.431 -11.985 1.00 68.56 365 GLY A CA 1
ATOM 2697 C C . GLY A 1 365 ? 14.792 14.466 -11.364 1.00 68.56 365 GLY A C 1
ATOM 2698 O O . GLY A 1 365 ? 16.006 14.680 -11.445 1.00 68.56 365 GLY A O 1
ATOM 2699 N N . TRP A 1 366 ? 14.290 13.395 -10.770 1.00 75.94 366 TRP A N 1
ATOM 2700 C CA . TRP A 1 366 ? 15.158 12.384 -10.189 1.00 75.94 366 TRP A CA 1
ATOM 2701 C C . TRP A 1 366 ? 14.742 10.964 -10.545 1.00 75.94 366 TRP A C 1
ATOM 2703 O O . TRP A 1 366 ? 13.611 10.701 -10.964 1.00 75.94 366 TRP A O 1
ATOM 2713 N N . VAL A 1 367 ? 15.725 10.077 -10.441 1.00 81.81 367 VAL A N 1
ATOM 2714 C CA . VAL A 1 367 ? 15.652 8.640 -10.718 1.00 81.81 367 VAL A CA 1
ATOM 2715 C C . VAL A 1 367 ? 16.391 7.890 -9.613 1.00 81.81 367 VAL A C 1
ATOM 2717 O O . VAL A 1 367 ? 17.077 8.510 -8.806 1.00 81.81 367 VAL A O 1
ATOM 2720 N N . PHE A 1 368 ? 16.290 6.569 -9.571 1.00 79.75 368 PHE A N 1
ATOM 2721 C CA . PHE A 1 368 ? 17.124 5.752 -8.690 1.00 79.75 368 PHE A CA 1
ATOM 2722 C C . PHE A 1 368 ? 18.415 5.313 -9.382 1.00 79.75 368 PHE A C 1
ATOM 2724 O O . PHE A 1 368 ? 18.500 5.326 -10.612 1.00 79.75 368 PHE A O 1
ATOM 2731 N N . GLU A 1 369 ? 19.434 4.966 -8.590 1.00 72.56 369 GLU A N 1
ATOM 2732 C CA . GLU A 1 369 ? 20.593 4.228 -9.101 1.00 72.56 369 GLU A CA 1
ATOM 2733 C C . GLU A 1 369 ? 20.195 2.829 -9.607 1.00 72.56 369 GLU A C 1
ATOM 2735 O O . GLU A 1 369 ? 19.018 2.492 -9.717 1.00 72.56 369 GLU A O 1
ATOM 2740 N N . ASP A 1 370 ? 21.196 2.013 -9.928 1.00 78.00 370 ASP A N 1
ATOM 2741 C CA . ASP A 1 370 ? 20.995 0.628 -10.320 1.00 78.00 370 ASP A CA 1
ATOM 2742 C C . ASP A 1 370 ? 20.346 -0.184 -9.183 1.00 78.00 370 ASP A C 1
ATOM 2744 O O . ASP A 1 370 ? 20.991 -0.561 -8.205 1.00 78.00 370 ASP A O 1
ATOM 2748 N N . LEU A 1 371 ? 19.046 -0.449 -9.325 1.00 83.38 371 LEU A N 1
ATOM 2749 C CA . LEU A 1 371 ? 18.253 -1.267 -8.405 1.00 83.38 371 LEU A CA 1
ATOM 2750 C C . LEU A 1 371 ? 18.455 -2.777 -8.634 1.00 83.38 371 LEU A C 1
ATOM 2752 O O . LEU A 1 371 ? 17.808 -3.591 -7.973 1.00 83.38 371 LEU A O 1
ATOM 2756 N N . SER A 1 372 ? 19.321 -3.185 -9.571 1.00 73.75 372 SER A N 1
ATOM 2757 C CA . SER A 1 372 ? 19.523 -4.601 -9.902 1.00 73.75 372 SER A CA 1
ATOM 2758 C C . SER A 1 372 ? 20.278 -5.390 -8.822 1.00 73.75 372 SER A C 1
ATOM 2760 O O . SER A 1 372 ? 20.062 -6.600 -8.714 1.00 73.75 372 SER A O 1
ATOM 2762 N N . GLY A 1 373 ? 21.077 -4.719 -7.981 1.00 60.53 373 GLY A N 1
ATOM 2763 C CA . GLY A 1 373 ? 21.957 -5.329 -6.970 1.00 60.53 373 GLY A CA 1
ATOM 2764 C C . GLY A 1 373 ? 21.282 -5.880 -5.705 1.00 60.53 373 GLY A C 1
ATOM 2765 O O . GLY A 1 373 ? 21.970 -6.185 -4.739 1.00 60.53 373 GLY A O 1
ATOM 2766 N N . GLY A 1 374 ? 19.948 -5.944 -5.655 1.00 66.50 374 GLY A N 1
ATOM 2767 C CA . GLY A 1 374 ? 19.232 -6.576 -4.547 1.00 66.50 374 GLY A CA 1
ATOM 2768 C C . GLY A 1 374 ? 19.322 -8.096 -4.668 1.00 66.50 374 GLY A C 1
ATOM 2769 O O . GLY A 1 374 ? 18.701 -8.666 -5.573 1.00 66.50 374 GLY A O 1
ATOM 2770 N N . ASP A 1 375 ? 20.094 -8.734 -3.782 1.00 69.00 375 ASP A N 1
ATOM 2771 C CA . ASP A 1 375 ? 20.338 -10.189 -3.783 1.00 69.00 375 ASP A CA 1
ATOM 2772 C C . ASP A 1 375 ? 19.128 -10.994 -3.278 1.00 69.00 375 ASP A C 1
ATOM 2774 O O . ASP A 1 375 ? 18.939 -12.168 -3.609 1.00 69.00 375 ASP A O 1
ATOM 2778 N N . GLU A 1 376 ? 18.264 -10.364 -2.483 1.00 84.00 376 GLU A N 1
ATOM 2779 C CA . GLU A 1 376 ? 17.118 -11.015 -1.869 1.00 84.00 376 GLU A CA 1
ATOM 2780 C C . GLU A 1 376 ? 15.838 -10.653 -2.616 1.00 84.00 376 GLU A C 1
ATOM 2782 O O . GLU A 1 376 ? 15.275 -9.593 -2.391 1.00 84.00 376 GLU A O 1
ATOM 2787 N N . CYS A 1 377 ? 15.354 -11.552 -3.478 1.00 88.62 377 CYS A N 1
ATOM 2788 C CA . CYS A 1 377 ? 14.079 -11.394 -4.188 1.00 88.62 377 CYS A CA 1
ATOM 2789 C C . CYS A 1 377 ? 13.041 -12.459 -3.811 1.00 88.62 377 CYS A C 1
ATOM 2791 O O . CYS A 1 377 ? 13.388 -13.600 -3.492 1.00 88.62 377 CYS A O 1
ATOM 2793 N N . ILE A 1 378 ? 11.768 -12.092 -3.854 1.00 90.38 378 ILE A N 1
ATOM 2794 C CA . ILE A 1 378 ? 10.622 -12.996 -3.792 1.00 90.38 378 ILE A CA 1
ATOM 2795 C C . ILE A 1 378 ? 9.908 -12.887 -5.122 1.00 90.38 378 ILE A C 1
ATOM 2797 O O . ILE A 1 378 ? 9.448 -11.803 -5.479 1.00 90.38 378 ILE A O 1
ATOM 2801 N N . ASP A 1 379 ? 9.827 -14.003 -5.829 1.00 89.25 379 ASP A N 1
ATOM 2802 C CA . ASP A 1 379 ? 9.105 -14.077 -7.086 1.00 89.25 379 ASP A CA 1
ATOM 2803 C C . ASP A 1 379 ? 7.610 -14.199 -6.820 1.00 89.25 379 ASP A C 1
ATOM 2805 O O . ASP A 1 379 ? 7.168 -14.957 -5.952 1.00 89.25 379 ASP A O 1
ATOM 2809 N N . PHE A 1 380 ? 6.841 -13.451 -7.595 1.00 86.56 380 PHE A N 1
ATOM 2810 C CA . PHE A 1 380 ? 5.401 -13.590 -7.685 1.00 86.56 380 PHE A CA 1
ATOM 2811 C C . PHE A 1 380 ? 5.066 -14.197 -9.043 1.00 86.56 380 PHE A C 1
ATOM 2813 O O . PHE A 1 380 ? 5.845 -14.134 -10.002 1.00 86.56 380 PHE A O 1
ATOM 2820 N N . GLY A 1 381 ? 3.907 -14.846 -9.110 1.00 83.81 381 GLY A N 1
ATOM 2821 C CA . GLY A 1 381 ? 3.418 -15.439 -10.344 1.00 83.81 381 GLY A CA 1
ATOM 2822 C C . GLY A 1 381 ? 3.176 -14.376 -11.411 1.00 83.81 381 GLY A C 1
ATOM 2823 O O . GLY A 1 381 ? 3.428 -13.180 -11.237 1.00 83.81 381 GLY A O 1
ATOM 2824 N N . ALA A 1 382 ? 2.651 -14.814 -12.542 1.00 86.62 382 ALA A N 1
ATOM 2825 C CA . ALA A 1 382 ? 2.086 -13.897 -13.509 1.00 86.62 382 ALA A CA 1
ATOM 2826 C C . ALA A 1 382 ? 0.882 -13.181 -12.864 1.00 86.62 382 ALA A C 1
ATOM 2828 O O . ALA A 1 382 ? -0.019 -13.840 -12.353 1.00 86.62 382 ALA A O 1
ATOM 2829 N N . ILE A 1 383 ? 0.876 -11.850 -12.846 1.00 87.44 383 ILE A N 1
ATOM 2830 C CA . ILE A 1 383 ? -0.180 -11.037 -12.234 1.00 87.44 383 ILE A CA 1
ATOM 2831 C C . ILE A 1 383 ? -0.711 -9.981 -13.194 1.00 87.44 383 ILE A C 1
ATOM 2833 O O . ILE A 1 383 ? 0.012 -9.464 -14.046 1.00 87.44 383 ILE A O 1
ATOM 2837 N N . ASN A 1 384 ? -1.990 -9.656 -13.028 1.00 88.00 384 ASN A N 1
ATOM 2838 C CA . ASN A 1 384 ? -2.673 -8.612 -13.778 1.00 88.00 384 ASN A CA 1
ATOM 2839 C C . ASN A 1 384 ? -2.284 -7.236 -13.230 1.00 88.00 384 ASN A C 1
ATOM 2841 O O . ASN A 1 384 ? -2.832 -6.795 -12.220 1.00 88.00 384 ASN A O 1
ATOM 2845 N N . VAL A 1 385 ? -1.365 -6.554 -13.912 1.00 91.81 385 VAL A N 1
ATOM 2846 C CA . VAL A 1 385 ? -0.948 -5.189 -13.565 1.00 91.81 385 VAL A CA 1
ATOM 2847 C C . VAL A 1 385 ? -1.651 -4.175 -14.445 1.00 91.81 385 VAL A C 1
ATOM 2849 O O . VAL A 1 385 ? -1.794 -4.372 -15.653 1.00 91.81 385 VAL A O 1
ATOM 2852 N N . ALA A 1 386 ? -2.050 -3.055 -13.853 1.00 93.38 386 ALA A N 1
ATOM 2853 C CA . ALA A 1 386 ? -2.523 -1.910 -14.615 1.00 93.38 386 ALA A CA 1
ATOM 2854 C C . ALA A 1 386 ? -1.341 -1.049 -15.080 1.00 93.38 386 ALA A C 1
ATOM 2856 O O . ALA A 1 386 ? -0.334 -0.944 -14.378 1.00 93.38 386 ALA A O 1
ATOM 2857 N N . ILE A 1 387 ? -1.460 -0.400 -16.237 1.00 94.62 387 ILE A N 1
ATOM 2858 C CA . ILE A 1 387 ? -0.440 0.518 -16.755 1.00 94.62 387 ILE A CA 1
ATOM 2859 C C . ILE A 1 387 ? -1.019 1.929 -16.869 1.00 94.62 387 ILE A C 1
ATOM 2861 O O . ILE A 1 387 ? -1.984 2.155 -17.595 1.00 94.62 387 ILE A O 1
ATOM 2865 N N . GLY A 1 388 ? -0.414 2.895 -16.181 1.00 92.94 388 GLY A N 1
ATOM 2866 C CA . GLY A 1 388 ? -0.849 4.293 -16.203 1.00 92.94 388 GLY A CA 1
ATOM 2867 C C . GLY A 1 388 ? -0.072 5.164 -15.225 1.00 92.94 388 GLY A C 1
ATOM 2868 O O . GLY A 1 388 ? 0.807 4.675 -14.524 1.00 92.94 388 GLY A O 1
ATOM 2869 N N . ASN A 1 389 ? -0.375 6.461 -15.154 1.00 90.50 389 ASN A N 1
ATOM 2870 C CA . ASN A 1 389 ? 0.293 7.380 -14.220 1.00 90.50 389 ASN A CA 1
ATOM 2871 C C . ASN A 1 389 ? -0.652 7.792 -13.074 1.00 90.50 389 ASN A C 1
ATOM 2873 O O . ASN A 1 389 ? -1.080 8.953 -13.014 1.00 90.50 389 ASN A O 1
ATOM 2877 N N . PRO A 1 390 ? -0.981 6.873 -12.144 1.00 85.88 390 PRO A N 1
ATOM 2878 C CA . PRO A 1 390 ? -1.922 7.160 -11.074 1.00 85.88 390 PRO A CA 1
ATOM 2879 C C . PRO A 1 390 ? -1.401 8.271 -10.158 1.00 85.88 390 PRO A C 1
ATOM 2881 O O . PRO A 1 390 ? -0.202 8.412 -9.913 1.00 85.88 390 PRO A O 1
ATOM 2884 N N . LEU A 1 391 ? -2.341 9.015 -9.579 1.00 83.31 391 LEU A N 1
ATOM 2885 C CA . LEU A 1 391 ? -2.123 10.075 -8.601 1.00 83.31 391 LEU A CA 1
ATOM 2886 C C . LEU A 1 391 ? -1.220 9.619 -7.456 1.00 83.31 391 LEU A C 1
ATOM 2888 O O . LEU A 1 391 ? -0.363 10.372 -7.025 1.00 83.31 391 LEU A O 1
ATOM 2892 N N . ALA A 1 392 ? -1.374 8.382 -6.985 1.00 82.12 392 ALA A N 1
ATOM 2893 C CA . ALA A 1 392 ? -0.567 7.862 -5.888 1.00 82.12 392 ALA A CA 1
ATOM 2894 C C . ALA A 1 392 ? 0.944 7.836 -6.198 1.00 82.12 392 ALA A C 1
ATOM 2896 O O . ALA A 1 392 ? 1.734 7.922 -5.269 1.00 82.12 392 ALA A O 1
ATOM 2897 N N . LEU A 1 393 ? 1.379 7.833 -7.467 1.00 87.00 393 LEU A N 1
ATOM 2898 C CA . LEU A 1 393 ? 2.801 7.981 -7.812 1.00 87.00 393 LEU A CA 1
ATOM 2899 C C . LEU A 1 393 ? 3.302 9.431 -7.767 1.00 87.00 393 LEU A C 1
ATOM 2901 O O . LEU A 1 393 ? 4.514 9.652 -7.776 1.00 87.00 393 LEU A O 1
ATOM 2905 N N . SER A 1 394 ? 2.418 10.430 -7.660 1.00 84.88 394 SER A N 1
ATOM 2906 C CA . SER A 1 394 ? 2.841 11.822 -7.463 1.00 84.88 394 SER A CA 1
ATOM 2907 C C . SER A 1 394 ? 3.500 12.038 -6.102 1.00 84.88 394 SER A C 1
ATOM 2909 O O . SER A 1 394 ? 4.179 13.041 -5.916 1.00 84.88 394 SER A O 1
ATOM 2911 N N . VAL A 1 395 ? 3.344 11.110 -5.149 1.00 82.81 395 VAL A N 1
ATOM 2912 C CA . VAL A 1 395 ? 4.046 11.168 -3.854 1.00 82.81 395 VAL A CA 1
ATOM 2913 C C . VAL A 1 395 ? 5.562 11.043 -4.002 1.00 82.81 395 VAL A C 1
ATOM 2915 O O . VAL A 1 395 ? 6.283 11.419 -3.088 1.00 82.81 395 VAL A O 1
ATOM 2918 N N . LEU A 1 396 ? 6.047 10.553 -5.149 1.00 84.94 396 LEU A N 1
ATOM 2919 C CA . LEU A 1 396 ? 7.471 10.517 -5.485 1.00 84.94 396 LEU A CA 1
ATOM 2920 C C . LEU A 1 396 ? 8.013 11.896 -5.900 1.00 84.94 396 LEU A C 1
ATOM 2922 O O . LEU A 1 396 ? 9.216 12.055 -6.104 1.00 84.94 396 LEU A O 1
ATOM 2926 N N . GLU A 1 397 ? 7.157 12.907 -6.055 1.00 83.81 397 GLU A N 1
ATOM 2927 C CA . GLU A 1 397 ? 7.610 14.285 -6.214 1.00 83.81 397 GLU A CA 1
ATOM 2928 C C . GLU A 1 397 ? 8.231 14.792 -4.908 1.00 83.81 397 GLU A C 1
ATOM 2930 O O . GLU A 1 397 ? 7.642 14.697 -3.829 1.00 83.81 397 GLU A O 1
ATOM 2935 N N . ASP A 1 398 ? 9.429 15.362 -5.013 1.00 79.25 398 ASP A N 1
ATOM 2936 C CA . ASP A 1 398 ? 10.125 15.964 -3.884 1.00 79.25 398 ASP A CA 1
ATOM 2937 C C . ASP A 1 398 ? 10.233 17.478 -4.095 1.00 79.25 398 ASP A C 1
ATOM 2939 O O . ASP A 1 398 ? 10.639 17.945 -5.151 1.00 79.25 398 ASP A O 1
ATOM 2943 N N . SER A 1 399 ? 9.888 18.277 -3.087 1.00 72.38 399 SER A N 1
ATOM 2944 C CA . SER A 1 399 ? 9.891 19.746 -3.220 1.00 72.38 399 SER A CA 1
ATOM 2945 C C . SER A 1 399 ? 11.276 20.363 -3.468 1.00 72.38 399 SER A C 1
ATOM 2947 O O . SER A 1 399 ? 11.370 21.482 -3.974 1.00 72.38 399 SER A O 1
ATOM 2949 N N . LYS A 1 400 ? 12.357 19.665 -3.102 1.00 69.12 400 LYS A N 1
ATOM 2950 C CA . LYS A 1 400 ? 13.745 20.118 -3.275 1.00 69.12 400 LYS A CA 1
ATOM 2951 C C . LYS A 1 400 ? 14.353 19.574 -4.561 1.00 69.12 400 LYS A C 1
ATOM 2953 O O . LYS A 1 400 ? 15.172 20.258 -5.177 1.00 69.12 400 LYS A O 1
ATOM 2958 N N . ILE A 1 401 ? 13.986 18.351 -4.933 1.00 69.31 401 ILE A N 1
ATOM 2959 C CA . ILE A 1 401 ? 14.573 17.638 -6.069 1.00 69.31 401 ILE A CA 1
ATOM 2960 C C . ILE A 1 401 ? 13.710 17.756 -7.332 1.00 69.31 401 ILE A C 1
ATOM 2962 O O . ILE A 1 401 ? 14.275 17.762 -8.415 1.00 69.31 401 ILE A O 1
ATOM 2966 N N . GLY A 1 402 ? 12.393 17.913 -7.191 1.00 75.38 402 GLY A N 1
ATOM 2967 C CA . GLY A 1 402 ? 11.367 18.023 -8.231 1.00 75.38 402 GLY A CA 1
ATOM 2968 C C . GLY A 1 402 ? 10.699 16.682 -8.596 1.00 75.38 402 GLY A C 1
ATOM 2969 O O . GLY A 1 402 ? 10.753 15.729 -7.811 1.00 75.38 402 GLY A O 1
ATOM 2970 N N . PRO A 1 403 ? 10.005 16.584 -9.749 1.00 81.81 403 PRO A N 1
ATOM 2971 C CA . PRO A 1 403 ? 9.208 15.408 -10.106 1.00 81.81 403 PRO A CA 1
ATOM 2972 C C . PRO A 1 403 ? 10.055 14.160 -10.373 1.00 81.81 403 PRO A C 1
ATOM 2974 O O . PRO A 1 403 ? 11.075 14.215 -11.062 1.00 81.81 403 PRO A O 1
ATOM 2977 N N . PHE A 1 404 ? 9.572 13.001 -9.932 1.00 86.12 404 PHE A N 1
ATOM 2978 C CA . PHE A 1 404 ? 10.158 11.717 -10.308 1.00 86.12 404 PHE A CA 1
ATOM 2979 C C . PHE A 1 404 ? 10.017 11.461 -11.820 1.00 86.12 404 PHE A C 1
ATOM 2981 O O . PHE A 1 404 ? 8.978 11.757 -12.420 1.00 86.12 404 PHE A O 1
ATOM 2988 N N . LYS A 1 405 ? 11.076 10.943 -12.454 1.00 85.69 405 LYS A N 1
ATOM 2989 C CA . LYS A 1 405 ? 11.134 10.691 -13.911 1.00 85.69 405 LYS A CA 1
ATOM 2990 C C . LYS A 1 405 ? 11.423 9.237 -14.283 1.00 85.69 405 LYS A C 1
ATOM 2992 O O . LYS A 1 405 ? 11.463 8.928 -15.469 1.00 85.69 405 LYS A O 1
ATOM 2997 N N . GLY A 1 406 ? 11.674 8.376 -13.301 1.00 89.00 406 GLY A N 1
ATOM 2998 C CA . GLY A 1 406 ? 12.054 6.987 -13.537 1.00 89.00 406 GLY A CA 1
ATOM 2999 C C . GLY A 1 406 ? 10.871 6.048 -13.762 1.00 89.00 406 GLY A C 1
ATOM 3000 O O . GLY A 1 406 ? 9.700 6.428 -13.676 1.00 89.00 406 GLY A O 1
ATOM 3001 N N . ALA A 1 407 ? 11.205 4.784 -14.000 1.00 91.81 407 ALA A N 1
ATOM 3002 C CA . ALA A 1 407 ? 10.274 3.676 -13.870 1.00 91.81 407 ALA A CA 1
ATOM 3003 C C . ALA A 1 407 ? 9.859 3.516 -12.401 1.00 91.81 407 ALA A C 1
ATOM 3005 O O . ALA A 1 407 ? 10.715 3.520 -11.512 1.00 91.81 407 ALA A O 1
ATOM 3006 N N . ALA A 1 408 ? 8.557 3.400 -12.157 1.00 94.38 408 ALA A N 1
ATOM 3007 C CA . ALA A 1 408 ? 8.001 3.128 -10.840 1.00 94.38 408 ALA A CA 1
ATOM 3008 C C . ALA A 1 408 ? 6.724 2.292 -10.925 1.00 94.38 408 ALA A C 1
ATOM 3010 O O . ALA A 1 408 ? 6.036 2.288 -11.948 1.00 94.38 408 ALA A O 1
ATOM 3011 N N . ALA A 1 409 ? 6.384 1.652 -9.813 1.00 95.69 409 ALA A N 1
ATOM 3012 C CA . ALA A 1 409 ? 5.106 0.993 -9.622 1.00 95.69 409 ALA A CA 1
ATOM 3013 C C . ALA A 1 409 ? 4.482 1.310 -8.264 1.00 95.69 409 ALA A C 1
ATOM 3015 O O . ALA A 1 409 ? 5.177 1.678 -7.322 1.00 95.69 409 ALA A O 1
ATOM 3016 N N . ILE A 1 410 ? 3.172 1.128 -8.164 1.00 95.69 410 ILE A N 1
ATOM 3017 C CA . ILE A 1 410 ? 2.473 0.898 -6.898 1.00 95.69 410 ILE A CA 1
ATOM 3018 C C . ILE A 1 410 ? 2.399 -0.613 -6.722 1.00 95.69 410 ILE A C 1
ATOM 3020 O O . ILE A 1 410 ? 1.941 -1.284 -7.638 1.00 95.69 410 ILE A O 1
ATOM 3024 N N . ILE A 1 411 ? 2.840 -1.134 -5.582 1.00 96.19 411 ILE A N 1
ATOM 3025 C CA . ILE A 1 411 ? 2.724 -2.541 -5.197 1.00 96.19 411 ILE A CA 1
ATOM 3026 C C . ILE A 1 411 ? 1.419 -2.683 -4.412 1.00 96.19 411 ILE A C 1
ATOM 3028 O O . ILE A 1 411 ? 1.340 -2.240 -3.262 1.00 96.19 411 ILE A O 1
ATOM 3032 N N . GLY A 1 412 ? 0.408 -3.265 -5.054 1.00 94.81 412 GLY A 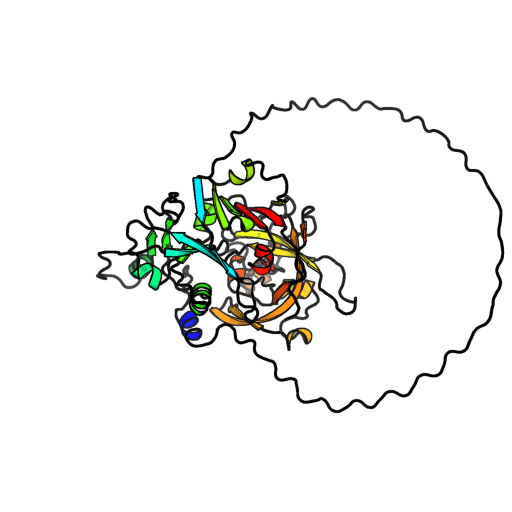N 1
ATOM 3033 C CA . GLY A 1 412 ? -0.934 -3.435 -4.501 1.00 94.81 412 GLY A CA 1
ATOM 3034 C C . GLY A 1 412 ? -1.218 -4.844 -3.983 1.00 94.81 412 GLY A C 1
ATOM 3035 O O . GLY A 1 412 ? -0.340 -5.704 -3.882 1.00 94.81 412 GLY A O 1
ATOM 3036 N N . GLN A 1 413 ? -2.483 -5.091 -3.643 1.00 92.56 413 GLN A N 1
ATOM 3037 C CA . GLN A 1 413 ? -2.921 -6.327 -2.992 1.00 92.56 413 GLN A CA 1
ATOM 3038 C C . GLN A 1 413 ? -2.864 -7.575 -3.885 1.00 92.56 413 GLN A C 1
ATOM 3040 O O . GLN A 1 413 ? -2.821 -8.684 -3.369 1.00 92.56 413 GLN A O 1
ATOM 3045 N N . ASP A 1 414 ? -2.800 -7.433 -5.205 1.00 89.00 414 ASP A N 1
ATOM 3046 C CA . ASP A 1 414 ? -2.545 -8.527 -6.158 1.00 89.00 414 ASP A CA 1
ATOM 3047 C C . ASP A 1 414 ? -1.171 -9.186 -5.997 1.00 89.00 414 ASP A C 1
ATOM 3049 O O . ASP A 1 414 ? -1.046 -10.403 -6.162 1.00 89.00 414 ASP A O 1
ATOM 3053 N N . VAL A 1 415 ? -0.162 -8.411 -5.604 1.00 92.31 415 VAL A N 1
ATOM 3054 C CA . VAL A 1 415 ? 1.134 -8.929 -5.153 1.00 92.31 415 VAL A CA 1
ATOM 3055 C C . VAL A 1 415 ? 1.047 -9.313 -3.681 1.00 92.31 415 VAL A C 1
ATOM 3057 O O . VAL A 1 415 ? 1.397 -10.430 -3.295 1.00 92.31 415 VAL A O 1
ATOM 3060 N N . LEU A 1 416 ? 0.559 -8.402 -2.834 1.00 93.38 416 LEU A N 1
ATOM 3061 C CA . LEU A 1 416 ? 0.678 -8.569 -1.387 1.00 93.38 416 LEU A CA 1
ATOM 3062 C C . LEU A 1 416 ? -0.146 -9.742 -0.850 1.00 93.38 416 LEU A C 1
ATOM 3064 O O . LEU A 1 416 ? 0.363 -10.436 0.026 1.00 93.38 416 LEU A O 1
ATOM 3068 N N . PHE A 1 417 ? -1.345 -10.033 -1.368 1.00 91.00 417 PHE A N 1
ATOM 3069 C CA . PHE A 1 417 ? -2.170 -11.175 -0.930 1.00 91.00 417 PHE A CA 1
ATOM 3070 C C . PHE A 1 417 ? -1.577 -12.544 -1.268 1.00 91.00 417 PHE A C 1
ATOM 3072 O O . PHE A 1 417 ? -2.025 -13.538 -0.696 1.00 91.00 417 PHE A O 1
ATOM 3079 N N . GLN A 1 418 ? -0.577 -12.621 -2.150 1.00 90.38 418 GLN A N 1
ATOM 3080 C CA . GLN A 1 418 ? 0.139 -13.876 -2.401 1.00 90.38 418 GLN A CA 1
ATOM 3081 C C . GLN A 1 418 ? 1.095 -14.241 -1.261 1.00 90.38 418 GLN A C 1
ATOM 3083 O O . GLN A 1 418 ? 1.557 -15.377 -1.189 1.00 90.38 418 GLN A O 1
ATOM 3088 N N . ALA A 1 419 ? 1.396 -13.308 -0.354 1.00 91.38 419 ALA A N 1
ATOM 3089 C CA . ALA A 1 419 ? 2.118 -13.614 0.871 1.00 91.38 419 ALA A CA 1
ATOM 3090 C C . ALA A 1 419 ? 1.145 -14.085 1.962 1.00 91.38 419 ALA A C 1
ATOM 3092 O O . ALA A 1 419 ? 0.194 -13.381 2.298 1.00 91.38 419 ALA A O 1
ATOM 3093 N N . ASP A 1 420 ? 1.411 -15.232 2.586 1.00 91.44 420 ASP A N 1
ATOM 3094 C CA . ASP A 1 420 ? 0.629 -15.712 3.738 1.00 91.44 420 ASP A CA 1
ATOM 3095 C C . ASP A 1 420 ? 0.811 -14.812 4.966 1.00 91.44 420 ASP A C 1
ATOM 3097 O O . ASP A 1 420 ? -0.065 -14.726 5.835 1.00 91.44 420 ASP A O 1
ATOM 3101 N N . ARG A 1 421 ? 1.978 -14.165 5.047 1.00 92.75 421 ARG A N 1
ATOM 3102 C CA . ARG A 1 421 ? 2.334 -13.253 6.127 1.00 92.75 421 ARG A CA 1
ATOM 3103 C C . ARG A 1 421 ? 3.102 -12.052 5.603 1.00 92.75 421 ARG A C 1
ATOM 3105 O O . ARG A 1 421 ? 4.039 -12.219 4.820 1.00 92.75 421 ARG A O 1
ATOM 3112 N N . LEU A 1 422 ? 2.725 -10.875 6.081 1.00 94.56 422 LEU A N 1
ATOM 3113 C CA . LEU A 1 422 ? 3.315 -9.592 5.724 1.00 94.56 422 LEU A CA 1
ATOM 3114 C C . LEU A 1 422 ? 3.575 -8.791 7.000 1.00 94.56 422 LEU A C 1
ATOM 3116 O O . LEU A 1 422 ? 2.633 -8.394 7.676 1.00 94.56 422 LEU A O 1
ATOM 3120 N N . VAL A 1 423 ? 4.841 -8.525 7.304 1.00 94.94 423 VAL A N 1
ATOM 3121 C CA . VAL A 1 423 ? 5.239 -7.613 8.380 1.00 94.94 423 VAL A CA 1
ATOM 3122 C C . VAL A 1 423 ? 5.748 -6.325 7.759 1.00 94.94 423 VAL A C 1
ATOM 3124 O O . VAL A 1 423 ? 6.642 -6.370 6.917 1.00 94.94 423 VAL A O 1
ATOM 3127 N N . MET A 1 424 ? 5.201 -5.190 8.180 1.00 95.56 424 MET A N 1
ATOM 3128 C CA . MET A 1 424 ? 5.611 -3.864 7.721 1.00 95.56 424 MET A CA 1
ATOM 3129 C C . MET A 1 424 ? 6.150 -3.052 8.893 1.00 95.56 424 MET A C 1
ATOM 3131 O O . MET A 1 424 ? 5.432 -2.835 9.868 1.00 95.56 424 MET A O 1
ATOM 3135 N N . ASN A 1 425 ? 7.378 -2.557 8.754 1.00 94.31 425 ASN A N 1
ATOM 3136 C CA . ASN A 1 425 ? 7.947 -1.507 9.591 1.00 94.31 425 ASN A CA 1
ATOM 3137 C C . ASN A 1 425 ? 8.234 -0.305 8.684 1.00 94.31 425 ASN A C 1
ATOM 3139 O O . ASN A 1 425 ? 9.266 -0.232 8.016 1.00 94.31 425 ASN A O 1
ATOM 3143 N N . MET A 1 426 ? 7.298 0.643 8.629 1.00 93.69 426 MET A N 1
ATOM 3144 C CA . MET A 1 426 ? 7.453 1.817 7.763 1.00 93.69 426 MET A CA 1
ATOM 3145 C C . MET A 1 426 ? 8.405 2.859 8.348 1.00 93.69 426 MET A C 1
ATOM 3147 O O . MET A 1 426 ? 8.925 3.683 7.602 1.00 93.69 426 MET A O 1
ATOM 3151 N N . LYS A 1 427 ? 8.642 2.840 9.665 1.00 92.62 427 LYS A N 1
ATOM 3152 C CA . LYS A 1 427 ? 9.571 3.769 10.314 1.00 92.62 427 LYS A CA 1
ATOM 3153 C C . LYS A 1 427 ? 11.006 3.519 9.855 1.00 92.62 427 LYS A C 1
ATOM 3155 O O . LYS A 1 427 ? 11.712 4.476 9.560 1.00 92.62 427 LYS A O 1
ATOM 3160 N N . ASP A 1 428 ? 11.394 2.251 9.764 1.00 91.06 428 ASP A N 1
ATOM 3161 C CA . ASP A 1 428 ? 12.737 1.832 9.352 1.00 91.06 428 ASP A CA 1
ATOM 3162 C C . ASP A 1 428 ? 12.781 1.370 7.885 1.00 91.06 428 ASP A C 1
ATOM 3164 O O . ASP A 1 428 ? 13.810 0.898 7.410 1.00 91.06 428 ASP A O 1
ATOM 3168 N N . SER A 1 429 ? 11.669 1.527 7.156 1.00 93.00 429 SER A N 1
ATOM 3169 C CA . SER A 1 429 ? 11.503 1.140 5.750 1.00 93.00 429 SER A CA 1
ATOM 3170 C C . SER A 1 429 ? 11.854 -0.325 5.463 1.00 93.00 429 SER A C 1
ATOM 3172 O O . SER A 1 429 ? 12.622 -0.635 4.553 1.00 93.00 429 SER A O 1
ATOM 3174 N N . GLN A 1 430 ? 11.283 -1.241 6.244 1.00 92.12 430 GLN A N 1
ATOM 3175 C CA . GLN A 1 430 ? 11.536 -2.680 6.152 1.00 92.12 430 GLN A CA 1
ATOM 3176 C C . GLN A 1 430 ? 10.239 -3.470 5.997 1.00 92.12 430 GLN A C 1
ATOM 3178 O O . GLN A 1 430 ? 9.187 -3.113 6.539 1.00 92.12 430 GLN A O 1
ATOM 3183 N N . ILE A 1 431 ? 10.334 -4.582 5.273 1.00 93.81 431 ILE A N 1
ATOM 3184 C CA . ILE A 1 431 ? 9.244 -5.539 5.107 1.00 93.81 431 ILE A CA 1
ATOM 3185 C C . ILE A 1 431 ? 9.769 -6.961 5.309 1.00 93.81 431 ILE A C 1
ATOM 3187 O O . ILE A 1 431 ? 10.888 -7.294 4.915 1.00 93.81 431 ILE A O 1
ATOM 3191 N N . TRP A 1 432 ? 8.939 -7.820 5.891 1.00 93.44 432 TRP A N 1
ATOM 3192 C CA . TRP A 1 432 ? 9.164 -9.260 5.905 1.00 93.44 432 TRP A CA 1
ATOM 3193 C C . TRP A 1 432 ? 7.973 -9.950 5.274 1.00 93.44 432 TRP A C 1
ATOM 3195 O O . TRP A 1 432 ? 6.822 -9.686 5.619 1.00 93.44 432 TRP A O 1
ATOM 3205 N N . LEU A 1 433 ? 8.259 -10.856 4.354 1.00 92.75 433 LEU A N 1
ATOM 3206 C CA . LEU A 1 433 ? 7.253 -11.556 3.578 1.00 92.75 433 LEU A CA 1
ATOM 3207 C C . LEU A 1 433 ? 7.465 -13.053 3.731 1.00 92.75 433 LEU A C 1
ATOM 3209 O O . LEU A 1 433 ? 8.557 -13.563 3.490 1.00 92.75 433 LEU A O 1
ATOM 3213 N N . LYS A 1 434 ? 6.411 -13.775 4.098 1.00 91.38 434 LYS A N 1
ATOM 3214 C CA . LYS A 1 434 ? 6.355 -15.219 3.881 1.00 91.38 434 LYS A CA 1
ATOM 3215 C C . LYS A 1 434 ? 5.582 -15.459 2.589 1.00 91.38 434 LYS A C 1
ATOM 3217 O O . LYS A 1 434 ? 4.367 -15.244 2.606 1.00 91.38 434 LYS A O 1
ATOM 3222 N N . PRO A 1 435 ? 6.242 -15.891 1.500 1.00 85.94 435 PRO A N 1
ATOM 3223 C CA . PRO A 1 435 ? 5.536 -16.283 0.290 1.00 85.94 435 PRO A CA 1
ATOM 3224 C C . PRO A 1 435 ? 4.510 -17.365 0.635 1.00 85.94 435 PRO A C 1
ATOM 3226 O O . PRO A 1 435 ? 4.832 -18.309 1.363 1.00 85.94 435 PRO A O 1
ATOM 3229 N N . GLY A 1 436 ? 3.277 -17.188 0.173 1.00 85.06 436 GLY A N 1
ATOM 3230 C CA . GLY A 1 436 ? 2.253 -18.221 0.213 1.00 85.06 436 GLY A CA 1
ATOM 3231 C C . GLY A 1 436 ? 2.349 -19.119 -1.016 1.00 85.06 436 GLY A C 1
ATOM 3232 O O . GLY A 1 436 ? 3.419 -19.317 -1.597 1.00 85.06 436 GLY A O 1
ATOM 3233 N N . GLU A 1 437 ? 1.211 -19.664 -1.434 1.00 82.19 437 GLU A N 1
ATOM 3234 C CA . GLU A 1 437 ? 1.119 -20.362 -2.712 1.00 82.19 437 GLU A CA 1
ATOM 3235 C C . GLU A 1 437 ? 1.167 -19.339 -3.854 1.00 82.19 437 GLU A C 1
ATOM 3237 O O . GLU A 1 437 ? 0.217 -18.583 -4.061 1.00 82.19 437 GLU A O 1
ATOM 3242 N N . ILE A 1 438 ? 2.282 -19.320 -4.589 1.00 79.00 438 ILE A N 1
ATOM 3243 C CA . ILE A 1 438 ? 2.413 -18.516 -5.804 1.00 79.00 438 ILE A CA 1
ATOM 3244 C C . ILE A 1 438 ? 1.436 -19.077 -6.834 1.00 79.00 438 ILE A C 1
ATOM 3246 O O . ILE A 1 438 ? 1.559 -20.224 -7.267 1.00 79.00 438 ILE A O 1
ATOM 3250 N N . ARG A 1 439 ? 0.459 -18.262 -7.216 1.00 74.75 439 ARG A N 1
ATOM 3251 C CA . ARG A 1 439 ? -0.509 -18.592 -8.257 1.00 74.75 439 ARG A CA 1
ATOM 3252 C C . ARG A 1 439 ? -0.305 -17.605 -9.385 1.00 74.75 439 ARG A C 1
ATOM 3254 O O . ARG A 1 439 ? -0.286 -16.401 -9.148 1.00 74.75 439 ARG A O 1
ATOM 3261 N N . ASP A 1 440 ? -0.163 -18.120 -10.598 1.00 77.00 440 ASP A N 1
ATOM 3262 C CA . ASP A 1 440 ? -0.383 -17.281 -11.765 1.00 77.00 440 ASP A CA 1
ATOM 3263 C C . ASP A 1 440 ? -1.860 -16.857 -11.705 1.00 77.00 440 ASP A C 1
ATOM 3265 O O . ASP A 1 440 ? -2.749 -17.704 -11.560 1.00 77.00 440 ASP A O 1
ATOM 3269 N N . SER A 1 441 ? -2.120 -15.550 -11.714 1.00 64.50 441 SER A N 1
ATOM 3270 C CA . SER A 1 441 ? -3.472 -15.027 -11.866 1.00 64.50 441 SER A CA 1
ATOM 3271 C C . SER A 1 441 ? -3.995 -15.572 -13.193 1.00 64.50 441 SER A C 1
ATOM 3273 O O . SER A 1 441 ? -3.382 -15.274 -14.223 1.00 64.50 441 SER A O 1
ATOM 3275 N N . PRO A 1 442 ? -5.043 -16.418 -13.188 1.00 51.19 442 PRO A N 1
ATOM 3276 C CA . PRO A 1 442 ? -5.550 -16.999 -14.420 1.00 51.19 442 PRO A CA 1
ATOM 3277 C C . PRO A 1 442 ? -5.918 -15.880 -15.400 1.00 51.19 442 PRO A C 1
ATOM 3279 O O . PRO A 1 442 ? -6.283 -14.777 -14.984 1.00 51.19 442 PRO A O 1
ATOM 3282 N N . GLU A 1 443 ? -5.757 -16.174 -16.690 1.00 49.25 443 GLU A N 1
ATOM 3283 C CA . GLU A 1 443 ? -6.149 -15.294 -17.792 1.00 49.25 443 GLU A CA 1
ATOM 3284 C C . GLU A 1 443 ? -7.561 -14.724 -17.561 1.00 49.25 443 GLU A C 1
ATOM 3286 O O . GLU A 1 443 ? -8.441 -15.427 -17.058 1.00 49.25 443 GLU A O 1
ATOM 3291 N N . MET A 1 444 ? -7.723 -13.433 -17.880 1.00 44.97 444 MET A N 1
ATOM 3292 C CA . MET A 1 444 ? -8.948 -12.638 -17.690 1.00 44.97 444 MET A CA 1
ATOM 3293 C C . MET A 1 444 ? -10.187 -13.216 -18.377 1.00 44.97 444 MET A C 1
ATOM 3295 O O . MET A 1 444 ? -10.055 -13.731 -19.511 1.00 44.97 444 MET A O 1
#

Secondary structure (DSSP, 8-state):
--------HHHHHHHTTS-S------PPPP-PPPPPPPPPPPPPPP---------------------------------------PPPP--SEEEEEEEEEPPTTSSS-EEEEEEEE-TTBSS-EEEEE-TTSSS-EE-HHHHHHB--TT----S-TTHHHHHTTEEEE-S-EETTT--B----EEEEE---HHHHHHHHTT----EEE-HHHHHHSEEEEETTTTEEEEESTTTGGGG-TTTTPEEEE-EEETTTEEEEEEEEEE--TTS-S----EEEEEEE-TT-SS-EE-HHHHHHTT--STT-GGGTTS-EEEEEBTTSSEEEEEEEEEEEEEEPPPTT--EEE----HHHHHHHSS---EEES-GGG---EEEEEEEEEEES-BGGGGGG-BTTTB-B-S-EEEE-HHHHTTEEEEEEETTTTEEEEEE---------

Mean predicted aligned error: 13.56 Å

Organism: NCBI:txid878477

Radius of gyration: 27.65 Å; Cα contacts (8 Å, |Δi|>4): 915; chains: 1; bounding box: 75×76×78 Å

Sequence (444 aa):
MADGWVFDQGIAGRWRGKPIVEAVKVEAPAEAPAVPEPEPDPEPQSRENEEAEEVEVADEAEVVAAEVEVVASPSSSATEEAQEPQSPAVALGAARVEMVRLPDEVLGAGFEFVQLEVAKGLQPLTFMLGSGFPSNAVTSRGRELIDIEGAKFTGGWLSEAQAANKVGLEDVRFLGTGSKIDDLGDCSVMDFPQAQLAEQLGIEVHGILGKPFFTKYDVDLDRYRARADIYAPGEAALQGFYSGVKHLPGLELPQNNLGLAVKGAAVSEEGGLPETPSAFIGLLDSSAAHTVLNWEAAKLFGFSGPTDPRLAAAAKVLAASATGQAEEMPVTLVRLSLCSVPEGVGPKILSVSKEEFESRGSANGWVFEDLSGGDECIDFGAINVAIGNPLALSVLEDSKIGPFKGAAAIIGQDVLFQADRLVMNMKDSQIWLKPGEIRDSPEM

Foldseek 3Di:
DDDDPPLDVVLVVVPVPDDLADQPQDPPPDDDPDDDDDDDDDDDDDDDDDDDDDDDDDDDDDDDDDDDDPDDDDDPPPPPPPDDQDDAFDFLFKFQKDWDADPPSGPFGGWIWFWKDFPQFQDIAIATEKALALAWAFEPVLVVRRDDPDPPDDDDDPPVVQVVQWDWGQQMATPPGRRTDHTSGTHGYHDDVLQVVCVVVVHHHTIYDYNSNLQQWKWKQQQVRSMIGTGGFPSVVRNPPPPFWFKAAFDQFFSLFFKWKKWWEADDPPPDFDPPTAIFIETEIASDRAKEKEQQQVVNNVAPGPPGPVQPSAGWGWAQALVRDIDTWGKDWIKMKTFHADPPKDKDWDDDDPVVCVVPPLPTEIGIDRRPPGPDIDIAATFIHTYHHHSSQQSNADPNRGHYDHIYMYDYCRRVVQFSMWIGNSNSSMIITRGHPRDNPPDD